Protein AF-A0A0G2DWV6-F1 (afdb_monomer_lite)

Organism: NCBI:txid420778

InterPro domains:
  IPR000890 Aliphatic acid kinase, short-chain [PF00871] (5-407)
  IPR000890 Aliphatic acid kinase, short-chain [PR00471] (5-16)
  IPR000890 Aliphatic acid kinase, short-chain [PR00471] (181-194)
  IPR000890 Aliphatic acid kinase, short-chain [PR00471] (211-232)
  IPR000890 Aliphatic acid kinase, short-chain [PR00471] (313-326)
  IPR000890 Aliphatic acid kinase, short-chain [PR00471] (336-352)
  IPR000890 Aliphatic acid kinase, short-chain [PR00471] (394-406)
  IPR000890 Aliphatic acid kinase, short-chain [PTHR21060] (2-415)
  IPR004372 Acetate/propionate kinase [MF_00020] (1-420)
  IPR004372 Acetate/propionate kinase [TIGR00016] (3-409)
  IPR017926 Glutamine amidotransferase [PF00117] (498-639)
  IPR023865 Aliphatic acid kinase, short-chain, conserved site [PS01075] (5-16)
  IPR023865 Aliphatic acid kinase, short-chain, conserved site [PS01076] (211-228)
  IPR029062 Class I glutamine amidotransferase-like [G3DSA:3.40.50.880] (458-681)
  IPR029062 Class I glutamine amidotransferase-like [SSF52317] (452-637)
  IPR043129 ATPase, nucleotide binding domain [SSF53067] (3-203)
  IPR043129 ATPase, nucleotide binding domain [SSF53067] (165-410)
  IPR044992 Glutamine amidotransferase domain containing protein ChyE-like [cd01741] (454-632)

Structure (mmCIF, N/CA/C/O backbone):
data_AF-A0A0G2DWV6-F1
#
_entry.id   AF-A0A0G2DWV6-F1
#
loop_
_atom_site.group_PDB
_atom_site.id
_atom_site.type_symbol
_atom_site.label_atom_id
_atom_site.label_alt_id
_atom_site.label_comp_id
_atom_site.label_asym_id
_atom_site.label_entity_id
_atom_site.label_seq_id
_atom_site.pdbx_PDB_ins_code
_atom_site.Cartn_x
_atom_site.Cartn_y
_atom_site.Cartn_z
_atom_site.occupancy
_atom_site.B_iso_or_equiv
_atom_site.auth_seq_id
_atom_site.auth_comp_id
_atom_site.auth_asym_id
_atom_site.auth_atom_id
_atom_site.pdbx_PDB_model_num
ATOM 1 N N . MET A 1 1 ? -29.660 12.315 -2.236 1.00 56.34 1 MET A N 1
ATOM 2 C CA . MET A 1 1 ? -28.790 13.510 -2.287 1.00 56.34 1 MET A CA 1
ATOM 3 C C . MET A 1 1 ? -27.472 13.088 -2.899 1.00 56.34 1 MET A C 1
ATOM 5 O O . MET A 1 1 ? -27.027 11.990 -2.584 1.00 56.34 1 MET A O 1
ATOM 9 N N . THR A 1 2 ? -26.903 13.908 -3.780 1.00 70.75 2 THR A N 1
ATOM 10 C CA . THR A 1 2 ? -25.546 13.715 -4.311 1.00 70.75 2 THR A CA 1
ATOM 11 C C . THR A 1 2 ? -24.551 13.801 -3.163 1.00 70.75 2 THR A C 1
ATOM 13 O O . THR A 1 2 ? -24.670 14.689 -2.323 1.00 70.75 2 THR A O 1
ATOM 16 N N . LYS A 1 3 ? -23.617 12.856 -3.093 1.00 83.62 3 LYS A N 1
ATOM 17 C CA . LYS A 1 3 ? -22.663 12.729 -1.985 1.00 83.62 3 LYS A CA 1
ATOM 18 C C . LYS A 1 3 ? -21.273 13.090 -2.481 1.00 83.62 3 LYS A C 1
ATOM 20 O O . LYS A 1 3 ? -20.882 12.616 -3.549 1.00 83.62 3 LYS A O 1
ATOM 25 N N . ILE A 1 4 ? -20.544 13.913 -1.728 1.00 96.12 4 ILE A N 1
ATOM 26 C CA . ILE A 1 4 ? -19.199 14.345 -2.115 1.00 96.12 4 ILE A CA 1
ATOM 27 C C . ILE A 1 4 ? -18.153 13.407 -1.528 1.00 96.12 4 ILE A C 1
ATOM 29 O O . ILE A 1 4 ? -18.140 13.125 -0.327 1.00 96.12 4 ILE A O 1
ATOM 33 N N . ILE A 1 5 ? -17.265 12.941 -2.402 1.00 97.75 5 ILE A N 1
ATOM 34 C CA . ILE A 1 5 ? -16.098 12.134 -2.061 1.00 97.75 5 ILE A CA 1
ATOM 35 C C . ILE A 1 5 ? -14.856 12.936 -2.436 1.00 97.75 5 ILE A C 1
ATOM 37 O O . ILE A 1 5 ? -14.680 13.316 -3.595 1.00 97.75 5 ILE A O 1
ATOM 41 N N . LEU A 1 6 ? -13.979 13.171 -1.464 1.00 98.00 6 LEU A N 1
ATOM 42 C CA . LEU A 1 6 ? -12.650 13.721 -1.710 1.00 98.00 6 LEU A CA 1
ATOM 43 C C . LEU A 1 6 ? -11.638 12.582 -1.784 1.00 98.00 6 LEU A C 1
ATOM 45 O O . LEU A 1 6 ? -11.612 11.728 -0.906 1.00 98.00 6 LEU A O 1
ATOM 49 N N . SER A 1 7 ? -10.778 12.583 -2.795 1.00 97.88 7 SER A N 1
ATOM 50 C CA . SER A 1 7 ? -9.622 11.683 -2.865 1.00 97.88 7 SER A CA 1
ATOM 51 C C . SER A 1 7 ? -8.339 12.479 -2.690 1.00 97.88 7 SER A C 1
ATOM 53 O O . SER A 1 7 ? -7.988 13.279 -3.556 1.00 97.88 7 SER A O 1
ATOM 55 N N . ALA A 1 8 ? -7.656 12.267 -1.567 1.00 95.44 8 ALA A N 1
ATOM 56 C CA . ALA A 1 8 ? -6.465 12.992 -1.157 1.00 95.44 8 ALA A CA 1
ATOM 57 C C . ALA A 1 8 ? -5.196 12.139 -1.320 1.00 95.44 8 ALA A C 1
ATOM 59 O O . ALA A 1 8 ? -5.118 10.990 -0.878 1.00 95.44 8 ALA A O 1
ATOM 60 N N . ASN A 1 9 ? -4.172 12.739 -1.924 1.00 92.88 9 ASN A N 1
ATOM 61 C CA . ASN A 1 9 ? -2.832 12.177 -2.050 1.00 92.88 9 ASN A CA 1
ATOM 62 C C . ASN A 1 9 ? -1.807 13.215 -1.578 1.00 92.88 9 ASN A C 1
ATOM 64 O O . ASN A 1 9 ? -1.707 14.302 -2.154 1.00 92.88 9 ASN A O 1
ATOM 68 N N . ALA A 1 10 ? -1.050 12.881 -0.533 1.00 85.31 10 ALA A N 1
ATOM 69 C CA . ALA A 1 10 ? 0.029 13.714 -0.016 1.00 85.31 10 ALA A CA 1
ATOM 70 C C . ALA A 1 10 ? 1.391 13.084 -0.290 1.00 85.31 10 ALA A C 1
ATOM 72 O O . ALA A 1 10 ? 1.781 12.092 0.325 1.00 85.31 10 ALA A O 1
ATOM 73 N N . GLY A 1 11 ? 2.139 13.716 -1.191 1.00 78.62 11 GLY A N 1
ATOM 74 C CA . GLY A 1 11 ? 3.563 13.464 -1.368 1.00 78.62 11 GLY A CA 1
ATOM 75 C C . GLY A 1 11 ? 4.394 14.333 -0.425 1.00 78.62 11 GLY A C 1
ATOM 76 O O . GLY A 1 11 ? 3.895 15.288 0.164 1.00 78.62 11 GLY A O 1
ATOM 77 N N . SER A 1 12 ? 5.698 14.068 -0.326 1.00 73.31 12 SER A N 1
ATOM 78 C CA . SER A 1 12 ? 6.602 14.824 0.560 1.00 73.31 12 SER A CA 1
ATOM 79 C C . SER A 1 12 ? 6.656 16.334 0.279 1.00 73.31 12 SER A C 1
ATOM 81 O O . SER A 1 12 ? 7.053 17.095 1.150 1.00 73.31 12 SER A O 1
ATOM 83 N N . SER A 1 13 ? 6.278 16.771 -0.926 1.00 78.00 13 SER A N 1
ATOM 84 C CA . SER A 1 13 ? 6.361 18.169 -1.376 1.00 78.00 13 SER A CA 1
ATOM 85 C C . SER A 1 13 ? 5.073 18.710 -2.009 1.00 78.00 13 SER A C 1
ATOM 87 O O . SER A 1 13 ? 5.077 19.818 -2.555 1.00 78.00 13 SER A O 1
ATOM 89 N N . SER A 1 14 ? 3.980 17.942 -1.973 1.00 88.50 14 SER A N 1
ATOM 90 C CA . SER A 1 14 ? 2.706 18.336 -2.582 1.00 88.50 14 SER A CA 1
ATOM 91 C C . SER A 1 14 ? 1.502 17.664 -1.928 1.00 88.50 14 SER A C 1
ATOM 93 O O . SER A 1 14 ? 1.606 16.573 -1.368 1.00 88.50 14 SER A O 1
ATOM 95 N N . VAL A 1 15 ? 0.348 18.316 -2.042 1.00 92.44 15 VAL A N 1
ATOM 96 C CA . VAL A 1 15 ? -0.964 17.768 -1.687 1.00 92.44 15 VAL A CA 1
ATOM 97 C C . VAL A 1 15 ? -1.864 17.909 -2.905 1.00 92.44 15 VAL A C 1
ATOM 99 O O . VAL A 1 15 ? -1.938 18.982 -3.506 1.00 92.44 15 VAL A O 1
ATOM 102 N N . LYS A 1 16 ? -2.529 16.823 -3.291 1.00 95.25 16 LYS A N 1
ATOM 103 C CA . LYS A 1 16 ? -3.482 16.783 -4.400 1.00 95.25 16 LYS A CA 1
ATOM 104 C C . LYS A 1 16 ? -4.817 16.238 -3.901 1.00 95.25 16 LYS A C 1
ATOM 106 O O . LYS A 1 16 ? -4.835 15.227 -3.202 1.00 95.25 16 LYS A O 1
ATOM 111 N N . VAL A 1 17 ? -5.911 16.901 -4.264 1.00 97.06 17 VAL A N 1
ATOM 112 C CA . VAL A 1 17 ? -7.282 16.513 -3.921 1.00 97.06 17 VAL A CA 1
ATOM 113 C C . VAL A 1 17 ? -8.142 16.537 -5.179 1.00 97.06 17 VAL A C 1
ATOM 115 O O . VAL A 1 17 ? -8.189 17.545 -5.883 1.00 97.06 17 VAL A O 1
ATOM 118 N N . SER A 1 18 ? -8.841 15.438 -5.438 1.00 97.56 18 SER A N 1
ATOM 119 C CA . SER A 1 18 ? -9.857 15.346 -6.490 1.00 97.56 18 SER A CA 1
ATOM 120 C C . SER A 1 18 ? -11.240 15.240 -5.847 1.00 97.56 18 SER A C 1
ATOM 122 O O . SER A 1 18 ? -11.415 14.510 -4.867 1.00 97.56 18 SER A O 1
ATOM 124 N N . VAL A 1 19 ? -12.205 15.993 -6.373 1.00 97.75 19 VAL A N 1
ATOM 125 C CA . VAL A 1 19 ? -13.578 16.090 -5.859 1.00 97.75 19 VAL A CA 1
ATOM 126 C C . VAL A 1 19 ? -14.503 15.303 -6.776 1.00 97.75 19 VAL A C 1
ATOM 128 O O . VAL A 1 19 ? -14.568 15.595 -7.970 1.00 97.75 19 VAL A O 1
ATOM 131 N N . TYR A 1 20 ? -15.246 14.347 -6.224 1.00 97.44 20 TYR A N 1
ATOM 132 C CA . TYR A 1 20 ? -16.209 13.542 -6.972 1.00 97.44 20 TYR A CA 1
ATOM 133 C C . TYR A 1 20 ? -17.615 13.683 -6.399 1.00 97.44 20 TYR A C 1
ATOM 135 O O . TYR A 1 20 ? -17.811 13.648 -5.183 1.00 97.44 20 TYR A O 1
ATOM 143 N N . ALA A 1 21 ? -18.594 13.782 -7.293 1.00 95.50 21 ALA A N 1
ATOM 144 C CA . ALA A 1 21 ? -20.003 13.597 -6.985 1.00 95.50 21 ALA A CA 1
ATOM 145 C C . ALA A 1 21 ? -20.396 12.139 -7.238 1.00 95.50 21 ALA A C 1
ATOM 147 O O . ALA A 1 21 ? -20.198 11.618 -8.338 1.00 95.50 21 ALA A O 1
ATOM 148 N N . SER A 1 22 ? -20.983 11.506 -6.223 1.00 92.88 22 SER A N 1
ATOM 149 C CA . SER A 1 22 ? -21.510 10.144 -6.292 1.00 92.88 22 SER A CA 1
ATOM 150 C C . SER A 1 22 ? -23.030 10.133 -6.153 1.00 92.88 22 SER A C 1
ATOM 152 O O . SER A 1 22 ? -23.596 10.769 -5.257 1.00 92.88 22 SER A O 1
ATOM 154 N N . ASN A 1 23 ? -23.688 9.373 -7.028 1.00 90.31 23 ASN A N 1
ATOM 155 C CA . ASN A 1 23 ? -25.102 9.009 -6.925 1.00 90.31 23 ASN A CA 1
ATOM 156 C C . ASN A 1 23 ? -25.305 7.614 -6.290 1.00 90.31 23 ASN A C 1
ATOM 158 O O . ASN A 1 23 ? -26.441 7.163 -6.170 1.00 90.31 23 ASN A O 1
ATOM 162 N N . GLY A 1 24 ? -24.221 6.951 -5.866 1.00 87.62 24 GLY A N 1
ATOM 163 C CA . GLY A 1 24 ? -24.221 5.578 -5.353 1.00 87.62 24 GLY A CA 1
ATOM 164 C C . GLY A 1 24 ? -23.820 4.516 -6.381 1.00 87.62 24 GLY A C 1
ATOM 165 O O . GLY A 1 24 ? -23.498 3.404 -5.975 1.00 87.62 24 GLY A O 1
ATOM 166 N N . ASN A 1 25 ? -23.776 4.841 -7.678 1.00 90.56 25 ASN A N 1
ATOM 167 C CA . ASN A 1 25 ? -23.238 3.951 -8.703 1.00 90.56 25 ASN A CA 1
ATOM 168 C C . ASN A 1 25 ? -21.726 4.215 -8.894 1.00 90.56 25 ASN A C 1
ATOM 170 O O . ASN A 1 25 ? -21.345 5.324 -9.279 1.00 90.56 25 ASN A O 1
ATOM 174 N N . PRO A 1 26 ? -20.846 3.227 -8.644 1.00 90.12 26 PRO A N 1
ATOM 175 C CA . PRO A 1 26 ? -19.398 3.392 -8.782 1.00 90.12 26 PRO A CA 1
ATOM 176 C C . PRO A 1 26 ? -18.932 3.698 -10.213 1.00 90.12 26 PRO A C 1
ATOM 178 O O . PRO A 1 26 ? -17.875 4.304 -10.389 1.00 90.12 26 PRO A O 1
ATOM 181 N N . ASP A 1 27 ? -19.696 3.314 -11.235 1.00 88.56 27 ASP A N 1
ATOM 182 C CA . ASP A 1 27 ? -19.325 3.534 -12.637 1.00 88.56 27 ASP A CA 1
ATOM 183 C C . ASP A 1 27 ? -19.829 4.880 -13.200 1.00 88.56 27 ASP A C 1
ATOM 185 O O . ASP A 1 27 ? -19.462 5.252 -14.311 1.00 88.56 27 ASP A O 1
ATOM 189 N N . GLU A 1 28 ? -20.602 5.648 -12.422 1.00 90.50 28 GLU A N 1
ATOM 190 C CA . GLU A 1 28 ? -21.170 6.953 -12.813 1.00 90.50 28 GLU A CA 1
ATOM 191 C C . GLU A 1 28 ? -20.607 8.129 -11.992 1.00 90.50 28 GLU A C 1
ATOM 193 O O . GLU A 1 28 ? -21.221 9.194 -11.885 1.00 90.50 28 GLU A O 1
ATOM 198 N N . LEU A 1 29 ? -19.425 7.961 -11.392 1.00 93.25 29 LEU A N 1
ATOM 199 C CA . LEU A 1 29 ? -18.759 9.035 -10.659 1.00 93.25 29 LEU A CA 1
ATOM 200 C C . LEU A 1 29 ? -18.411 10.207 -11.577 1.00 93.25 29 LEU A C 1
ATOM 202 O O . LEU A 1 29 ? -17.686 10.057 -12.561 1.00 93.25 29 LEU A O 1
ATOM 206 N N . LYS A 1 30 ? -18.856 11.406 -11.198 1.00 93.31 30 LYS A N 1
ATOM 207 C CA . LYS A 1 30 ? -18.505 12.644 -11.895 1.00 93.31 30 LYS A CA 1
ATOM 208 C C . LYS A 1 30 ? -17.400 13.364 -11.135 1.00 93.31 30 LYS A C 1
ATOM 210 O O . LYS A 1 30 ? -17.622 13.821 -10.014 1.00 93.31 30 LYS A O 1
ATOM 215 N N . GLN A 1 31 ? -16.229 13.508 -11.751 1.00 95.44 31 GLN A N 1
ATOM 216 C CA . GLN A 1 31 ? -15.195 14.400 -11.230 1.00 95.44 31 GLN A CA 1
ATOM 217 C C . GLN A 1 31 ? -15.655 15.848 -11.406 1.00 95.44 31 GLN A C 1
ATOM 219 O O . GLN A 1 31 ? -15.936 16.292 -12.519 1.00 95.44 31 GLN A O 1
ATOM 224 N N . LEU A 1 32 ? -15.773 16.571 -10.297 1.00 95.81 32 LEU A N 1
ATOM 225 C CA . LEU A 1 32 ? -16.195 17.966 -10.294 1.00 95.81 32 LEU A CA 1
ATOM 226 C C . LEU A 1 32 ? -15.000 18.904 -10.413 1.00 95.81 32 LEU A C 1
ATOM 228 O O . LEU A 1 32 ? -15.056 19.860 -11.176 1.00 95.81 32 LEU A O 1
ATOM 232 N N . ALA A 1 33 ? -13.930 18.630 -9.670 1.00 96.44 33 ALA A N 1
ATOM 233 C CA . ALA A 1 33 ? -12.744 19.469 -9.648 1.00 96.44 33 ALA A CA 1
ATOM 234 C C . ALA A 1 33 ? -11.493 18.671 -9.267 1.00 96.44 33 ALA A C 1
ATOM 236 O O . ALA A 1 33 ? -11.566 17.608 -8.643 1.00 96.44 33 ALA A O 1
ATOM 237 N N . GLU A 1 34 ? -10.335 19.217 -9.603 1.00 96.31 34 GLU A N 1
ATOM 238 C CA . GLU A 1 34 ? -9.031 18.759 -9.149 1.00 96.31 34 GLU A CA 1
ATOM 239 C C . GLU A 1 34 ? -8.200 19.951 -8.694 1.00 96.31 34 GLU A C 1
ATOM 241 O O . GLU A 1 34 ? -8.121 20.974 -9.372 1.00 96.31 34 GLU A O 1
ATOM 246 N N . VAL A 1 35 ? -7.553 19.814 -7.543 1.00 96.06 35 VAL A N 1
ATOM 247 C CA . VAL A 1 35 ? -6.700 20.855 -6.986 1.00 96.06 35 VAL A CA 1
ATOM 248 C C . VAL A 1 35 ? -5.412 20.255 -6.452 1.00 96.06 35 VAL A C 1
ATOM 250 O O . VAL A 1 35 ? -5.401 19.214 -5.796 1.00 96.06 35 VAL A O 1
ATOM 253 N N . SER A 1 36 ? -4.297 20.917 -6.732 1.00 95.31 36 SER A N 1
ATOM 254 C CA . SER A 1 36 ? -2.989 20.542 -6.222 1.00 95.31 36 SER A CA 1
ATOM 255 C C . SER A 1 36 ? -2.211 21.766 -5.775 1.00 95.31 36 SER A C 1
ATOM 257 O O . SER A 1 36 ? -2.137 22.769 -6.484 1.00 95.31 36 SER A O 1
ATOM 259 N N . VAL A 1 37 ? -1.591 21.650 -4.606 1.00 94.06 37 VAL A N 1
ATOM 260 C CA . VAL A 1 37 ? -0.572 22.577 -4.124 1.00 94.06 37 VAL A CA 1
ATOM 261 C C . VAL A 1 37 ? 0.758 21.834 -4.121 1.00 94.06 37 VAL A C 1
ATOM 263 O O . VAL A 1 37 ? 0.895 20.782 -3.495 1.00 94.06 37 VAL A O 1
ATOM 266 N N . SER A 1 38 ? 1.735 22.369 -4.843 1.00 91.00 38 SER A N 1
ATOM 267 C CA . SER A 1 38 ? 3.082 21.806 -5.002 1.00 91.00 38 SER A CA 1
ATOM 268 C C . SER A 1 38 ? 4.152 22.809 -4.566 1.00 91.00 38 SER A C 1
ATOM 270 O O . SER A 1 38 ? 3.830 23.954 -4.261 1.00 91.00 38 SER A O 1
ATOM 272 N N . GLY A 1 39 ? 5.421 22.395 -4.505 1.00 84.00 39 GLY A N 1
ATOM 273 C CA . GLY A 1 39 ? 6.527 23.284 -4.119 1.00 84.00 39 GLY A CA 1
ATOM 274 C C . GLY A 1 39 ? 6.663 23.516 -2.609 1.00 84.00 39 GLY A C 1
ATOM 275 O O . GLY A 1 39 ? 7.337 24.453 -2.199 1.00 84.00 39 GLY A O 1
ATOM 276 N N . LEU A 1 40 ? 6.078 22.658 -1.761 1.00 84.38 40 LEU A N 1
ATOM 277 C CA . LEU A 1 40 ? 6.108 22.839 -0.297 1.00 84.38 40 LEU A CA 1
ATOM 278 C C . LEU A 1 40 ? 7.525 22.770 0.294 1.00 84.38 40 LEU A C 1
ATOM 280 O O . LEU A 1 40 ? 7.825 23.434 1.278 1.00 84.38 40 LEU A O 1
ATOM 284 N N . THR A 1 41 ? 8.407 21.984 -0.324 1.00 78.25 41 THR A N 1
ATOM 285 C CA . THR A 1 41 ? 9.816 21.834 0.080 1.00 78.25 41 THR A CA 1
ATOM 286 C C . THR A 1 41 ? 10.780 22.637 -0.799 1.00 78.25 41 THR A C 1
ATOM 288 O O . THR A 1 41 ? 11.981 22.620 -0.554 1.00 78.25 41 THR A O 1
ATOM 291 N N . ALA A 1 42 ? 10.270 23.296 -1.843 1.00 79.62 42 ALA A N 1
ATOM 292 C CA . ALA A 1 42 ? 11.029 24.086 -2.811 1.00 79.62 42 ALA A CA 1
ATOM 293 C C . ALA A 1 42 ? 10.190 25.323 -3.196 1.00 79.62 42 ALA A C 1
ATOM 295 O O . ALA A 1 42 ? 9.552 25.316 -4.252 1.00 79.62 42 ALA A O 1
ATOM 296 N N . PRO A 1 43 ? 10.110 26.330 -2.303 1.00 77.56 43 PRO A N 1
ATOM 297 C CA . PRO A 1 43 ? 9.218 27.474 -2.466 1.00 77.56 43 PRO A CA 1
ATOM 298 C C . PRO A 1 43 ? 9.563 28.315 -3.713 1.00 77.56 43 PRO A C 1
ATOM 300 O O . PRO A 1 43 ? 10.716 28.310 -4.150 1.00 77.56 43 PRO A O 1
ATOM 303 N N . PRO A 1 44 ? 8.596 29.075 -4.264 1.00 86.88 44 PRO A N 1
ATOM 304 C CA . PRO A 1 44 ? 7.247 29.296 -3.732 1.00 86.88 44 PRO A CA 1
ATOM 305 C C . PRO A 1 44 ? 6.291 28.118 -3.974 1.00 86.88 44 PRO A C 1
ATOM 307 O O . PRO A 1 44 ? 6.449 27.350 -4.926 1.00 86.88 44 PRO A O 1
ATOM 310 N N . ALA A 1 45 ? 5.279 27.991 -3.109 1.00 90.56 45 ALA A N 1
ATOM 311 C CA . ALA A 1 45 ? 4.203 27.027 -3.302 1.00 90.56 45 ALA A CA 1
ATOM 312 C C . ALA A 1 45 ? 3.356 27.418 -4.524 1.00 90.56 45 ALA A C 1
ATOM 314 O O . ALA A 1 45 ? 3.134 28.601 -4.783 1.00 90.56 45 ALA A O 1
ATOM 315 N N . LYS A 1 46 ? 2.889 26.428 -5.287 1.00 93.69 46 LYS A N 1
ATOM 316 C CA . LYS A 1 46 ? 2.180 26.633 -6.558 1.00 93.69 46 LYS A CA 1
ATOM 317 C C . LYS A 1 46 ? 0.853 25.890 -6.581 1.00 93.69 46 LYS A C 1
ATOM 319 O O . LYS A 1 46 ? 0.827 24.671 -6.401 1.00 93.69 46 LYS A O 1
ATOM 324 N N . LEU A 1 47 ? -0.220 26.622 -6.864 1.00 94.25 47 LEU A N 1
ATOM 325 C CA . LEU A 1 47 ? -1.568 26.119 -7.092 1.00 94.25 47 LEU A CA 1
ATOM 326 C C . LEU A 1 47 ? -1.755 25.708 -8.553 1.00 94.25 47 LEU A C 1
ATOM 328 O O . LEU A 1 47 ? -1.542 26.501 -9.474 1.00 94.25 47 LEU A O 1
ATOM 332 N N . THR A 1 48 ? -2.246 24.492 -8.745 1.00 95.62 48 THR A N 1
ATOM 333 C CA . THR A 1 48 ? -2.892 24.055 -9.982 1.00 95.62 48 THR A CA 1
ATOM 334 C C . THR A 1 48 ? -4.323 23.650 -9.654 1.00 95.62 48 THR A C 1
ATOM 336 O O . THR A 1 48 ? -4.549 22.918 -8.694 1.00 95.62 48 THR A O 1
ATOM 339 N N . TYR A 1 49 ? -5.282 24.160 -10.419 1.00 95.81 49 TYR A N 1
ATOM 340 C CA . TYR A 1 49 ? -6.709 23.930 -10.227 1.00 95.81 49 TYR A CA 1
ATOM 341 C C . TYR A 1 49 ? -7.389 23.701 -11.573 1.00 95.81 49 TYR A C 1
ATOM 343 O O . TYR A 1 49 ? -7.128 24.440 -12.523 1.00 95.81 49 TYR A O 1
ATOM 351 N N . GLU A 1 50 ? -8.268 22.711 -11.644 1.00 95.00 50 GLU A N 1
ATOM 352 C CA . GLU A 1 50 ? -9.045 22.387 -12.834 1.00 95.00 50 GLU A CA 1
ATOM 353 C C . GLU A 1 50 ? -10.493 22.057 -12.453 1.00 95.00 50 GLU A C 1
ATOM 355 O O . GLU A 1 50 ? -10.743 21.194 -11.611 1.00 95.00 50 GLU A O 1
ATOM 360 N N . ARG A 1 51 ? -11.448 22.748 -13.085 1.00 93.50 51 ARG A N 1
ATOM 361 C CA . ARG A 1 51 ? -12.896 22.516 -12.973 1.00 93.50 51 ARG A CA 1
ATOM 362 C C . ARG A 1 51 ? -13.560 22.859 -14.305 1.00 93.50 51 ARG A C 1
ATOM 364 O O . ARG A 1 51 ? -13.767 24.033 -14.612 1.00 93.50 51 ARG A O 1
ATOM 371 N N . GLY A 1 52 ? -13.908 21.842 -15.095 1.00 86.44 52 GLY A N 1
ATOM 372 C CA . GLY A 1 52 ? -14.435 22.042 -16.450 1.00 86.44 52 GLY A CA 1
ATOM 373 C C . GLY A 1 52 ? -13.499 22.927 -17.282 1.00 86.44 52 GLY A C 1
ATOM 374 O O . GLY A 1 52 ? -12.314 22.624 -17.417 1.00 86.44 52 GLY A O 1
ATOM 375 N N . ASP A 1 53 ? -14.012 24.055 -17.775 1.00 84.75 53 ASP A N 1
ATOM 376 C CA . ASP A 1 53 ? -13.232 25.017 -18.565 1.00 84.75 53 ASP A CA 1
ATOM 377 C C . ASP A 1 53 ? -12.340 25.944 -17.719 1.00 84.75 53 ASP A C 1
ATOM 379 O O . ASP A 1 53 ? -11.452 26.616 -18.248 1.00 84.75 53 ASP A O 1
ATOM 383 N N . GLN A 1 54 ? -12.536 25.996 -16.397 1.00 90.88 54 GLN A N 1
ATOM 384 C CA . GLN A 1 54 ? -11.701 26.808 -15.520 1.00 90.88 54 GLN A CA 1
ATOM 385 C C . GLN A 1 54 ? -10.397 26.074 -15.209 1.00 90.88 54 GLN A C 1
ATOM 387 O O . GLN A 1 54 ? -10.398 25.022 -14.568 1.00 90.88 54 GLN A O 1
ATOM 392 N N . LYS A 1 55 ? -9.270 26.670 -15.613 1.00 93.12 55 LYS A N 1
ATOM 393 C CA . LYS A 1 55 ? -7.930 26.140 -15.343 1.00 93.12 55 LYS A CA 1
ATOM 394 C C . LYS A 1 55 ? -7.022 27.218 -14.767 1.00 93.12 55 LYS A C 1
ATOM 396 O O . LYS A 1 55 ? -6.844 28.281 -15.355 1.00 93.12 55 LYS A O 1
ATOM 401 N N . ILE A 1 56 ? -6.411 26.921 -13.628 1.00 93.25 56 ILE A N 1
ATOM 402 C CA . ILE A 1 56 ? -5.308 27.685 -13.042 1.00 93.25 56 ILE A CA 1
ATOM 403 C C . ILE A 1 56 ? -4.097 26.766 -13.064 1.00 93.25 56 ILE A C 1
ATOM 405 O O . ILE A 1 56 ? -4.161 25.648 -12.562 1.00 93.25 56 ILE A O 1
ATOM 409 N N . LYS A 1 57 ? -2.981 27.224 -13.626 1.00 92.25 57 LYS A N 1
ATOM 410 C CA . LYS A 1 57 ? -1.759 26.424 -13.709 1.00 92.25 57 LYS A CA 1
ATOM 411 C C . LYS A 1 57 ? -0.609 27.155 -13.041 1.00 92.25 57 LYS A C 1
ATOM 413 O O . LYS A 1 57 ? -0.294 28.274 -13.429 1.00 92.25 57 LYS A O 1
ATOM 418 N N . ASN A 1 58 ? 0.031 26.491 -12.081 1.00 88.38 58 ASN A N 1
ATOM 419 C CA . ASN A 1 58 ? 1.244 26.959 -11.406 1.00 88.38 58 ASN A CA 1
ATOM 420 C C . ASN A 1 58 ? 1.164 28.391 -10.841 1.00 88.38 58 ASN A C 1
ATOM 422 O O . ASN A 1 58 ? 2.164 29.107 -10.852 1.00 88.38 58 ASN A O 1
ATOM 426 N N . LYS A 1 59 ? -0.004 28.814 -10.343 1.00 92.94 59 LYS A N 1
ATOM 427 C CA . LYS A 1 59 ? -0.148 30.126 -9.702 1.00 92.94 59 LYS A CA 1
ATOM 428 C C . LYS A 1 59 ? 0.591 30.111 -8.368 1.00 92.94 59 LYS A C 1
ATOM 430 O O . LYS A 1 59 ? 0.298 29.268 -7.525 1.00 92.94 59 LYS A O 1
ATOM 435 N N . GLU A 1 60 ? 1.523 31.032 -8.177 1.00 92.00 60 GLU A N 1
ATOM 436 C CA . GLU A 1 60 ? 2.244 31.159 -6.911 1.00 92.00 60 GLU A CA 1
ATOM 437 C C . GLU A 1 60 ? 1.289 31.535 -5.770 1.00 92.00 60 GLU A C 1
ATOM 439 O O . GLU A 1 60 ? 0.341 32.306 -5.954 1.00 92.00 60 GLU A O 1
ATOM 444 N N . LEU A 1 61 ? 1.515 30.933 -4.604 1.00 87.56 61 LEU A N 1
ATOM 445 C CA . LEU A 1 61 ? 0.754 31.167 -3.386 1.00 87.56 61 LEU A CA 1
ATOM 446 C C . LEU A 1 61 ? 1.622 31.871 -2.343 1.00 87.56 61 LEU A C 1
ATOM 448 O O . LEU A 1 61 ? 2.686 31.376 -1.962 1.00 87.56 61 LEU A O 1
ATOM 452 N N . ASP A 1 62 ? 1.103 32.979 -1.817 1.00 71.75 62 ASP A N 1
ATOM 453 C CA . ASP A 1 62 ? 1.640 33.652 -0.636 1.00 71.75 62 ASP A CA 1
ATOM 454 C C . ASP A 1 62 ? 1.204 32.888 0.627 1.00 71.75 62 ASP A C 1
ATOM 456 O O . ASP A 1 62 ? 0.258 33.262 1.319 1.00 71.75 62 ASP A O 1
ATOM 460 N N . GLY A 1 63 ? 1.851 31.752 0.899 1.00 65.38 63 GLY A N 1
ATOM 461 C CA . GLY A 1 63 ? 1.526 30.868 2.026 1.00 65.38 63 GLY A CA 1
ATOM 462 C C . GLY A 1 63 ? 1.254 29.422 1.602 1.00 65.38 63 GLY A C 1
ATOM 463 O O . GLY A 1 63 ? 1.038 29.154 0.426 1.00 65.38 63 GLY A O 1
ATOM 464 N N . ALA A 1 64 ? 1.272 28.503 2.576 1.00 74.81 64 ALA A N 1
ATOM 465 C CA . ALA A 1 64 ? 1.413 27.042 2.456 1.00 74.81 64 ALA A CA 1
ATOM 466 C C . ALA A 1 64 ? 2.871 26.551 2.482 1.00 74.81 64 ALA A C 1
ATOM 468 O O . ALA A 1 64 ? 3.483 26.237 1.463 1.00 74.81 64 ALA A O 1
ATOM 469 N N . LYS A 1 65 ? 3.421 26.461 3.697 1.00 82.62 65 LYS A N 1
ATOM 470 C CA . LYS A 1 65 ? 4.765 25.926 3.992 1.00 82.62 65 LYS A CA 1
ATOM 471 C C . LYS A 1 65 ? 4.744 24.475 4.471 1.00 82.62 65 LYS A C 1
ATOM 473 O O . LYS A 1 65 ? 5.792 23.863 4.644 1.00 82.62 65 LYS A O 1
ATOM 478 N N . SER A 1 66 ? 3.556 23.930 4.716 1.00 87.19 66 SER A N 1
ATOM 479 C CA . SER A 1 66 ? 3.355 22.565 5.195 1.00 87.19 66 SER A CA 1
ATOM 480 C C . SER A 1 66 ? 2.205 21.891 4.453 1.00 87.19 66 SER A C 1
ATOM 482 O O . SER A 1 66 ? 1.360 22.554 3.851 1.00 87.19 66 SER A O 1
ATOM 484 N N . GLN A 1 67 ? 2.152 20.559 4.515 1.00 88.25 67 GLN A N 1
ATOM 485 C CA . GLN A 1 67 ? 1.034 19.784 3.968 1.00 88.25 67 GLN A CA 1
ATOM 486 C C . GLN A 1 67 ? -0.297 20.152 4.639 1.00 88.25 67 GLN A C 1
ATOM 488 O O . GLN A 1 67 ? -1.324 20.208 3.968 1.00 88.25 67 GLN A O 1
ATOM 493 N N . GLU A 1 68 ? -0.274 20.460 5.941 1.00 90.12 68 GLU A N 1
ATOM 494 C CA . GLU A 1 68 ? -1.454 20.913 6.681 1.00 90.12 68 GLU A CA 1
ATOM 495 C C . GLU A 1 68 ? -1.991 22.237 6.119 1.00 90.12 68 GLU A C 1
ATOM 497 O O . GLU A 1 68 ? -3.177 22.344 5.809 1.00 90.12 68 GLU A O 1
ATOM 502 N N . GLU A 1 69 ? -1.121 23.236 5.947 1.00 91.50 69 GLU A N 1
ATOM 503 C CA . GLU A 1 69 ? -1.514 24.531 5.381 1.00 91.50 69 GLU A CA 1
ATOM 504 C C . GLU A 1 69 ? -1.971 24.405 3.925 1.00 91.50 69 GLU A C 1
ATOM 506 O O . GLU A 1 69 ? -2.947 25.038 3.531 1.00 91.50 69 GLU A O 1
ATOM 511 N N . ALA A 1 70 ? -1.302 23.558 3.139 1.00 92.75 70 ALA A N 1
ATOM 512 C CA . ALA A 1 70 ? -1.674 23.277 1.758 1.00 92.75 70 ALA A CA 1
ATOM 513 C C . ALA A 1 70 ? -3.076 22.667 1.661 1.00 92.75 70 ALA A C 1
ATOM 515 O O . ALA A 1 70 ? -3.882 23.095 0.837 1.00 92.75 70 ALA A O 1
ATOM 516 N N . PHE A 1 71 ? -3.393 21.698 2.524 1.00 93.88 71 PHE A N 1
ATOM 517 C CA . PHE A 1 71 ? -4.718 21.089 2.564 1.00 93.88 71 PHE A CA 1
ATOM 518 C C . PHE A 1 71 ? -5.792 22.076 3.030 1.00 93.88 71 PHE A C 1
ATOM 520 O O . PHE A 1 71 ? -6.863 22.145 2.428 1.00 93.88 71 PHE A O 1
ATOM 527 N N . ARG A 1 72 ? -5.506 22.888 4.056 1.00 92.94 72 ARG A N 1
ATOM 528 C CA . ARG A 1 72 ? -6.423 23.947 4.499 1.00 92.94 72 ARG A CA 1
ATOM 529 C C . ARG A 1 72 ? -6.718 24.930 3.369 1.00 92.94 72 ARG A C 1
ATOM 531 O O . ARG A 1 72 ? -7.883 25.213 3.105 1.00 92.94 72 ARG A O 1
ATOM 538 N N . TYR A 1 73 ? -5.682 25.376 2.657 1.00 93.69 73 TYR A N 1
ATOM 539 C CA . TYR A 1 73 ? -5.834 26.237 1.485 1.00 93.69 73 TYR A CA 1
ATOM 540 C C . TYR A 1 73 ? -6.704 25.579 0.410 1.00 93.69 73 TYR A C 1
ATOM 542 O O . TYR A 1 73 ? -7.605 26.217 -0.125 1.00 93.69 73 TYR A O 1
ATOM 550 N N . ILE A 1 74 ? -6.465 24.298 0.115 1.00 94.81 74 ILE A N 1
ATOM 551 C CA . ILE A 1 74 ? -7.255 23.513 -0.839 1.00 94.81 74 ILE A CA 1
ATOM 552 C C . ILE A 1 74 ? -8.741 23.521 -0.462 1.00 94.81 74 ILE A C 1
ATOM 554 O O . ILE A 1 74 ? -9.574 23.854 -1.300 1.00 94.81 74 ILE A O 1
ATOM 558 N N . ILE A 1 75 ? -9.081 23.197 0.787 1.00 94.75 75 ILE A N 1
ATOM 559 C CA . ILE A 1 75 ? -10.478 23.164 1.236 1.00 94.75 75 ILE A CA 1
ATOM 560 C C . ILE A 1 75 ? -11.108 24.555 1.180 1.00 94.75 75 ILE A C 1
ATOM 562 O O . ILE A 1 75 ? -12.224 24.699 0.690 1.00 94.75 75 ILE A O 1
ATOM 566 N N . GLU A 1 76 ? -10.397 25.597 1.611 1.00 93.62 76 GLU A N 1
ATOM 567 C CA . GLU A 1 76 ? -10.897 26.969 1.502 1.00 93.62 76 GLU A CA 1
ATOM 568 C C . GLU A 1 76 ? -11.105 27.415 0.053 1.00 93.62 76 GLU A C 1
ATOM 570 O O . GLU A 1 76 ? -12.080 28.107 -0.232 1.00 93.62 76 GLU A O 1
ATOM 575 N N . HIS A 1 77 ? -10.205 27.035 -0.857 1.00 94.06 77 HIS A N 1
ATOM 576 C CA . HIS A 1 77 ? -10.324 27.333 -2.281 1.00 94.06 77 HIS A CA 1
ATOM 577 C C . HIS A 1 77 ? -11.562 26.660 -2.880 1.00 94.06 77 HIS A C 1
ATOM 579 O O . HIS A 1 77 ? -12.340 27.324 -3.558 1.00 94.06 77 HIS A O 1
ATOM 585 N N . LEU A 1 78 ? -11.775 25.376 -2.574 1.00 95.00 78 LEU A N 1
ATOM 586 C CA . LEU A 1 78 ? -12.925 24.608 -3.055 1.00 95.00 78 LEU A CA 1
ATOM 587 C C . LEU A 1 78 ? -14.256 25.164 -2.528 1.00 95.00 78 LEU A C 1
ATOM 589 O O . LEU A 1 78 ? -15.188 25.331 -3.305 1.00 95.00 78 LEU A O 1
ATOM 593 N N . LEU A 1 79 ? -14.340 25.507 -1.238 1.00 93.81 79 LEU A N 1
ATOM 594 C CA . LEU A 1 79 ? -15.563 26.058 -0.630 1.00 93.81 79 LEU A CA 1
ATOM 595 C C . LEU A 1 79 ? -15.912 27.465 -1.143 1.00 93.81 79 LEU A C 1
ATOM 597 O O . LEU A 1 79 ? -17.079 27.851 -1.142 1.00 93.81 79 LEU A O 1
ATOM 601 N N . LYS A 1 80 ? -14.907 28.247 -1.561 1.00 93.94 80 LYS A N 1
ATOM 602 C CA . LYS A 1 80 ? -15.088 29.588 -2.145 1.00 93.94 80 LYS A CA 1
ATOM 603 C C . LYS A 1 80 ? -15.389 29.551 -3.645 1.00 93.94 80 LYS A C 1
ATOM 605 O O . LYS A 1 80 ? -15.699 30.598 -4.208 1.00 93.94 80 LYS A O 1
ATOM 610 N N . ASP A 1 81 ? -15.296 28.394 -4.303 1.00 92.69 81 ASP A N 1
ATOM 611 C CA . ASP A 1 81 ? -15.625 28.283 -5.721 1.00 92.69 81 ASP A CA 1
ATOM 612 C C . ASP A 1 81 ? -17.149 28.299 -5.920 1.00 92.69 81 ASP A C 1
ATOM 614 O O . ASP A 1 81 ? -17.873 27.331 -5.663 1.00 92.69 81 ASP A O 1
ATOM 618 N N . GLU A 1 82 ? -17.664 29.430 -6.402 1.00 89.75 82 GLU A N 1
ATOM 619 C CA . GLU A 1 82 ? -19.087 29.600 -6.696 1.00 89.75 82 GLU A CA 1
ATOM 620 C C . GLU A 1 82 ? -19.594 28.579 -7.724 1.00 89.75 82 GLU A C 1
ATOM 622 O O . GLU A 1 82 ? -20.726 28.104 -7.595 1.00 89.75 82 GLU A O 1
ATOM 627 N N . GLY A 1 83 ? -18.744 28.162 -8.667 1.00 89.50 83 GLY A N 1
ATOM 628 C CA . GLY A 1 83 ? -19.063 27.190 -9.707 1.00 89.50 83 GLY A CA 1
ATOM 629 C C . GLY A 1 83 ? -19.003 25.725 -9.264 1.00 89.50 83 GLY A C 1
ATOM 630 O O . GLY A 1 83 ? -19.283 24.845 -10.080 1.00 89.50 83 GLY A O 1
ATOM 631 N N . LEU A 1 84 ? -18.666 25.451 -8.001 1.00 90.50 84 LEU A N 1
ATOM 632 C CA . LEU A 1 84 ? -18.782 24.135 -7.374 1.00 90.50 84 LEU A CA 1
ATOM 633 C C . LEU A 1 84 ? -20.040 24.114 -6.491 1.00 90.50 84 LEU A C 1
ATOM 635 O O . LEU A 1 84 ? -19.998 24.405 -5.297 1.00 90.50 84 LEU A O 1
ATOM 639 N N . SER A 1 85 ? -21.204 23.889 -7.102 1.00 89.50 85 SER A N 1
ATOM 640 C CA . SER A 1 85 ? -22.506 24.034 -6.426 1.00 89.50 85 SER A CA 1
ATOM 641 C C . SER A 1 85 ? -22.771 22.970 -5.360 1.00 89.50 85 SER A C 1
ATOM 643 O O . SER A 1 85 ? -23.499 23.216 -4.404 1.00 89.50 85 SER A O 1
ATOM 645 N N . GLU A 1 86 ? -22.149 21.808 -5.522 1.00 89.81 86 GLU A N 1
ATOM 646 C CA . GLU A 1 86 ? -22.342 20.612 -4.716 1.00 89.81 86 GLU A CA 1
ATOM 647 C C . GLU A 1 86 ? -21.469 20.589 -3.448 1.00 89.81 86 GLU A C 1
ATOM 649 O O . GLU A 1 86 ? -21.648 19.708 -2.614 1.00 89.81 86 GLU A O 1
ATOM 654 N N . LEU A 1 87 ? -20.528 21.534 -3.305 1.00 92.06 87 LEU A N 1
ATOM 655 C CA . LEU A 1 87 ? -19.633 21.667 -2.152 1.00 92.06 87 LEU A CA 1
ATOM 656 C C . LEU A 1 87 ? -19.598 23.132 -1.691 1.00 92.06 87 LEU A C 1
ATOM 658 O O . LEU A 1 87 ? -18.778 23.922 -2.156 1.00 92.06 87 LEU A O 1
ATOM 662 N N . LYS A 1 88 ? -20.504 23.502 -0.781 1.00 90.88 88 LYS A N 1
ATOM 663 C CA . LYS A 1 88 ? -20.602 24.851 -0.184 1.00 90.88 88 LYS A CA 1
ATOM 664 C C . LYS A 1 88 ? -20.216 24.874 1.288 1.00 90.88 88 LYS A C 1
ATOM 666 O O . LYS A 1 88 ? -19.784 25.908 1.803 1.00 90.88 88 LYS A O 1
ATOM 671 N N . HIS A 1 89 ? -20.342 23.739 1.957 1.00 92.00 89 HIS A N 1
ATOM 672 C CA . HIS A 1 89 ? -20.066 23.567 3.370 1.00 92.00 89 HIS A CA 1
ATOM 673 C C . HIS A 1 89 ? -19.160 22.356 3.600 1.00 92.00 89 HIS A C 1
ATOM 675 O O . HIS A 1 89 ? -19.088 21.430 2.793 1.00 92.00 89 HIS A O 1
ATOM 681 N N . ARG A 1 90 ? -18.438 22.354 4.723 1.00 92.62 90 ARG A N 1
ATOM 682 C CA . ARG A 1 90 ? -17.523 21.255 5.082 1.00 92.62 90 ARG A CA 1
ATOM 683 C C . ARG A 1 90 ? -18.293 19.949 5.305 1.00 92.62 90 ARG A C 1
ATOM 685 O O . ARG A 1 90 ? -17.764 18.870 5.061 1.00 92.62 90 ARG A O 1
ATOM 692 N N . GLU A 1 91 ? -19.544 20.070 5.732 1.00 91.75 91 GLU A N 1
ATOM 693 C CA . GLU A 1 91 ? -20.499 18.997 5.997 1.00 91.75 91 GLU A CA 1
ATOM 694 C C . GLU A 1 91 ? -21.008 18.306 4.724 1.00 91.75 91 GLU A C 1
ATOM 696 O O . GLU A 1 91 ? -21.515 17.189 4.817 1.00 91.75 91 GLU A O 1
ATOM 701 N N . ASP A 1 92 ? -20.841 18.923 3.547 1.00 92.69 92 ASP A N 1
ATOM 702 C CA . ASP A 1 92 ? -21.225 18.312 2.266 1.00 92.69 92 ASP A CA 1
ATOM 703 C C . ASP A 1 92 ? -20.303 17.133 1.903 1.00 92.69 92 ASP A C 1
ATOM 705 O O . ASP A 1 92 ? -20.676 16.249 1.126 1.00 92.69 92 ASP A O 1
ATOM 709 N N . VAL A 1 93 ? -19.095 17.095 2.481 1.00 95.56 93 VAL A N 1
ATOM 710 C CA . VAL A 1 93 ? -18.124 16.014 2.286 1.00 95.56 93 VAL A CA 1
ATOM 711 C C . VAL A 1 93 ? -18.515 14.795 3.117 1.00 95.56 93 VAL A C 1
ATOM 713 O O . VAL A 1 93 ? -18.345 14.766 4.337 1.00 95.56 93 VAL A O 1
ATOM 716 N N . GLU A 1 94 ? -18.966 13.737 2.445 1.00 95.38 94 GLU A N 1
ATOM 717 C CA . GLU A 1 94 ? -19.315 12.483 3.112 1.00 95.38 94 GLU A CA 1
ATOM 718 C C . GLU A 1 94 ? -18.085 11.621 3.387 1.00 95.38 94 GLU A C 1
ATOM 720 O O . GLU A 1 94 ? -17.926 11.123 4.503 1.00 95.38 94 GLU A O 1
ATOM 725 N N . PHE A 1 95 ? -17.218 11.449 2.386 1.00 97.00 95 PHE A N 1
ATOM 726 C CA . PHE A 1 95 ? -16.036 10.596 2.478 1.00 97.00 95 PHE A CA 1
ATOM 727 C C . PHE A 1 95 ? -14.766 11.340 2.084 1.00 97.00 95 PHE A C 1
ATOM 729 O O . PHE A 1 95 ? -14.752 12.110 1.122 1.00 97.00 95 PHE A O 1
ATOM 736 N N . VAL A 1 96 ? -13.676 11.028 2.781 1.00 97.50 96 VAL A N 1
ATOM 737 C CA . VAL A 1 96 ? -12.322 11.411 2.378 1.00 97.50 96 VAL A CA 1
ATOM 738 C C . VAL A 1 96 ? -11.476 10.150 2.255 1.00 97.50 96 VAL A C 1
ATOM 740 O O . VAL A 1 96 ? -11.200 9.470 3.242 1.00 97.50 96 VAL A O 1
ATOM 743 N N . CYS A 1 97 ? -11.086 9.829 1.026 1.00 98.00 97 CYS A N 1
ATOM 744 C CA . CYS A 1 97 ? -10.217 8.713 0.687 1.00 98.00 97 CYS A CA 1
ATOM 745 C C . CYS A 1 97 ? -8.759 9.168 0.749 1.00 98.00 97 CYS A C 1
ATOM 747 O O . CYS A 1 97 ? -8.369 10.103 0.051 1.00 98.00 97 CYS A O 1
ATOM 749 N N . HIS A 1 98 ? -7.951 8.494 1.557 1.00 96.25 98 HIS A N 1
ATOM 750 C CA . HIS A 1 98 ? -6.539 8.793 1.759 1.00 96.25 98 HIS A CA 1
ATOM 751 C C . HIS A 1 98 ? -5.684 7.721 1.116 1.00 96.25 98 HIS A C 1
ATOM 753 O O . HIS A 1 98 ? -5.781 6.549 1.481 1.00 96.25 98 HIS A O 1
ATOM 759 N N . ARG A 1 99 ? -4.795 8.121 0.209 1.00 95.44 99 ARG A N 1
ATOM 760 C CA . ARG A 1 99 ? -3.751 7.221 -0.274 1.00 95.44 99 ARG A CA 1
ATOM 761 C C . ARG A 1 99 ? -2.682 7.034 0.803 1.00 95.44 99 ARG A C 1
ATOM 763 O O . ARG A 1 99 ? -2.018 7.990 1.197 1.00 95.44 99 ARG A O 1
ATOM 770 N N . VAL A 1 100 ? -2.478 5.791 1.221 1.00 93.62 100 VAL A N 1
ATOM 771 C CA . VAL A 1 100 ? -1.427 5.360 2.150 1.00 93.62 100 VAL A CA 1
ATOM 772 C C . VAL A 1 100 ? -0.521 4.376 1.417 1.00 93.62 100 VAL A C 1
ATOM 774 O O . VAL A 1 100 ? -0.993 3.449 0.764 1.00 93.62 100 VAL A O 1
ATOM 777 N N . VAL A 1 101 ? 0.797 4.553 1.494 1.00 92.00 101 VAL A N 1
ATOM 778 C CA . VAL A 1 101 ? 1.718 3.707 0.721 1.00 92.00 101 VAL A CA 1
ATOM 779 C C . VAL A 1 101 ? 1.785 2.301 1.329 1.00 92.00 101 VAL A C 1
ATOM 781 O O . VAL A 1 101 ? 1.530 1.300 0.656 1.00 92.00 101 VAL A O 1
ATOM 784 N N . HIS A 1 102 ? 2.075 2.206 2.624 1.00 91.62 102 HIS A N 1
ATOM 785 C CA . HIS A 1 102 ? 2.267 0.929 3.305 1.00 91.62 102 HIS A CA 1
ATOM 786 C C . HIS A 1 102 ? 1.110 0.626 4.263 1.00 91.62 102 HIS A C 1
ATOM 788 O O . HIS A 1 102 ? 0.959 1.295 5.282 1.00 91.62 102 HIS A O 1
ATOM 794 N N . GLY A 1 103 ? 0.311 -0.397 3.947 1.00 90.06 103 GLY A N 1
ATOM 795 C CA . GLY A 1 103 ? -0.798 -0.890 4.775 1.00 90.06 103 GLY A CA 1
ATOM 796 C C . GLY A 1 103 ? -0.459 -2.115 5.615 1.00 90.06 103 GLY A C 1
ATOM 797 O O . GLY A 1 103 ? -1.309 -2.608 6.349 1.00 90.06 103 GLY A O 1
ATOM 798 N N . GLY A 1 104 ? 0.770 -2.628 5.508 1.00 88.38 104 GLY A N 1
ATOM 799 C CA . GLY A 1 104 ? 1.175 -3.821 6.239 1.00 88.38 104 GLY A CA 1
ATOM 800 C C . GLY A 1 104 ? 0.306 -5.002 5.828 1.00 88.38 104 GLY A C 1
ATOM 801 O O . GLY A 1 104 ? 0.232 -5.353 4.650 1.00 88.38 104 GLY A O 1
ATOM 802 N N . ASP A 1 105 ? -0.357 -5.615 6.800 1.00 85.38 105 ASP A N 1
ATOM 803 C CA . ASP A 1 105 ? -1.166 -6.808 6.567 1.00 85.38 105 ASP A CA 1
ATOM 804 C C . ASP A 1 105 ? -2.618 -6.492 6.178 1.00 85.38 105 ASP A C 1
ATOM 806 O O . ASP A 1 105 ? -3.388 -7.423 5.959 1.00 85.38 105 ASP A O 1
ATOM 810 N N . TYR A 1 106 ? -3.000 -5.213 6.040 1.00 89.19 106 TYR A N 1
ATOM 811 C CA . TYR A 1 106 ? -4.344 -4.846 5.594 1.00 89.19 106 TYR A CA 1
ATOM 812 C C . TYR A 1 106 ? -4.566 -5.209 4.116 1.00 89.19 106 TYR A C 1
ATOM 814 O O . TYR A 1 106 ? -3.975 -4.592 3.227 1.00 89.19 106 TYR A O 1
ATOM 822 N N . PRO A 1 107 ? -5.473 -6.158 3.808 1.00 88.00 107 PRO A N 1
ATOM 823 C CA . PRO A 1 107 ? -5.726 -6.577 2.431 1.00 88.00 107 PRO A CA 1
ATOM 824 C C . PRO A 1 107 ? -6.730 -5.665 1.711 1.00 88.00 107 PRO A C 1
ATOM 826 O O . PRO A 1 107 ? -7.002 -5.856 0.528 1.00 88.00 107 PRO A O 1
ATOM 829 N N . LYS A 1 108 ? -7.351 -4.721 2.431 1.00 90.88 108 LYS A N 1
ATOM 830 C CA . LYS A 1 108 ? -8.450 -3.863 1.969 1.00 90.88 108 LYS A CA 1
ATOM 831 C C . LYS A 1 108 ? -8.405 -2.508 2.671 1.00 90.88 108 LYS A C 1
ATOM 833 O O . LYS A 1 108 ? -7.773 -2.378 3.720 1.00 90.88 108 LYS A O 1
ATOM 838 N N . ALA A 1 109 ? -9.129 -1.538 2.114 1.00 94.00 109 ALA A N 1
ATOM 839 C CA . ALA A 1 109 ? -9.297 -0.219 2.709 1.00 94.00 109 ALA A CA 1
ATOM 840 C C . ALA A 1 109 ? -9.891 -0.291 4.127 1.00 94.00 109 ALA A C 1
ATOM 842 O O . ALA A 1 109 ? -10.721 -1.162 4.409 1.00 94.00 109 ALA A O 1
ATOM 843 N N . GLN A 1 110 ? -9.459 0.619 5.002 1.00 93.75 110 GLN A N 1
ATOM 844 C CA . GLN A 1 110 ? -9.917 0.715 6.392 1.00 93.75 110 GLN A CA 1
ATOM 845 C C . GLN A 1 110 ? -10.539 2.087 6.655 1.00 93.75 110 GLN A C 1
ATOM 847 O O . GLN A 1 110 ? -9.971 3.103 6.253 1.00 93.75 110 GLN A O 1
ATOM 852 N N . VAL A 1 111 ? -11.677 2.127 7.355 1.00 93.50 111 VAL A N 1
ATOM 853 C CA . VAL A 1 111 ? -12.171 3.376 7.952 1.00 93.50 111 VAL A CA 1
ATOM 854 C C . VAL A 1 111 ? -11.193 3.778 9.047 1.00 93.50 111 VAL A C 1
ATOM 856 O O . VAL A 1 111 ? -10.796 2.950 9.861 1.00 93.50 111 VAL A O 1
ATOM 859 N N . ILE A 1 112 ? -10.760 5.030 9.022 1.00 89.31 112 ILE A N 1
ATOM 860 C CA . ILE A 1 112 ? -9.742 5.538 9.929 1.00 89.31 112 ILE A CA 1
ATOM 861 C C . ILE A 1 112 ? -10.408 5.943 11.242 1.00 89.31 112 ILE A C 1
ATOM 863 O O . ILE A 1 112 ? -11.195 6.890 11.277 1.00 89.31 112 ILE A O 1
ATOM 867 N N . ASP A 1 113 ? -10.037 5.243 12.306 1.00 81.56 113 ASP A N 1
ATOM 868 C CA . ASP A 1 113 ? -10.196 5.645 13.701 1.00 81.56 113 ASP A CA 1
ATOM 869 C C . ASP A 1 113 ? -8.808 5.832 14.353 1.00 81.56 113 ASP A C 1
ATOM 871 O O . ASP A 1 113 ? -7.775 5.727 13.680 1.00 81.56 113 ASP A O 1
ATOM 875 N N . ASP A 1 114 ? -8.772 6.106 15.659 1.00 73.75 114 ASP A N 1
ATOM 876 C CA . ASP A 1 114 ? -7.517 6.295 16.396 1.00 73.75 114 ASP A CA 1
ATOM 877 C C . ASP A 1 114 ? -6.635 5.029 16.375 1.00 73.75 114 ASP A C 1
ATOM 879 O O . ASP A 1 114 ? -5.412 5.121 16.245 1.00 73.75 114 ASP A O 1
ATOM 883 N N . ASN A 1 115 ? -7.234 3.832 16.414 1.00 76.00 115 ASN A N 1
ATOM 884 C CA . ASN A 1 115 ? -6.500 2.565 16.379 1.00 76.00 115 ASN A CA 1
ATOM 885 C C . ASN A 1 115 ? -5.826 2.344 15.021 1.00 76.00 115 ASN A C 1
ATOM 887 O O . ASN A 1 115 ? -4.644 1.999 14.955 1.00 76.00 115 ASN A O 1
ATOM 891 N N . ILE A 1 116 ? -6.560 2.564 13.928 1.00 81.81 116 ILE A N 1
ATOM 892 C CA . ILE A 1 116 ? -6.046 2.465 12.560 1.00 81.81 116 ILE A CA 1
ATOM 893 C C . ILE A 1 116 ? -4.993 3.542 12.309 1.00 81.81 116 ILE A C 1
ATOM 895 O O . ILE A 1 116 ? -3.958 3.243 11.713 1.00 81.81 116 ILE A O 1
ATOM 899 N N . TYR A 1 117 ? -5.203 4.768 12.797 1.00 84.12 117 TYR A N 1
ATOM 900 C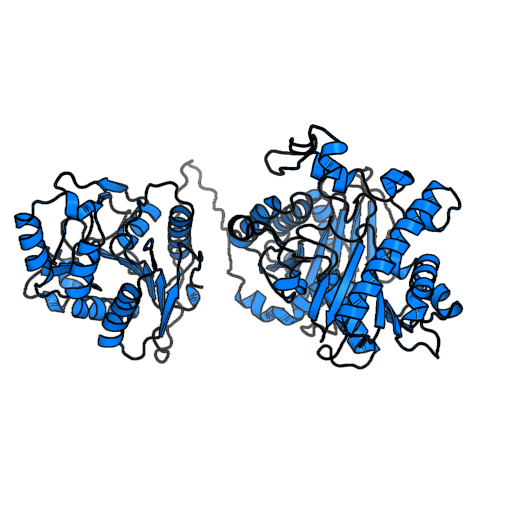 CA . TYR A 1 117 ? -4.208 5.835 12.711 1.00 84.12 117 TYR A CA 1
ATOM 901 C C . TYR A 1 117 ? -2.885 5.411 13.362 1.00 84.12 117 TYR A C 1
ATOM 903 O O . TYR A 1 117 ? -1.845 5.423 12.700 1.00 84.12 117 TYR A O 1
ATOM 911 N N . HIS A 1 118 ? -2.922 4.952 14.617 1.00 78.94 118 HIS A N 1
ATOM 912 C CA . HIS A 1 118 ? -1.723 4.501 15.329 1.00 78.94 118 HIS A CA 1
ATOM 913 C C . HIS A 1 118 ? -1.116 3.227 14.732 1.00 78.94 118 HIS A C 1
ATOM 915 O O . HIS A 1 118 ? 0.097 3.022 14.797 1.00 78.94 118 HIS A O 1
ATOM 921 N N . HIS A 1 119 ? -1.919 2.366 14.107 1.00 81.44 119 HIS A N 1
ATOM 922 C CA . HIS A 1 119 ? -1.389 1.226 13.366 1.00 81.44 119 HIS A CA 1
ATOM 923 C C . HIS A 1 119 ? -0.599 1.675 12.129 1.00 81.44 119 HIS A C 1
ATOM 925 O O . HIS A 1 119 ? 0.513 1.200 11.909 1.00 81.44 119 HIS A O 1
ATOM 931 N N . ILE A 1 120 ? -1.132 2.612 11.337 1.00 82.88 120 ILE A N 1
ATOM 932 C CA . ILE A 1 120 ? -0.434 3.180 10.169 1.00 82.88 120 ILE A CA 1
ATOM 933 C C . ILE A 1 120 ? 0.830 3.936 10.609 1.00 82.88 120 ILE A C 1
ATOM 935 O O . ILE A 1 120 ? 1.851 3.882 9.920 1.00 82.88 120 ILE A O 1
ATOM 939 N N . GLU A 1 121 ? 0.783 4.592 11.769 1.00 81.38 121 GLU A N 1
ATOM 940 C CA . GLU A 1 121 ? 1.938 5.222 12.412 1.00 81.38 121 GLU A CA 1
ATOM 941 C C . GLU A 1 121 ? 3.039 4.198 12.707 1.00 81.38 121 GLU A C 1
ATOM 943 O O . GLU A 1 121 ? 4.140 4.359 12.193 1.00 81.38 121 GLU A O 1
ATOM 948 N N . LYS A 1 122 ? 2.731 3.083 13.383 1.00 79.00 122 LYS A N 1
ATOM 949 C CA . LYS A 1 122 ? 3.695 1.986 13.622 1.00 79.00 122 LYS A CA 1
ATOM 950 C C . LYS A 1 122 ? 4.227 1.356 12.334 1.00 79.00 122 LYS A C 1
ATOM 952 O O . LYS A 1 122 ? 5.391 0.985 12.257 1.00 79.00 122 LYS A O 1
ATOM 957 N N . LEU A 1 123 ? 3.409 1.256 11.283 1.00 77.94 123 LEU A N 1
ATOM 958 C CA . LEU A 1 123 ? 3.876 0.784 9.971 1.00 77.94 123 LEU A CA 1
ATOM 959 C C . LEU A 1 123 ? 4.897 1.731 9.326 1.00 77.94 123 LEU A C 1
ATOM 961 O O . LEU A 1 123 ? 5.612 1.316 8.412 1.00 77.94 123 LEU A O 1
ATOM 965 N N . SER A 1 124 ? 4.996 2.979 9.789 1.00 71.12 124 SER A N 1
ATOM 966 C CA . SER A 1 124 ? 6.056 3.889 9.357 1.00 71.12 124 SER A CA 1
ATOM 967 C C . SER A 1 124 ? 7.435 3.411 9.808 1.00 71.12 124 SER A C 1
ATOM 969 O O . SER A 1 124 ? 8.396 3.756 9.142 1.00 71.12 124 SER A O 1
ATOM 971 N N . ASP A 1 125 ? 7.561 2.537 10.811 1.00 70.88 125 ASP A N 1
ATOM 972 C CA . ASP A 1 125 ? 8.852 1.916 11.148 1.00 70.88 125 ASP A CA 1
ATOM 973 C C . ASP A 1 125 ? 9.365 0.991 10.027 1.00 70.88 125 ASP A C 1
ATOM 975 O O . ASP A 1 125 ? 10.568 0.821 9.857 1.00 70.88 125 ASP A O 1
ATOM 979 N N . LEU A 1 126 ? 8.463 0.420 9.215 1.00 71.50 126 LEU A N 1
ATOM 980 C CA . LEU A 1 126 ? 8.820 -0.406 8.051 1.00 71.50 126 LEU A CA 1
ATOM 981 C C . LEU A 1 126 ? 9.095 0.427 6.790 1.00 71.50 126 LEU A C 1
ATOM 983 O O . LEU A 1 126 ? 9.788 -0.027 5.880 1.00 71.50 126 LEU A O 1
ATOM 987 N N . ALA A 1 127 ? 8.500 1.618 6.696 1.00 69.25 127 ALA A N 1
ATOM 988 C CA . ALA A 1 127 ? 8.534 2.462 5.501 1.00 69.25 127 ALA A CA 1
ATOM 989 C C . ALA A 1 127 ? 8.452 3.970 5.846 1.00 69.25 127 ALA A C 1
ATOM 991 O O . ALA A 1 127 ? 7.521 4.661 5.405 1.00 69.25 127 ALA A O 1
ATOM 992 N N . PRO A 1 128 ? 9.430 4.515 6.594 1.00 67.44 128 PRO A N 1
ATOM 993 C CA . PRO A 1 128 ? 9.325 5.832 7.241 1.00 67.44 128 PRO A CA 1
ATOM 994 C C . PRO A 1 128 ? 9.182 6.978 6.239 1.00 67.44 128 PRO A C 1
ATOM 996 O O . PRO A 1 128 ? 8.391 7.904 6.421 1.00 67.44 128 PRO A O 1
ATOM 999 N N . LEU A 1 129 ? 9.869 6.863 5.103 1.00 71.94 129 LEU A N 1
ATOM 1000 C CA . LEU A 1 129 ? 9.848 7.845 4.019 1.00 71.94 129 LEU A CA 1
ATOM 1001 C C . LEU A 1 129 ? 8.518 7.920 3.248 1.00 71.94 129 LEU A C 1
ATOM 1003 O O . LEU A 1 129 ? 8.374 8.790 2.383 1.00 71.94 129 LEU A O 1
ATOM 1007 N N . HIS A 1 130 ? 7.574 7.006 3.493 1.00 75.19 130 HIS A N 1
ATOM 1008 C CA . HIS A 1 130 ? 6.426 6.797 2.610 1.00 75.19 130 HIS A CA 1
ATOM 1009 C C . HIS A 1 130 ? 5.061 7.100 3.243 1.00 75.19 130 HIS A C 1
ATOM 1011 O O . HIS A 1 130 ? 4.186 7.589 2.532 1.00 75.19 130 HIS A O 1
ATOM 1017 N N . ASN A 1 131 ? 4.872 6.880 4.550 1.00 84.06 131 ASN A N 1
ATOM 1018 C CA . ASN A 1 131 ? 3.564 7.061 5.204 1.00 84.06 131 ASN A CA 1
ATOM 1019 C C . ASN A 1 131 ? 3.380 8.409 5.928 1.00 84.06 131 ASN A C 1
ATOM 1021 O O . ASN A 1 131 ? 2.241 8.831 6.131 1.00 84.06 131 ASN A O 1
ATOM 1025 N N . ALA A 1 132 ? 4.454 9.130 6.268 1.00 81.50 132 ALA A N 1
ATOM 1026 C CA . ALA A 1 132 ? 4.366 10.348 7.089 1.00 81.50 132 ALA A CA 1
ATOM 1027 C C . ALA A 1 132 ? 3.493 11.465 6.482 1.00 81.50 132 ALA A C 1
ATOM 1029 O O . ALA A 1 132 ? 2.748 12.145 7.194 1.00 81.50 132 ALA A O 1
ATOM 1030 N N . GLY A 1 133 ? 3.537 11.630 5.155 1.00 83.38 133 GLY A N 1
ATOM 1031 C CA . GLY A 1 133 ? 2.688 12.601 4.462 1.00 83.38 133 GLY A CA 1
ATOM 1032 C C . GLY A 1 133 ? 1.201 12.253 4.542 1.00 83.38 133 GLY A C 1
ATOM 1033 O O . GLY A 1 133 ? 0.366 13.130 4.766 1.00 83.38 133 GLY A O 1
ATOM 1034 N N . ALA A 1 134 ? 0.876 10.963 4.430 1.00 87.25 134 ALA A N 1
ATOM 1035 C CA . ALA A 1 134 ? -0.492 10.479 4.551 1.00 87.25 134 ALA A CA 1
ATOM 1036 C C . ALA A 1 134 ? -1.028 10.686 5.975 1.00 87.25 134 ALA A C 1
ATOM 1038 O O . ALA A 1 134 ? -2.104 11.255 6.134 1.00 87.25 134 ALA A O 1
ATOM 1039 N N . LEU A 1 135 ? -0.255 10.326 7.008 1.00 88.00 135 LEU A N 1
ATOM 1040 C CA . LEU A 1 135 ? -0.632 10.531 8.417 1.00 88.00 135 LEU A CA 1
ATOM 1041 C C . LEU A 1 135 ? -0.899 12.006 8.740 1.00 88.00 135 LEU A C 1
ATOM 1043 O O . LEU A 1 135 ? -1.886 12.333 9.402 1.00 88.00 135 LEU A O 1
ATOM 1047 N N . THR A 1 136 ? -0.064 12.906 8.213 1.00 87.44 136 THR A N 1
ATOM 1048 C CA . THR A 1 136 ? -0.244 14.353 8.388 1.00 87.44 136 THR A CA 1
ATOM 1049 C C . THR A 1 136 ? -1.587 14.814 7.826 1.00 87.44 136 THR A C 1
ATOM 1051 O O . THR A 1 136 ? -2.346 15.475 8.535 1.00 87.44 136 THR A O 1
ATOM 1054 N N . ILE A 1 137 ? -1.922 14.425 6.591 1.00 89.81 137 ILE A N 1
ATOM 1055 C CA . ILE A 1 137 ? -3.198 14.802 5.970 1.00 89.81 137 ILE A CA 1
ATOM 1056 C C . ILE A 1 137 ? -4.393 14.141 6.643 1.00 89.81 137 ILE A C 1
ATOM 1058 O O . ILE A 1 137 ? -5.387 14.826 6.861 1.00 89.81 137 ILE A O 1
ATOM 1062 N N . ILE A 1 138 ? -4.305 12.870 7.033 1.00 91.31 138 ILE A N 1
ATOM 1063 C CA . ILE A 1 138 ? -5.363 12.182 7.787 1.00 91.31 138 ILE A CA 1
ATOM 1064 C C . ILE A 1 138 ? -5.729 12.987 9.039 1.00 91.31 138 ILE A C 1
ATOM 1066 O O . ILE A 1 138 ? -6.897 13.308 9.268 1.00 91.31 138 ILE A O 1
ATOM 1070 N N . ARG A 1 139 ? -4.718 13.407 9.808 1.00 89.75 139 ARG A N 1
ATOM 1071 C CA . ARG A 1 139 ? -4.916 14.227 11.007 1.00 89.75 139 ARG A CA 1
ATOM 1072 C C . ARG A 1 139 ? -5.496 15.604 10.683 1.00 89.75 139 ARG A C 1
ATOM 1074 O O . ARG A 1 139 ? -6.351 16.095 11.419 1.00 89.75 139 ARG A O 1
ATOM 1081 N N . THR A 1 140 ? -5.033 16.253 9.614 1.00 90.81 140 THR A N 1
ATOM 1082 C CA . THR A 1 140 ? -5.568 17.554 9.185 1.00 90.81 140 THR A CA 1
ATOM 1083 C C . THR A 1 140 ? -7.029 17.441 8.757 1.00 90.81 140 THR A C 1
ATOM 1085 O O . THR A 1 140 ? -7.841 18.266 9.168 1.00 90.81 140 THR A O 1
ATOM 1088 N N . VAL A 1 141 ? -7.394 16.404 8.004 1.00 92.56 141 VAL A N 1
ATOM 1089 C CA . VAL A 1 141 ? -8.778 16.155 7.586 1.00 92.56 141 VAL A CA 1
ATOM 1090 C C . VAL A 1 141 ? -9.685 15.932 8.788 1.00 92.56 141 VAL A C 1
ATOM 1092 O O . VAL A 1 141 ? -10.761 16.517 8.824 1.00 92.56 141 VAL A O 1
ATOM 1095 N N . GLY A 1 142 ? -9.249 15.182 9.803 1.00 88.50 142 GLY A N 1
ATOM 1096 C CA . GLY A 1 142 ? -10.033 15.003 11.031 1.00 88.50 142 GLY A CA 1
ATOM 1097 C C . GLY A 1 142 ? -10.380 16.324 11.736 1.00 88.50 142 GLY A C 1
ATOM 1098 O O . GLY A 1 142 ? -11.447 16.445 12.333 1.00 88.50 142 GLY A O 1
ATOM 1099 N N . LYS A 1 143 ? -9.514 17.343 11.626 1.00 88.88 143 LYS A N 1
ATOM 1100 C CA . LYS A 1 143 ? -9.755 18.690 12.176 1.00 88.88 143 LYS A CA 1
ATOM 1101 C C . LYS A 1 143 ? -10.612 19.562 11.258 1.00 88.88 143 LYS A C 1
ATOM 1103 O O . LYS A 1 143 ? -11.485 20.280 11.733 1.00 88.88 143 LYS A O 1
ATOM 1108 N N . GLU A 1 144 ? -10.327 19.542 9.958 1.00 91.88 144 GLU A N 1
ATOM 1109 C CA . GLU A 1 144 ? -10.937 20.440 8.974 1.00 91.88 144 GLU A CA 1
ATOM 1110 C C . GLU A 1 144 ? -12.307 19.927 8.487 1.00 91.88 144 GLU A C 1
ATOM 1112 O O . GLU A 1 144 ? -13.192 20.724 8.190 1.00 91.88 144 GLU A O 1
ATOM 1117 N N . LEU A 1 145 ? -12.520 18.614 8.419 1.00 92.94 145 LEU A N 1
ATOM 1118 C CA . LEU A 1 145 ? -13.743 17.972 7.924 1.00 92.94 145 LEU A CA 1
ATOM 1119 C C . LEU A 1 145 ? -14.269 16.941 8.946 1.00 92.94 145 LEU A C 1
ATOM 1121 O O . LEU A 1 145 ? -14.395 15.759 8.612 1.00 92.94 145 LEU A O 1
ATOM 1125 N N . PRO A 1 146 ? -14.607 17.351 10.188 1.00 88.06 146 PRO A N 1
ATOM 1126 C CA . PRO A 1 146 ? -14.970 16.429 11.273 1.00 88.06 146 PRO A CA 1
ATOM 1127 C C . PRO A 1 146 ? -16.250 15.623 10.996 1.00 88.06 146 PRO A C 1
ATOM 1129 O O . PRO A 1 146 ? -16.480 14.583 11.605 1.00 88.06 146 PRO A O 1
ATOM 1132 N N . GLY A 1 147 ? -17.096 16.095 10.074 1.00 87.25 147 GLY A N 1
ATOM 1133 C CA . GLY A 1 147 ? -18.296 15.388 9.632 1.00 87.25 147 GLY A CA 1
ATOM 1134 C C . GLY A 1 147 ? -18.035 14.266 8.624 1.00 87.25 147 GLY A C 1
ATOM 1135 O O . GLY A 1 147 ? -18.936 13.461 8.397 1.00 87.25 147 GLY A O 1
ATOM 1136 N N . SER A 1 148 ? -16.838 14.175 8.038 1.00 93.56 148 SER A N 1
ATOM 1137 C CA . SER A 1 148 ? -16.521 13.210 6.976 1.00 93.56 148 SER A CA 1
ATOM 1138 C C . SER A 1 148 ? -16.044 11.858 7.520 1.00 93.56 148 SER A C 1
ATOM 1140 O O . SER A 1 148 ? -15.362 11.777 8.542 1.00 93.56 148 SER A O 1
ATOM 1142 N N . THR A 1 149 ? -16.380 10.769 6.829 1.00 94.56 149 THR A N 1
ATOM 1143 C CA . THR A 1 149 ? -15.797 9.447 7.090 1.00 94.56 149 THR A CA 1
ATOM 1144 C C . THR A 1 149 ? -14.466 9.335 6.354 1.00 94.56 149 THR A C 1
ATOM 1146 O O . THR A 1 149 ? -14.399 9.440 5.130 1.00 94.56 149 THR A O 1
ATOM 1149 N N . ASN A 1 150 ? -13.397 9.115 7.108 1.00 94.75 150 ASN A N 1
ATOM 1150 C CA . ASN A 1 150 ? -12.043 9.023 6.581 1.00 94.75 150 ASN A CA 1
ATOM 1151 C C . ASN A 1 150 ? -11.722 7.561 6.261 1.00 94.75 150 ASN A C 1
ATOM 1153 O O . ASN A 1 150 ? -11.946 6.694 7.100 1.00 94.75 150 ASN A O 1
ATOM 1157 N N . VAL A 1 151 ? -11.214 7.276 5.064 1.00 96.94 151 VAL A N 1
ATOM 1158 C CA . VAL A 1 151 ? -10.929 5.906 4.609 1.00 96.94 151 VAL A CA 1
ATOM 1159 C C . VAL A 1 151 ? -9.512 5.830 4.052 1.00 96.94 151 VAL A C 1
ATOM 1161 O O . VAL A 1 151 ? -9.178 6.553 3.117 1.00 96.94 151 VAL A O 1
ATOM 1164 N N . ALA A 1 152 ? -8.676 4.953 4.602 1.00 95.81 152 ALA A N 1
ATOM 1165 C CA . ALA A 1 152 ? -7.327 4.686 4.116 1.00 95.81 152 ALA A CA 1
ATOM 1166 C C . ALA A 1 152 ? -7.345 3.613 3.018 1.00 95.81 152 ALA A C 1
ATOM 1168 O O . ALA A 1 152 ? -7.831 2.502 3.237 1.00 95.81 152 ALA A O 1
ATOM 1169 N N . TYR A 1 153 ? -6.766 3.931 1.862 1.00 97.25 153 TYR A N 1
ATOM 1170 C CA . TYR A 1 153 ? -6.515 3.014 0.752 1.00 97.25 153 TYR A CA 1
ATOM 1171 C C . TYR A 1 153 ? -5.019 2.757 0.630 1.00 97.25 153 TYR A C 1
ATOM 1173 O O . TYR A 1 153 ? -4.234 3.697 0.511 1.00 97.25 153 TYR A O 1
ATOM 1181 N N . PHE A 1 154 ? -4.627 1.484 0.640 1.00 95.69 154 PHE A N 1
ATOM 1182 C CA . PHE A 1 154 ? -3.220 1.097 0.696 1.00 95.69 154 PHE A CA 1
ATOM 1183 C C . PHE A 1 154 ? -2.689 0.666 -0.669 1.00 95.69 154 PHE A C 1
ATOM 1185 O O . PHE A 1 154 ? -3.257 -0.230 -1.296 1.00 95.69 154 PHE A O 1
ATOM 1192 N N . ASP A 1 155 ? -1.541 1.203 -1.084 1.00 96.69 155 ASP A N 1
ATOM 1193 C CA . ASP A 1 155 ? -0.850 0.756 -2.305 1.00 96.69 155 ASP A CA 1
ATOM 1194 C C . ASP A 1 155 ? -0.416 -0.718 -2.240 1.00 96.69 155 ASP A C 1
ATOM 1196 O O . ASP A 1 155 ? -0.207 -1.343 -3.274 1.00 96.69 155 ASP A O 1
ATOM 1200 N N . SER A 1 156 ? -0.304 -1.290 -1.043 1.00 96.62 156 SER A N 1
ATOM 1201 C CA . SER A 1 156 ? 0.042 -2.702 -0.819 1.00 96.62 156 SER A CA 1
ATOM 1202 C C . SER A 1 156 ? -1.160 -3.651 -0.861 1.00 96.62 156 SER A C 1
ATOM 1204 O O . SER A 1 156 ? -0.979 -4.856 -1.024 1.00 96.62 156 SER A O 1
ATOM 1206 N N . ALA A 1 157 ? -2.396 -3.150 -0.764 1.00 96.62 157 ALA A N 1
ATOM 1207 C CA . ALA A 1 157 ? -3.577 -4.003 -0.595 1.00 96.62 157 ALA A CA 1
ATOM 1208 C C . ALA A 1 157 ? -3.843 -4.917 -1.806 1.00 96.62 157 ALA A C 1
ATOM 1210 O O . ALA A 1 157 ? -4.140 -6.102 -1.635 1.00 96.62 157 ALA A O 1
ATOM 1211 N N . PHE A 1 158 ? -3.677 -4.405 -3.033 1.00 98.00 158 PHE A N 1
ATOM 1212 C CA . PHE A 1 158 ? -3.871 -5.179 -4.272 1.00 98.00 158 PHE A CA 1
ATOM 1213 C C . PHE A 1 158 ? -2.935 -6.399 -4.361 1.00 98.00 158 PHE A C 1
ATOM 1215 O O . PHE A 1 158 ? -3.284 -7.440 -4.917 1.00 98.00 158 PHE A O 1
ATOM 1222 N N . HIS A 1 159 ? -1.762 -6.287 -3.741 1.00 98.38 159 HIS A N 1
ATOM 1223 C CA . HIS A 1 159 ? -0.707 -7.295 -3.722 1.00 98.38 159 HIS A CA 1
ATOM 1224 C C . HIS A 1 159 ? -0.864 -8.329 -2.595 1.00 98.38 159 HIS A C 1
ATOM 1226 O O . HIS A 1 159 ? -0.063 -9.255 -2.484 1.00 98.38 159 HIS A O 1
ATOM 1232 N N . SER A 1 160 ? -1.926 -8.245 -1.785 1.00 95.94 160 SER A N 1
ATOM 1233 C CA . SER A 1 160 ? -2.234 -9.247 -0.748 1.00 95.94 160 SER A CA 1
ATOM 1234 C C . SER A 1 160 ? -2.475 -10.660 -1.302 1.00 95.94 160 SER A C 1
ATOM 1236 O O . SER A 1 160 ? -2.411 -11.634 -0.556 1.00 95.94 160 SER A O 1
ATOM 1238 N N . THR A 1 161 ? -2.715 -10.767 -2.611 1.00 97.12 161 THR A N 1
ATOM 1239 C CA . THR A 1 161 ? -2.935 -12.019 -3.346 1.00 97.12 161 THR A CA 1
ATOM 1240 C C . THR A 1 161 ? -1.647 -12.714 -3.801 1.00 97.12 161 THR A C 1
ATOM 1242 O O . THR A 1 161 ? -1.721 -13.847 -4.274 1.00 97.12 161 THR A O 1
ATOM 1245 N N . ILE A 1 162 ? -0.475 -12.092 -3.604 1.00 98.31 162 ILE A N 1
ATOM 1246 C CA . ILE A 1 162 ? 0.819 -12.683 -3.965 1.00 98.31 162 ILE A CA 1
ATOM 1247 C C . ILE A 1 162 ? 1.041 -13.998 -3.183 1.00 98.31 162 ILE A C 1
ATOM 1249 O O . ILE A 1 162 ? 0.975 -13.993 -1.946 1.00 98.31 162 ILE A O 1
ATOM 1253 N N . PRO A 1 163 ? 1.356 -15.115 -3.869 1.00 97.75 163 PRO A N 1
ATOM 1254 C CA . PRO A 1 163 ? 1.646 -16.402 -3.242 1.00 97.75 163 PRO A CA 1
ATOM 1255 C C . PRO A 1 163 ? 2.812 -16.362 -2.252 1.00 97.75 163 PRO A C 1
ATOM 1257 O O . PRO A 1 163 ? 3.766 -15.597 -2.404 1.00 97.75 163 PRO A O 1
ATOM 1260 N N . GLU A 1 164 ? 2.790 -17.269 -1.273 1.00 96.81 164 GLU A N 1
ATOM 1261 C CA . GLU A 1 164 ? 3.802 -17.330 -0.213 1.00 96.81 164 GLU A CA 1
ATOM 1262 C C . GLU A 1 164 ? 5.235 -17.455 -0.752 1.00 96.81 164 GLU A C 1
ATOM 1264 O O . GLU A 1 164 ? 6.100 -16.668 -0.379 1.00 96.81 164 GLU A O 1
ATOM 1269 N N . HIS A 1 165 ? 5.475 -18.355 -1.710 1.00 97.69 165 HIS A N 1
ATOM 1270 C CA . HIS A 1 165 ? 6.807 -18.560 -2.293 1.00 97.69 165 HIS A CA 1
ATOM 1271 C C . HIS A 1 165 ? 7.349 -17.343 -3.069 1.00 97.69 165 HIS A C 1
ATOM 1273 O O . HIS A 1 165 ? 8.550 -17.259 -3.303 1.00 97.69 165 HIS A O 1
ATOM 1279 N N . ILE A 1 166 ? 6.483 -16.407 -3.476 1.00 98.00 166 ILE A N 1
ATOM 1280 C CA . ILE A 1 166 ? 6.878 -15.171 -4.168 1.00 98.00 166 ILE A CA 1
ATOM 1281 C C . ILE A 1 166 ? 7.146 -14.049 -3.164 1.00 98.00 166 ILE A C 1
ATOM 1283 O O . ILE A 1 166 ? 8.038 -13.224 -3.377 1.00 98.00 166 ILE A O 1
ATOM 1287 N N . ARG A 1 167 ? 6.373 -13.995 -2.070 1.00 97.25 167 ARG A N 1
ATOM 1288 C CA . ARG A 1 167 ? 6.514 -12.928 -1.073 1.00 97.25 167 ARG A CA 1
ATOM 1289 C C . ARG A 1 167 ? 7.584 -13.183 -0.016 1.00 97.25 167 ARG A C 1
ATOM 1291 O O . ARG A 1 167 ? 8.034 -12.225 0.612 1.00 97.25 167 ARG A O 1
ATOM 1298 N N . THR A 1 168 ? 7.958 -14.436 0.213 1.00 98.12 168 THR A N 1
ATOM 1299 C CA . THR A 1 168 ? 8.909 -14.819 1.260 1.00 98.12 168 THR A CA 1
ATOM 1300 C C . THR A 1 168 ? 10.349 -14.571 0.818 1.00 98.12 168 THR A C 1
ATOM 1302 O O . THR A 1 168 ? 10.775 -15.044 -0.233 1.00 98.12 168 THR A O 1
ATOM 1305 N N . TYR A 1 169 ? 11.123 -13.860 1.643 1.00 97.94 169 TYR A N 1
ATOM 1306 C CA . TYR A 1 169 ? 12.572 -13.758 1.461 1.00 97.94 169 TYR A CA 1
ATOM 1307 C C . TYR A 1 169 ? 13.281 -14.967 2.087 1.00 97.94 169 TYR A C 1
ATOM 1309 O O . TYR A 1 169 ? 12.884 -15.387 3.177 1.00 97.94 169 TYR A O 1
ATOM 1317 N N . PRO A 1 170 ? 14.344 -15.506 1.457 1.00 97.19 170 PRO A N 1
ATOM 1318 C CA . PRO A 1 170 ? 15.114 -16.634 1.981 1.00 97.19 170 PRO A CA 1
ATOM 1319 C C . PRO A 1 170 ? 16.076 -16.188 3.100 1.00 97.19 170 PRO A C 1
ATOM 1321 O O . PRO A 1 170 ? 17.294 -16.238 2.958 1.00 97.19 170 PRO A O 1
ATOM 1324 N N . ILE A 1 171 ? 15.509 -15.714 4.208 1.00 96.75 171 ILE A N 1
ATOM 1325 C CA . ILE A 1 171 ? 16.198 -15.307 5.443 1.00 96.75 171 ILE A CA 1
ATOM 1326 C C . ILE A 1 171 ? 15.626 -16.090 6.634 1.00 96.75 171 ILE A C 1
ATOM 1328 O O . ILE A 1 171 ? 14.723 -16.911 6.456 1.00 96.75 171 ILE A O 1
ATOM 1332 N N . ASP A 1 172 ? 16.127 -15.849 7.847 1.00 97.12 172 ASP A N 1
ATOM 1333 C CA . ASP A 1 172 ? 15.554 -16.444 9.059 1.00 97.12 172 ASP A CA 1
ATOM 1334 C C . ASP A 1 172 ? 14.052 -16.127 9.159 1.00 97.12 172 ASP A C 1
ATOM 1336 O O . ASP A 1 172 ? 13.643 -14.966 9.244 1.00 97.12 172 ASP A O 1
ATOM 1340 N N . GLN A 1 173 ? 13.222 -17.171 9.114 1.00 96.75 173 GLN A N 1
ATOM 1341 C CA . GLN A 1 173 ? 11.770 -17.010 9.063 1.00 96.75 173 GLN A CA 1
ATOM 1342 C C . GLN A 1 173 ? 11.169 -16.594 10.410 1.00 96.75 173 GLN A C 1
ATOM 1344 O O . GLN A 1 173 ? 10.085 -16.014 10.419 1.00 96.75 173 GLN A O 1
ATOM 1349 N N . GLY A 1 174 ? 11.845 -16.853 11.532 1.00 95.50 174 GLY A N 1
ATOM 1350 C CA . GLY A 1 174 ? 11.426 -16.358 12.843 1.00 95.50 174 GLY A CA 1
ATOM 1351 C C . GLY A 1 174 ? 11.565 -14.840 12.910 1.00 95.50 174 GLY A C 1
ATOM 1352 O O . GLY A 1 174 ? 10.593 -14.139 13.196 1.00 95.50 174 GLY A O 1
ATOM 1353 N N . ILE A 1 175 ? 12.738 -14.328 12.524 1.00 92.75 175 ILE A N 1
ATOM 1354 C CA . ILE A 1 175 ? 13.012 -12.886 12.431 1.00 92.75 175 ILE A CA 1
ATOM 1355 C C . ILE A 1 175 ? 12.095 -12.232 11.396 1.00 92.75 175 ILE A C 1
ATOM 1357 O O . ILE A 1 175 ? 11.496 -11.193 11.673 1.00 92.75 175 ILE A O 1
ATOM 1361 N N . ALA A 1 176 ? 11.948 -12.838 10.214 1.00 91.44 176 ALA A N 1
ATOM 1362 C CA . ALA A 1 176 ? 11.113 -12.284 9.154 1.00 91.44 176 ALA A CA 1
ATOM 1363 C C . ALA A 1 176 ? 9.645 -12.163 9.572 1.00 91.44 176 ALA A C 1
ATOM 1365 O O . ALA A 1 176 ? 9.030 -11.133 9.315 1.00 91.44 176 ALA A O 1
ATOM 1366 N N . LYS A 1 177 ? 9.076 -13.169 10.247 1.00 88.12 177 LYS A N 1
ATOM 1367 C CA . LYS A 1 177 ? 7.689 -13.110 10.737 1.00 88.12 177 LYS A CA 1
ATOM 1368 C C . LYS A 1 177 ? 7.524 -12.074 11.844 1.00 88.12 177 LYS A C 1
ATOM 1370 O O . LYS A 1 177 ? 6.621 -11.248 11.747 1.00 88.12 177 LYS A O 1
ATOM 1375 N N . HIS A 1 178 ? 8.416 -12.077 12.836 1.00 87.00 178 HIS A N 1
ATOM 1376 C CA . HIS A 1 178 ? 8.385 -11.125 13.950 1.00 87.00 178 HIS A CA 1
ATOM 1377 C C . HIS A 1 178 ? 8.457 -9.670 13.461 1.00 87.00 178 HIS A C 1
ATOM 1379 O O . HIS A 1 178 ? 7.644 -8.836 13.846 1.00 87.00 178 HIS A O 1
ATOM 1385 N N . ASN A 1 179 ? 9.387 -9.383 12.548 1.00 85.81 179 ASN A N 1
ATOM 1386 C CA . ASN A 1 179 ? 9.614 -8.039 12.008 1.00 85.81 179 ASN A CA 1
ATOM 1387 C C . ASN A 1 179 ? 8.797 -7.745 10.739 1.00 85.81 179 ASN A C 1
ATOM 1389 O O . ASN A 1 179 ? 9.006 -6.717 10.103 1.00 85.81 179 ASN A O 1
ATOM 1393 N N . LYS A 1 180 ? 7.895 -8.648 10.335 1.00 90.31 180 LYS A N 1
ATOM 1394 C CA . LYS A 1 180 ? 7.069 -8.529 9.123 1.00 90.31 180 LYS A CA 1
ATOM 1395 C C . LYS A 1 180 ? 7.869 -8.287 7.825 1.00 90.31 180 LYS A C 1
ATOM 1397 O O . LYS A 1 180 ? 7.431 -7.586 6.916 1.00 90.31 180 LYS A O 1
ATOM 1402 N N . LEU A 1 181 ? 9.048 -8.895 7.706 1.00 93.62 181 LEU A N 1
ATOM 1403 C CA . LEU A 1 181 ? 9.951 -8.756 6.562 1.00 93.62 181 LEU A CA 1
ATOM 1404 C C . LEU A 1 181 ? 9.525 -9.681 5.420 1.00 93.62 181 LEU A C 1
ATOM 1406 O O . LEU A 1 181 ? 9.904 -10.851 5.353 1.00 93.62 181 LEU A O 1
ATOM 1410 N N . ARG A 1 182 ? 8.741 -9.145 4.488 1.00 95.81 182 ARG A N 1
ATOM 1411 C CA . ARG A 1 182 ? 8.296 -9.851 3.280 1.00 95.81 182 ARG A CA 1
ATOM 1412 C C . ARG A 1 182 ? 8.102 -8.885 2.121 1.00 95.81 182 ARG A C 1
ATOM 1414 O O . ARG A 1 182 ? 8.135 -7.670 2.300 1.00 95.81 182 ARG A O 1
ATOM 1421 N N . LYS A 1 183 ? 7.874 -9.411 0.920 1.00 97.75 183 LYS A N 1
ATOM 1422 C CA . LYS A 1 183 ? 7.346 -8.607 -0.185 1.00 97.75 183 LYS A CA 1
ATOM 1423 C C . LYS A 1 183 ? 5.929 -8.140 0.162 1.00 97.75 183 LYS A C 1
ATOM 1425 O O . LYS A 1 183 ? 5.059 -8.957 0.486 1.00 97.75 183 LYS A O 1
ATOM 1430 N N . TYR A 1 184 ? 5.714 -6.834 0.054 1.00 97.56 184 TYR A N 1
ATOM 1431 C CA . TYR A 1 184 ? 4.397 -6.207 0.105 1.00 97.56 184 TYR A CA 1
ATOM 1432 C C . TYR A 1 184 ? 3.954 -5.761 -1.279 1.00 97.56 184 TYR A C 1
ATOM 1434 O O . TYR A 1 184 ? 2.848 -6.092 -1.682 1.00 97.56 184 TYR A O 1
ATOM 1442 N N . GLY A 1 185 ? 4.825 -5.064 -2.015 1.00 97.56 185 GLY A N 1
ATOM 1443 C CA . GLY A 1 185 ? 4.459 -4.452 -3.290 1.00 97.56 185 GLY A CA 1
ATOM 1444 C C . GLY A 1 185 ? 3.689 -3.137 -3.138 1.00 97.56 185 GLY A C 1
ATOM 1445 O O . GLY A 1 185 ? 3.051 -2.895 -2.116 1.00 97.56 185 GLY A O 1
ATOM 1446 N N . PHE A 1 186 ? 3.754 -2.278 -4.162 1.00 97.50 186 PHE A N 1
ATOM 1447 C CA . PHE A 1 186 ? 3.122 -0.950 -4.169 1.00 97.50 186 PHE A CA 1
ATOM 1448 C C . PHE A 1 186 ? 2.666 -0.549 -5.579 1.00 97.50 186 PHE A C 1
ATOM 1450 O O . PHE A 1 186 ? 2.918 -1.260 -6.553 1.00 97.50 186 PHE A O 1
ATOM 1457 N N . HIS A 1 187 ? 2.031 0.625 -5.679 1.00 97.94 187 HIS A N 1
ATOM 1458 C CA . HIS A 1 187 ? 1.207 1.060 -6.815 1.00 97.94 187 HIS A CA 1
ATOM 1459 C C . HIS A 1 187 ? -0.038 0.182 -7.022 1.00 97.94 187 HIS A C 1
ATOM 1461 O O . HIS A 1 187 ? -0.612 0.145 -8.109 1.00 97.94 187 HIS A O 1
ATOM 1467 N N . GLY A 1 188 ? -0.488 -0.525 -5.983 1.00 98.06 188 GLY A N 1
ATOM 1468 C CA . GLY A 1 188 ? -1.637 -1.418 -6.053 1.00 98.06 188 GLY A CA 1
ATOM 1469 C C . GLY A 1 188 ? -2.942 -0.714 -6.410 1.00 98.06 188 GLY A C 1
ATOM 1470 O O . GLY A 1 188 ? -3.770 -1.309 -7.093 1.00 98.06 188 GLY A O 1
ATOM 1471 N N . ILE A 1 189 ? -3.119 0.556 -6.026 1.00 98.19 189 ILE A N 1
ATOM 1472 C CA . ILE A 1 189 ? -4.294 1.345 -6.433 1.00 98.19 189 ILE A CA 1
ATOM 1473 C C . ILE A 1 189 ? -4.280 1.550 -7.955 1.00 98.19 189 ILE A C 1
ATOM 1475 O O . ILE A 1 189 ? -5.293 1.322 -8.617 1.00 98.19 189 ILE A O 1
ATOM 1479 N N . SER A 1 190 ? -3.121 1.893 -8.528 1.00 98.19 190 SER A N 1
ATOM 1480 C CA . SER A 1 190 ? -2.962 2.005 -9.979 1.00 98.19 190 SER A CA 1
ATOM 1481 C C . SER A 1 190 ? -3.150 0.660 -10.682 1.00 98.19 190 SER A C 1
ATOM 1483 O O . SER A 1 190 ? -3.894 0.590 -11.655 1.00 98.19 190 SER A O 1
ATOM 1485 N N . TYR A 1 191 ? -2.568 -0.435 -10.182 1.00 98.75 191 TYR A N 1
ATOM 1486 C CA . TYR A 1 191 ? -2.761 -1.755 -10.796 1.00 98.75 191 TYR A CA 1
ATOM 1487 C C . TYR A 1 191 ? -4.210 -2.236 -10.736 1.00 98.75 191 TYR A C 1
ATOM 1489 O O . TYR A 1 191 ? -4.684 -2.844 -11.696 1.00 98.75 191 TYR A O 1
ATOM 1497 N N . HIS A 1 192 ? -4.939 -1.919 -9.665 1.00 98.00 192 HIS A N 1
ATOM 1498 C CA . HIS A 1 192 ? -6.372 -2.182 -9.588 1.00 98.00 192 HIS A CA 1
ATOM 1499 C C . HIS A 1 192 ? -7.119 -1.402 -10.681 1.00 98.00 192 HIS A C 1
ATOM 1501 O O . HIS A 1 192 ? -7.890 -1.994 -11.440 1.00 98.00 192 HIS A O 1
ATOM 1507 N N . PHE A 1 193 ? -6.830 -0.105 -10.832 1.00 98.31 193 PHE A N 1
ATOM 1508 C CA . PHE A 1 193 ? -7.403 0.708 -11.904 1.00 98.31 193 PHE A CA 1
ATOM 1509 C C . PHE A 1 193 ? -7.110 0.118 -13.289 1.00 98.31 193 PHE A C 1
ATOM 1511 O O . PHE A 1 193 ? -8.044 -0.146 -14.047 1.00 98.31 193 PHE A O 1
ATOM 1518 N N . ILE A 1 194 ? -5.830 -0.141 -13.585 1.00 98.62 194 ILE A N 1
ATOM 1519 C CA . ILE A 1 194 ? -5.347 -0.692 -14.858 1.00 98.62 194 ILE A CA 1
ATOM 1520 C C . ILE A 1 194 ? -6.067 -2.004 -15.173 1.00 98.62 194 ILE A C 1
ATOM 1522 O O . ILE A 1 194 ? -6.608 -2.151 -16.264 1.00 98.62 194 ILE A O 1
ATOM 1526 N N . SER A 1 195 ? -6.130 -2.934 -14.215 1.00 98.31 195 SER A N 1
ATOM 1527 C CA . SER A 1 195 ? -6.771 -4.240 -14.416 1.00 98.31 195 SER A CA 1
ATOM 1528 C C . SER A 1 195 ? -8.232 -4.090 -14.840 1.00 98.31 195 SER A C 1
ATOM 1530 O O . SER A 1 195 ? -8.675 -4.732 -15.790 1.00 98.31 195 SER A O 1
ATOM 1532 N N . ARG A 1 196 ? -8.981 -3.197 -14.179 1.00 97.00 196 ARG A N 1
ATOM 1533 C CA . ARG A 1 196 ? -10.397 -2.953 -14.482 1.00 97.00 196 ARG A CA 1
ATOM 1534 C C . ARG A 1 196 ? -10.586 -2.372 -15.881 1.00 97.00 196 ARG A C 1
ATOM 1536 O O . ARG A 1 196 ? -11.368 -2.910 -16.661 1.00 97.00 196 ARG A O 1
ATOM 1543 N N . VAL A 1 197 ? -9.890 -1.281 -16.200 1.00 97.81 197 VAL A N 1
ATOM 1544 C CA . VAL A 1 197 ? -10.102 -0.572 -17.475 1.00 97.81 197 VAL A CA 1
ATOM 1545 C C . VAL A 1 197 ? -9.559 -1.357 -18.667 1.00 97.81 197 VAL A C 1
ATOM 1547 O O . VAL A 1 197 ? -10.141 -1.305 -19.746 1.00 97.81 197 VAL A O 1
ATOM 1550 N N . VAL A 1 198 ? -8.496 -2.144 -18.476 1.00 98.50 198 VAL A N 1
ATOM 1551 C CA . VAL A 1 198 ? -7.967 -3.035 -19.517 1.00 98.50 198 VAL A CA 1
ATOM 1552 C C . VAL A 1 198 ? -8.897 -4.225 -19.748 1.00 98.50 198 VAL A C 1
ATOM 1554 O O . VAL A 1 198 ? -9.169 -4.542 -20.902 1.00 98.50 198 VAL A O 1
ATOM 1557 N N . ALA A 1 199 ? -9.447 -4.844 -18.696 1.00 98.25 199 ALA A N 1
ATOM 1558 C CA . ALA A 1 199 ? -10.461 -5.894 -18.849 1.00 98.25 199 ALA A CA 1
ATOM 1559 C C . ALA A 1 199 ? -11.671 -5.395 -19.658 1.00 98.25 199 ALA A C 1
ATOM 1561 O O . ALA A 1 199 ? -12.101 -6.057 -20.603 1.00 98.25 199 ALA A O 1
ATOM 1562 N N . GLN A 1 200 ? -12.162 -4.191 -19.341 1.00 97.00 200 GLN A N 1
ATOM 1563 C CA . GLN A 1 200 ? -13.241 -3.534 -20.085 1.00 97.00 200 GLN A CA 1
ATOM 1564 C C . GLN A 1 200 ? -12.853 -3.277 -21.547 1.00 97.00 200 GLN A C 1
ATOM 1566 O O . GLN A 1 200 ? -13.612 -3.630 -22.447 1.00 97.00 200 GLN A O 1
ATOM 1571 N N . HIS A 1 201 ? -11.663 -2.723 -21.797 1.00 98.00 201 HIS A N 1
ATOM 1572 C CA . HIS A 1 201 ? -11.167 -2.452 -23.150 1.00 98.00 201 HIS A CA 1
ATOM 1573 C C . HIS A 1 201 ? -11.063 -3.725 -24.002 1.00 98.00 201 HIS A C 1
ATOM 1575 O O . HIS A 1 201 ? -11.450 -3.731 -25.167 1.00 98.00 201 HIS A O 1
ATOM 1581 N N . LEU A 1 202 ? -10.587 -4.823 -23.411 1.00 97.56 202 LEU A N 1
ATOM 1582 C CA . LEU A 1 202 ? -10.471 -6.120 -24.080 1.00 97.56 202 LEU A CA 1
ATOM 1583 C C . LEU A 1 202 ? -11.795 -6.895 -24.133 1.00 97.56 202 LEU A C 1
ATOM 1585 O O . LEU A 1 202 ? -11.831 -7.983 -24.702 1.00 97.56 202 LEU A O 1
ATOM 1589 N N . SER A 1 203 ? -12.876 -6.359 -23.553 1.00 97.88 203 SER A N 1
ATOM 1590 C CA . SER A 1 203 ? -14.167 -7.047 -23.413 1.00 97.88 203 SER A CA 1
ATOM 1591 C C . SER A 1 203 ? -14.037 -8.430 -22.754 1.00 97.88 203 SER A C 1
ATOM 1593 O O . SER A 1 203 ? -14.732 -9.377 -23.125 1.00 97.88 203 SER A O 1
ATOM 1595 N N . LYS A 1 204 ? -13.138 -8.554 -21.769 1.00 96.69 204 LYS A N 1
ATOM 1596 C CA . LYS A 1 204 ? -12.905 -9.786 -21.003 1.00 96.69 204 LYS A CA 1
ATOM 1597 C C . LYS A 1 204 ? -13.376 -9.623 -19.555 1.00 96.69 204 LYS A C 1
ATOM 1599 O O . LYS A 1 204 ? -13.206 -8.552 -18.970 1.00 96.69 204 LYS A O 1
ATOM 1604 N N . PRO A 1 205 ? -13.905 -10.684 -18.920 1.00 97.69 205 PRO A N 1
ATOM 1605 C CA . PRO A 1 205 ? -14.086 -10.701 -17.474 1.00 97.69 205 PRO A CA 1
ATOM 1606 C C . PRO A 1 205 ? -12.750 -10.492 -16.754 1.00 97.69 205 PRO A C 1
ATOM 1608 O O . PRO A 1 205 ? -11.753 -11.129 -17.105 1.00 97.69 205 PRO A O 1
ATOM 1611 N N . LEU A 1 206 ? -12.742 -9.666 -15.701 1.00 96.12 206 LEU A N 1
ATOM 1612 C CA . LEU A 1 206 ? -11.544 -9.404 -14.890 1.00 96.12 206 LEU A CA 1
ATOM 1613 C C . LEU A 1 206 ? -10.896 -10.702 -14.380 1.00 96.12 206 LEU A C 1
ATOM 1615 O O . LEU A 1 206 ? -9.681 -10.828 -14.416 1.00 96.12 206 LEU A O 1
ATOM 1619 N N . SER A 1 207 ? -11.700 -11.697 -13.997 1.00 97.25 207 SER A N 1
ATOM 1620 C CA . SER A 1 207 ? -11.245 -13.010 -13.514 1.00 97.25 207 SER A CA 1
ATOM 1621 C C . SER A 1 207 ? -10.547 -13.888 -14.562 1.00 97.25 207 SER A C 1
ATOM 1623 O O . SER A 1 207 ? -10.197 -15.016 -14.249 1.00 97.25 207 SER A O 1
ATOM 1625 N N . SER A 1 208 ? -10.405 -13.416 -15.801 1.00 97.00 208 SER A N 1
ATOM 1626 C CA . SER A 1 208 ? -9.720 -14.108 -16.906 1.00 97.00 208 SER A CA 1
ATOM 1627 C C . SER A 1 208 ? -8.634 -13.243 -17.554 1.00 97.00 208 SER A C 1
ATOM 1629 O O . SER A 1 208 ? -8.173 -13.539 -18.657 1.00 97.00 208 SER A O 1
ATOM 1631 N N . LEU A 1 209 ? -8.297 -12.117 -16.914 1.00 98.56 209 LEU A N 1
ATOM 1632 C CA . LEU A 1 209 ? -7.319 -11.162 -17.413 1.00 98.56 209 LEU A CA 1
ATOM 1633 C C . LEU A 1 209 ? -5.909 -11.561 -16.969 1.00 98.56 209 LEU A C 1
ATOM 1635 O O . LEU A 1 209 ? -5.625 -11.569 -15.767 1.00 98.56 209 LEU A O 1
ATOM 1639 N N . ASN A 1 210 ? -5.028 -11.780 -17.944 1.00 98.75 210 ASN A N 1
ATOM 1640 C CA . ASN A 1 210 ? -3.616 -12.090 -17.739 1.00 98.75 210 ASN A CA 1
ATOM 1641 C C . ASN A 1 210 ? -2.748 -11.008 -18.392 1.00 98.75 210 ASN A C 1
ATOM 1643 O O . ASN A 1 210 ? -2.580 -10.992 -19.606 1.00 98.75 210 ASN A O 1
ATOM 1647 N N . ILE A 1 211 ? -2.205 -10.067 -17.616 1.00 98.88 211 ILE A N 1
ATOM 1648 C CA . ILE A 1 211 ? -1.418 -8.946 -18.162 1.00 98.88 211 ILE A CA 1
ATOM 1649 C C . ILE A 1 211 ? -0.105 -8.729 -17.421 1.00 98.88 211 ILE A C 1
ATOM 1651 O O . ILE A 1 211 ? 0.029 -9.000 -16.225 1.00 98.88 211 ILE A O 1
ATOM 1655 N N . ILE A 1 212 ? 0.854 -8.157 -18.146 1.00 98.88 212 ILE A N 1
ATOM 1656 C CA . ILE A 1 212 ? 2.059 -7.554 -17.578 1.00 98.88 212 ILE A CA 1
ATOM 1657 C C . ILE A 1 212 ? 1.832 -6.046 -17.578 1.00 98.88 212 ILE A C 1
ATOM 1659 O O . ILE A 1 212 ? 1.782 -5.426 -18.639 1.00 98.88 212 ILE A O 1
ATOM 1663 N N . ALA A 1 213 ? 1.675 -5.447 -16.402 1.00 98.88 213 ALA A N 1
ATOM 1664 C CA . ALA A 1 213 ? 1.443 -4.013 -16.266 1.00 98.88 213 ALA A CA 1
ATOM 1665 C C . ALA A 1 213 ? 2.706 -3.301 -15.771 1.00 98.88 213 ALA A C 1
ATOM 1667 O O . ALA A 1 213 ? 3.306 -3.710 -14.780 1.00 98.88 213 ALA A O 1
ATOM 1668 N N . LEU A 1 214 ? 3.090 -2.222 -16.446 1.00 98.88 214 LEU A N 1
ATOM 1669 C CA . LEU A 1 214 ? 4.235 -1.373 -16.139 1.00 98.88 214 LEU A CA 1
ATOM 1670 C C . LEU A 1 214 ? 3.723 -0.005 -15.676 1.00 98.88 214 LEU A C 1
ATOM 1672 O O . LEU A 1 214 ? 3.264 0.788 -16.496 1.00 98.88 214 LEU A O 1
ATOM 1676 N N . HIS A 1 215 ? 3.808 0.289 -14.379 1.00 98.69 215 HIS A N 1
ATOM 1677 C CA . HIS A 1 215 ? 3.550 1.631 -13.856 1.00 98.69 215 HIS A CA 1
ATOM 1678 C C . HIS A 1 215 ? 4.874 2.398 -13.781 1.00 98.69 215 HIS A C 1
ATOM 1680 O O . HIS A 1 215 ? 5.676 2.182 -12.871 1.00 98.69 215 HIS A O 1
ATOM 1686 N N . LEU A 1 216 ? 5.119 3.290 -14.741 1.00 98.31 216 LEU A N 1
ATOM 1687 C CA . LEU A 1 216 ? 6.392 3.987 -14.919 1.00 98.31 216 LEU A CA 1
ATOM 1688 C C . LEU A 1 216 ? 6.221 5.485 -14.631 1.00 98.31 216 LEU A C 1
ATOM 1690 O O . LEU A 1 216 ? 5.638 6.230 -15.420 1.00 98.31 216 LEU A O 1
ATOM 1694 N N . GLY A 1 217 ? 6.754 5.937 -13.498 1.00 94.62 217 GLY A N 1
ATOM 1695 C CA . GLY A 1 217 ? 6.815 7.340 -13.085 1.00 94.62 217 GLY A CA 1
ATOM 1696 C C . GLY A 1 217 ? 8.121 7.639 -12.345 1.00 94.62 217 GLY A C 1
ATOM 1697 O O . GLY A 1 217 ? 9.100 6.909 -12.483 1.00 94.62 217 GLY A O 1
ATOM 1698 N N . SER A 1 218 ? 8.145 8.690 -11.518 1.00 90.00 218 SER A N 1
ATOM 1699 C CA . SER A 1 218 ? 9.309 8.982 -10.659 1.00 90.00 218 SER A CA 1
ATOM 1700 C C . SER A 1 218 ? 9.620 7.835 -9.686 1.00 90.00 218 SER A C 1
ATOM 1702 O O . SER A 1 218 ? 10.784 7.580 -9.376 1.00 90.00 218 SER A O 1
ATOM 1704 N N . GLY A 1 219 ? 8.585 7.116 -9.241 1.00 93.81 219 GLY A N 1
ATOM 1705 C CA . GLY A 1 219 ? 8.678 5.728 -8.799 1.00 93.81 219 GLY A CA 1
ATOM 1706 C C . GLY A 1 219 ? 8.160 4.809 -9.903 1.00 93.81 219 GLY A C 1
ATOM 1707 O O . GLY A 1 219 ? 7.125 5.094 -10.503 1.00 93.81 219 GLY A O 1
ATOM 1708 N N . ALA A 1 220 ? 8.859 3.706 -10.161 1.00 97.94 220 ALA A N 1
ATOM 1709 C CA . ALA A 1 220 ? 8.502 2.761 -11.212 1.00 97.94 220 ALA A CA 1
ATOM 1710 C C . ALA A 1 220 ? 8.346 1.344 -10.650 1.00 97.94 220 ALA A C 1
ATOM 1712 O O . ALA A 1 220 ? 9.134 0.909 -9.809 1.00 97.94 220 ALA A O 1
ATOM 1713 N N . SER A 1 221 ? 7.337 0.612 -11.114 1.00 98.75 221 SER A N 1
ATOM 1714 C CA . SER A 1 221 ? 7.183 -0.815 -10.834 1.00 98.75 221 SER A CA 1
ATOM 1715 C C . SER A 1 221 ? 6.581 -1.558 -12.024 1.00 98.75 221 SER A C 1
ATOM 1717 O O . SER A 1 221 ? 6.035 -0.950 -12.945 1.00 98.75 221 SER A O 1
ATOM 1719 N N . ALA A 1 222 ? 6.687 -2.884 -11.994 1.00 98.88 222 ALA A N 1
ATOM 1720 C CA . ALA A 1 222 ? 5.927 -3.769 -12.866 1.00 98.88 222 ALA A CA 1
ATOM 1721 C C . ALA A 1 222 ? 5.161 -4.804 -12.033 1.00 98.88 222 ALA A C 1
ATOM 1723 O O . ALA A 1 222 ? 5.651 -5.242 -10.988 1.00 98.88 222 ALA A O 1
ATOM 1724 N N . CYS A 1 223 ? 3.999 -5.240 -12.513 1.00 98.88 223 CYS A N 1
ATOM 1725 C CA . CYS A 1 223 ? 3.152 -6.243 -11.874 1.00 98.88 223 CYS A CA 1
ATOM 1726 C C . CYS A 1 223 ? 2.723 -7.315 -12.878 1.00 98.88 223 CYS A C 1
ATOM 1728 O O . CYS A 1 223 ? 2.312 -7.009 -13.998 1.00 98.88 223 CYS A O 1
ATOM 1730 N N . VAL A 1 224 ? 2.765 -8.570 -12.435 1.00 98.81 224 VAL A N 1
ATOM 1731 C CA . VAL A 1 224 ? 2.046 -9.680 -13.059 1.00 98.81 224 VAL A CA 1
ATOM 1732 C C . VAL A 1 224 ? 0.634 -9.682 -12.505 1.00 98.81 224 VAL A C 1
ATOM 1734 O O . VAL A 1 224 ? 0.447 -9.763 -11.286 1.00 98.81 224 VAL A O 1
ATOM 1737 N N . ILE A 1 225 ? -0.352 -9.611 -13.387 1.00 98.88 225 ILE A N 1
ATOM 1738 C CA . ILE A 1 225 ? -1.756 -9.804 -13.041 1.00 98.88 225 ILE A CA 1
ATOM 1739 C C . ILE A 1 225 ? -2.197 -11.103 -13.705 1.00 98.88 225 ILE A C 1
ATOM 1741 O O . ILE A 1 225 ? -2.144 -11.198 -14.928 1.00 98.88 225 ILE A O 1
ATOM 1745 N N . ARG A 1 226 ? -2.577 -12.093 -12.893 1.00 98.56 226 ARG A N 1
ATOM 1746 C CA . ARG A 1 226 ? -3.072 -13.409 -13.320 1.00 98.56 226 ARG A CA 1
ATOM 1747 C C . ARG A 1 226 ? -4.499 -13.567 -12.811 1.00 98.56 226 ARG A C 1
ATOM 1749 O O . ARG A 1 226 ? -4.744 -13.338 -11.625 1.00 98.56 226 ARG A O 1
ATOM 1756 N N . ASP A 1 227 ? -5.432 -13.890 -13.697 1.00 97.94 227 ASP A N 1
ATOM 1757 C CA . ASP A 1 227 ? -6.866 -13.995 -13.395 1.00 97.94 227 ASP A CA 1
ATOM 1758 C C . ASP A 1 227 ? -7.415 -12.744 -12.671 1.00 97.94 227 ASP A C 1
ATOM 1760 O O . ASP A 1 227 ? -8.201 -12.819 -11.720 1.00 97.94 227 ASP A O 1
ATOM 1764 N N . GLY A 1 228 ? -6.934 -11.564 -13.082 1.00 97.31 228 GLY A N 1
ATOM 1765 C CA . GLY A 1 228 ? -7.318 -10.271 -12.505 1.00 97.31 228 GLY A CA 1
ATOM 1766 C C . GLY A 1 228 ? -6.755 -9.968 -11.114 1.00 97.31 228 GLY A C 1
ATOM 1767 O O . GLY A 1 228 ? -7.151 -8.973 -10.505 1.00 97.31 228 GLY A O 1
ATOM 1768 N N . ARG A 1 229 ? -5.846 -10.797 -10.587 1.00 98.06 229 ARG A N 1
ATOM 1769 C CA . ARG A 1 229 ? -5.225 -10.635 -9.260 1.00 98.06 229 ARG A CA 1
ATOM 1770 C C . ARG A 1 229 ? -3.719 -10.456 -9.370 1.00 98.06 229 ARG A C 1
ATOM 1772 O O . ARG A 1 229 ? -3.091 -10.963 -10.295 1.00 98.06 229 ARG A O 1
ATOM 1779 N N . SER A 1 230 ? -3.120 -9.754 -8.411 1.00 98.56 230 SER A N 1
ATOM 1780 C CA . SER A 1 230 ? -1.666 -9.612 -8.373 1.00 98.56 230 SER A CA 1
ATOM 1781 C C . SER A 1 230 ? -1.001 -10.953 -8.064 1.00 98.56 230 SER A C 1
ATOM 1783 O O . SER A 1 230 ? -1.215 -11.541 -7.008 1.00 98.56 230 SER A O 1
ATOM 1785 N N . TRP A 1 231 ? -0.166 -11.420 -8.986 1.00 98.56 231 TRP A N 1
ATOM 1786 C CA . TRP A 1 231 ? 0.611 -12.644 -8.811 1.00 98.56 231 TRP A CA 1
ATOM 1787 C C . TRP A 1 231 ? 2.038 -12.349 -8.346 1.00 98.56 231 TRP A C 1
ATOM 1789 O O . TRP A 1 231 ? 2.559 -13.009 -7.452 1.00 98.56 231 TRP A O 1
ATOM 1799 N N . ASP A 1 232 ? 2.664 -11.323 -8.924 1.00 98.75 232 ASP A N 1
ATOM 1800 C CA . ASP A 1 232 ? 3.977 -10.822 -8.519 1.00 98.75 232 ASP A CA 1
ATOM 1801 C C . ASP A 1 232 ? 4.104 -9.330 -8.847 1.00 98.75 232 ASP A C 1
ATOM 1803 O O . ASP A 1 232 ? 3.403 -8.810 -9.714 1.00 98.75 232 ASP A O 1
ATOM 1807 N N . THR A 1 233 ? 5.014 -8.637 -8.175 1.00 98.81 233 THR A N 1
ATOM 1808 C CA . THR A 1 233 ? 5.350 -7.234 -8.418 1.00 98.81 233 THR A CA 1
ATOM 1809 C C . THR A 1 233 ? 6.819 -6.967 -8.112 1.00 98.81 233 THR A C 1
ATOM 1811 O O . THR A 1 233 ? 7.451 -7.667 -7.312 1.00 98.81 233 THR A O 1
ATOM 1814 N N . THR A 1 234 ? 7.395 -5.970 -8.784 1.00 98.62 234 THR A N 1
ATOM 1815 C CA . THR A 1 234 ? 8.840 -5.700 -8.701 1.00 98.62 234 THR A CA 1
ATOM 1816 C C . THR A 1 234 ? 9.236 -5.109 -7.359 1.00 98.62 234 THR A C 1
ATOM 1818 O O . THR A 1 234 ? 10.348 -5.343 -6.896 1.00 98.62 234 THR A O 1
ATOM 1821 N N . MET A 1 235 ? 8.344 -4.327 -6.744 1.00 98.44 235 MET A N 1
ATOM 1822 C CA . MET A 1 235 ? 8.619 -3.730 -5.443 1.00 98.44 235 MET A CA 1
ATOM 1823 C C . MET A 1 235 ? 8.523 -4.761 -4.319 1.00 98.44 235 MET A C 1
ATOM 1825 O O . MET A 1 235 ? 7.773 -5.732 -4.394 1.00 98.44 235 MET A O 1
ATOM 1829 N N . GLY A 1 236 ? 9.333 -4.539 -3.288 1.00 97.25 236 GLY A N 1
ATOM 1830 C CA . GLY A 1 236 ? 9.658 -5.519 -2.261 1.00 97.25 236 GLY A CA 1
ATOM 1831 C C . GLY A 1 236 ? 8.983 -5.225 -0.928 1.00 97.25 236 GLY A C 1
ATOM 1832 O O . GLY A 1 236 ? 7.775 -4.998 -0.859 1.00 97.25 236 GLY A O 1
ATOM 1833 N N . LEU A 1 237 ? 9.803 -5.237 0.129 1.00 95.50 237 LEU A N 1
ATOM 1834 C CA . LEU A 1 237 ? 9.427 -4.754 1.462 1.00 95.50 237 LEU A CA 1
ATOM 1835 C C . LEU A 1 237 ? 9.068 -3.267 1.412 1.00 95.50 237 LEU A C 1
ATOM 1837 O O . LEU A 1 237 ? 8.089 -2.840 2.003 1.00 95.50 237 LEU A O 1
ATOM 1841 N N . THR A 1 238 ? 9.841 -2.498 0.647 1.00 94.31 238 THR A N 1
ATOM 1842 C CA . THR A 1 238 ? 9.636 -1.068 0.428 1.00 94.31 238 THR A CA 1
ATOM 1843 C C . THR A 1 238 ? 9.580 -0.760 -1.075 1.00 94.31 238 THR A C 1
ATOM 1845 O O . THR A 1 238 ? 9.972 -1.598 -1.902 1.00 94.31 238 THR A O 1
ATOM 1848 N N . PRO A 1 239 ? 9.138 0.450 -1.460 1.00 94.88 239 PRO A N 1
ATOM 1849 C CA . PRO A 1 239 ? 9.164 0.923 -2.843 1.00 94.88 239 PRO A CA 1
ATOM 1850 C C . PRO A 1 239 ? 10.563 1.086 -3.473 1.00 94.88 239 PRO A C 1
ATOM 1852 O O . PRO A 1 239 ? 10.659 1.650 -4.566 1.00 94.88 239 PRO A O 1
ATOM 1855 N N . LEU A 1 240 ? 11.639 0.694 -2.778 1.00 96.06 240 LEU A N 1
ATOM 1856 C CA . LEU A 1 240 ? 13.019 0.761 -3.263 1.00 96.06 240 LEU A CA 1
ATOM 1857 C C . LEU A 1 240 ? 13.369 -0.396 -4.204 1.00 96.06 240 LEU A C 1
ATOM 1859 O O . LEU A 1 240 ? 14.058 -0.185 -5.198 1.00 96.06 240 LEU A O 1
ATOM 1863 N N . ALA A 1 241 ? 12.933 -1.614 -3.876 1.00 97.56 241 ALA A N 1
ATOM 1864 C CA . ALA A 1 241 ? 13.248 -2.790 -4.681 1.00 97.56 241 ALA A CA 1
ATOM 1865 C C . ALA A 1 241 ? 12.538 -2.728 -6.042 1.00 97.56 241 ALA A C 1
ATOM 1867 O O . ALA A 1 241 ? 11.469 -2.131 -6.179 1.00 97.56 241 ALA A O 1
ATOM 1868 N N . GLY A 1 242 ? 13.113 -3.383 -7.046 1.00 98.12 242 GLY A N 1
ATOM 1869 C CA . GLY A 1 242 ? 12.527 -3.476 -8.375 1.00 98.12 242 GLY A CA 1
ATOM 1870 C C . GLY A 1 242 ? 13.247 -2.614 -9.403 1.00 98.12 242 GLY A C 1
ATOM 1871 O O . GLY A 1 242 ? 14.464 -2.709 -9.574 1.00 98.12 242 GLY A O 1
ATOM 1872 N N . LEU A 1 243 ? 12.467 -1.811 -10.124 1.00 98.56 243 LEU A N 1
ATOM 1873 C CA . LEU A 1 243 ? 12.962 -0.878 -11.130 1.00 98.56 243 LEU A CA 1
ATOM 1874 C C . LEU A 1 243 ? 13.636 0.336 -10.467 1.00 98.56 243 LEU A C 1
ATOM 1876 O O . LEU A 1 243 ? 13.181 0.771 -9.405 1.00 98.56 243 LEU A O 1
ATOM 1880 N N . PRO A 1 244 ? 14.684 0.917 -11.081 1.00 97.81 244 PRO A N 1
ATOM 1881 C CA . PRO A 1 244 ? 15.202 2.201 -10.633 1.00 97.81 244 PRO A CA 1
ATOM 1882 C C . PRO A 1 244 ? 14.141 3.292 -10.824 1.00 97.81 244 PRO A C 1
ATOM 1884 O O . PRO A 1 244 ? 13.280 3.202 -11.701 1.00 97.81 244 PRO A O 1
ATOM 1887 N N . GLY A 1 245 ? 14.207 4.316 -9.977 1.00 96.50 245 GLY A N 1
ATOM 1888 C CA . GLY A 1 245 ? 13.358 5.504 -10.042 1.00 96.50 245 GLY A CA 1
ATOM 1889 C C . GLY A 1 245 ? 14.190 6.772 -10.218 1.00 96.50 245 GLY A C 1
ATOM 1890 O O . GLY A 1 245 ? 15.408 6.715 -10.393 1.00 96.50 245 GLY A O 1
ATOM 1891 N N . ALA A 1 246 ? 13.544 7.929 -10.076 1.00 96.38 246 ALA A N 1
ATOM 1892 C CA . ALA A 1 246 ? 14.205 9.226 -10.210 1.00 96.38 246 ALA A CA 1
ATOM 1893 C C . ALA A 1 246 ? 15.370 9.391 -9.249 1.00 96.38 246 ALA A C 1
ATOM 1895 O O . ALA A 1 246 ? 16.478 9.719 -9.662 1.00 96.38 246 ALA A O 1
ATOM 1896 N N . THR A 1 247 ? 15.119 9.097 -7.978 1.00 96.38 247 THR A N 1
ATOM 1897 C CA . THR A 1 247 ? 16.114 9.193 -6.908 1.00 96.38 247 THR A CA 1
ATOM 1898 C C . THR A 1 247 ? 16.389 7.850 -6.232 1.00 96.38 247 THR A C 1
ATOM 1900 O O . THR A 1 247 ? 17.161 7.787 -5.274 1.00 96.38 247 THR A O 1
ATOM 1903 N N . ARG A 1 248 ? 15.730 6.776 -6.693 1.00 96.88 248 ARG A N 1
ATOM 1904 C CA . ARG A 1 248 ? 15.795 5.436 -6.096 1.00 96.88 248 ARG A CA 1
ATOM 1905 C C . ARG A 1 248 ? 16.679 4.513 -6.918 1.00 96.88 248 ARG A C 1
ATOM 1907 O O . ARG A 1 248 ? 16.529 4.466 -8.136 1.00 96.88 248 ARG A O 1
ATOM 1914 N N . SER A 1 249 ? 17.535 3.735 -6.260 1.00 98.25 249 SER A N 1
ATOM 1915 C CA . SER A 1 249 ? 18.460 2.815 -6.940 1.00 98.25 249 SER A CA 1
ATOM 1916 C C . SER A 1 249 ? 17.767 1.690 -7.710 1.00 98.25 249 SER A C 1
ATOM 1918 O O . SER A 1 249 ? 18.332 1.184 -8.675 1.00 98.25 249 SER A O 1
ATOM 1920 N N . GLY A 1 250 ? 16.571 1.275 -7.281 1.00 98.00 250 GLY A N 1
ATOM 1921 C CA . GLY A 1 250 ? 16.027 -0.020 -7.682 1.00 98.00 250 GLY A CA 1
ATOM 1922 C C . GLY A 1 250 ? 16.776 -1.167 -6.997 1.00 98.00 250 GLY A C 1
ATOM 1923 O O . GLY A 1 250 ? 17.559 -0.953 -6.064 1.00 98.00 250 GLY A O 1
ATOM 1924 N N . SER A 1 251 ? 16.559 -2.391 -7.480 1.00 98.06 251 SER A N 1
ATOM 1925 C CA . SER A 1 251 ? 17.292 -3.568 -7.004 1.00 98.06 251 SER A CA 1
ATOM 1926 C C . SER A 1 251 ? 18.780 -3.488 -7.361 1.00 98.06 251 SER A C 1
ATOM 1928 O O . SER A 1 251 ? 19.144 -3.401 -8.535 1.00 98.06 251 SER A O 1
ATOM 1930 N N . ILE A 1 252 ? 19.628 -3.588 -6.340 1.00 97.38 252 ILE A N 1
ATOM 1931 C CA . ILE A 1 252 ? 21.090 -3.689 -6.424 1.00 97.38 252 ILE A CA 1
ATOM 1932 C C . ILE A 1 252 ? 21.579 -4.761 -5.441 1.00 97.38 252 ILE A C 1
ATOM 1934 O O . ILE A 1 252 ? 20.788 -5.279 -4.652 1.00 97.38 252 ILE A O 1
ATOM 1938 N N . ASP A 1 253 ? 22.871 -5.090 -5.477 1.00 97.94 253 ASP A N 1
ATOM 1939 C CA . ASP A 1 253 ? 23.480 -5.984 -4.489 1.00 97.94 253 ASP A CA 1
ATOM 1940 C C . ASP A 1 253 ? 23.283 -5.423 -3.059 1.00 97.94 253 ASP A C 1
ATOM 1942 O O . ASP A 1 253 ? 23.702 -4.289 -2.800 1.00 97.94 253 ASP A O 1
ATOM 1946 N N . PRO A 1 254 ? 22.670 -6.175 -2.121 1.00 95.50 254 PRO A N 1
ATOM 1947 C CA . PRO A 1 254 ? 22.454 -5.708 -0.751 1.00 95.50 254 PRO A CA 1
ATOM 1948 C C . PRO A 1 254 ? 23.740 -5.332 -0.001 1.00 95.50 254 PRO A C 1
ATOM 1950 O O . PRO A 1 254 ? 23.707 -4.470 0.875 1.00 95.50 254 PRO A O 1
ATOM 1953 N N . SER A 1 255 ? 24.876 -5.950 -0.337 1.00 96.25 255 SER A N 1
ATOM 1954 C CA . SER A 1 255 ? 26.175 -5.666 0.283 1.00 96.25 255 SER A CA 1
ATOM 1955 C C . SER A 1 255 ? 26.811 -4.365 -0.218 1.00 96.25 255 SER A C 1
ATOM 1957 O O . SER A 1 255 ? 27.610 -3.758 0.499 1.00 96.25 255 SER A O 1
ATOM 1959 N N . LEU A 1 256 ? 26.415 -3.877 -1.403 1.00 96.81 256 LEU A N 1
ATOM 1960 C CA . LEU A 1 256 ? 27.004 -2.697 -2.048 1.00 96.81 256 LEU A CA 1
ATOM 1961 C C . LEU A 1 256 ? 26.971 -1.469 -1.141 1.00 96.81 256 LEU A C 1
ATOM 1963 O O . LEU A 1 256 ? 27.941 -0.715 -1.094 1.00 96.81 256 LEU A O 1
ATOM 1967 N N . VAL A 1 257 ? 25.884 -1.264 -0.396 1.00 96.00 257 VAL A N 1
ATOM 1968 C CA . VAL A 1 257 ? 25.723 -0.066 0.441 1.00 96.00 257 VAL A CA 1
ATOM 1969 C C . VAL A 1 257 ? 26.774 0.027 1.553 1.00 96.00 257 VAL A C 1
ATOM 1971 O O . VAL A 1 257 ? 27.211 1.127 1.882 1.00 96.00 257 VAL A O 1
ATOM 1974 N N . PHE A 1 258 ? 27.251 -1.111 2.066 1.00 94.62 258 PHE A N 1
ATOM 1975 C CA . PHE A 1 258 ? 28.306 -1.171 3.085 1.00 94.62 258 PHE A CA 1
ATOM 1976 C C . PHE A 1 258 ? 29.705 -0.919 2.506 1.00 94.62 258 PHE A C 1
ATOM 1978 O O . PHE A 1 258 ? 30.614 -0.520 3.231 1.00 94.62 258 PHE A O 1
ATOM 1985 N N . HIS A 1 259 ? 29.876 -1.113 1.196 1.00 95.94 259 HIS A N 1
ATOM 1986 C CA . HIS A 1 259 ? 31.069 -0.683 0.465 1.00 95.94 259 HIS A CA 1
ATOM 1987 C C . HIS A 1 259 ? 30.991 0.789 0.048 1.00 95.94 259 HIS A C 1
ATOM 1989 O O . HIS A 1 259 ? 32.018 1.456 -0.040 1.00 95.94 259 HIS A O 1
ATOM 1995 N N . TYR A 1 260 ? 29.783 1.301 -0.198 1.00 95.06 260 TYR A N 1
ATOM 1996 C CA . TYR A 1 260 ? 29.555 2.702 -0.545 1.00 95.06 260 TYR A CA 1
ATOM 1997 C C . TYR A 1 260 ? 29.784 3.633 0.653 1.00 95.06 260 TYR A C 1
ATOM 1999 O O . TYR A 1 260 ? 30.302 4.736 0.494 1.00 95.06 260 TYR A O 1
ATOM 2007 N N . THR A 1 261 ? 29.397 3.208 1.859 1.00 93.88 261 THR A N 1
ATOM 2008 C CA . THR A 1 261 ? 29.614 3.968 3.094 1.00 93.88 261 THR A CA 1
ATOM 2009 C C . THR A 1 261 ? 29.848 3.053 4.296 1.00 93.88 261 THR A C 1
ATOM 2011 O O . THR A 1 261 ? 29.144 2.064 4.492 1.00 93.88 261 THR A O 1
ATOM 2014 N N . HIS A 1 262 ? 30.796 3.430 5.159 1.00 91.62 262 HIS A N 1
ATOM 2015 C CA . HIS A 1 262 ? 31.046 2.752 6.437 1.00 91.62 262 HIS A CA 1
ATOM 2016 C C . HIS A 1 262 ? 29.961 3.025 7.492 1.00 91.62 262 HIS A C 1
ATOM 2018 O O . HIS A 1 262 ? 29.902 2.341 8.509 1.00 91.62 262 HIS A O 1
ATOM 2024 N N . GLU A 1 263 ? 29.083 4.002 7.251 1.00 92.62 263 GLU A N 1
ATOM 2025 C CA . GLU A 1 263 ? 28.025 4.422 8.176 1.00 92.62 263 GLU A CA 1
ATOM 2026 C C . GLU A 1 263 ? 26.637 3.916 7.762 1.00 92.62 263 GLU A C 1
ATOM 2028 O O . GLU A 1 263 ? 25.633 4.463 8.205 1.00 92.62 263 GLU A O 1
ATOM 2033 N N . ALA A 1 264 ? 26.542 2.902 6.897 1.00 91.81 264 ALA A N 1
ATOM 2034 C CA . ALA A 1 264 ? 25.279 2.479 6.282 1.00 91.81 264 ALA A CA 1
ATOM 2035 C C . ALA A 1 264 ? 24.128 2.274 7.292 1.00 91.81 264 ALA A C 1
ATOM 2037 O O . ALA A 1 264 ? 23.006 2.700 7.025 1.00 91.81 264 ALA A O 1
ATOM 2038 N N . GLY A 1 265 ? 24.413 1.675 8.455 1.00 90.62 265 GLY A N 1
ATOM 2039 C CA . GLY A 1 265 ? 23.432 1.434 9.522 1.00 90.62 265 GLY A CA 1
ATOM 2040 C C . GLY A 1 265 ? 23.216 2.594 10.504 1.00 90.62 265 GLY A C 1
ATOM 2041 O O . GLY A 1 265 ? 22.383 2.474 11.398 1.00 90.62 265 GLY A O 1
ATOM 2042 N N . MET A 1 266 ? 23.952 3.700 10.378 1.00 91.69 266 MET A N 1
ATOM 2043 C CA . MET A 1 266 ? 23.819 4.860 11.266 1.00 91.69 266 MET A CA 1
ATOM 2044 C C . MET A 1 266 ? 22.607 5.717 10.874 1.00 91.69 266 MET A C 1
ATOM 2046 O O . MET A 1 266 ? 22.252 5.752 9.692 1.00 91.69 266 MET A O 1
ATOM 2050 N N . PRO A 1 267 ? 21.987 6.454 11.815 1.00 89.25 267 PRO A N 1
ATOM 2051 C CA . PRO A 1 267 ? 20.930 7.407 11.489 1.00 89.25 267 PRO A CA 1
ATOM 2052 C C . PRO A 1 267 ? 21.387 8.466 10.471 1.00 89.25 267 PRO A C 1
ATOM 2054 O O . PRO A 1 267 ? 22.461 9.053 10.598 1.00 89.25 267 PRO A O 1
ATOM 2057 N N . SER A 1 268 ? 20.551 8.728 9.468 1.00 87.75 268 SER A N 1
ATOM 2058 C CA . SER A 1 268 ? 20.707 9.812 8.494 1.00 87.75 268 SER A CA 1
ATOM 2059 C C . SER A 1 268 ? 20.498 11.177 9.157 1.00 87.75 268 SER A C 1
ATOM 2061 O O . SER A 1 268 ? 19.782 11.305 10.149 1.00 87.75 268 SER A O 1
ATOM 2063 N N . ARG A 1 269 ? 21.047 12.240 8.553 1.00 82.38 269 ARG A N 1
ATOM 2064 C CA . ARG A 1 269 ? 20.791 13.635 8.973 1.00 82.38 269 ARG A CA 1
ATOM 2065 C C . ARG A 1 269 ? 19.314 14.026 8.862 1.00 82.38 269 ARG A C 1
ATOM 2067 O O . ARG A 1 269 ? 18.878 14.922 9.575 1.00 82.38 269 ARG A O 1
ATOM 2074 N N . SER A 1 270 ? 18.574 13.372 7.969 1.00 75.81 270 SER A N 1
ATOM 2075 C CA . SER A 1 270 ? 17.131 13.569 7.786 1.00 75.81 270 SER A CA 1
ATOM 2076 C C . SER A 1 270 ? 16.290 12.795 8.807 1.00 75.81 270 SER A C 1
ATOM 2078 O O . SER A 1 270 ? 15.069 12.936 8.818 1.00 75.81 270 SER A O 1
ATOM 2080 N N . SER A 1 271 ? 16.916 11.958 9.643 1.00 77.50 271 SER A N 1
ATOM 2081 C CA . SER A 1 271 ? 16.215 11.187 10.664 1.00 77.50 271 SER A CA 1
ATOM 2082 C C . SER A 1 271 ? 15.749 12.095 11.800 1.00 77.50 271 SER A C 1
ATOM 2084 O O . SER A 1 271 ? 16.474 12.977 12.261 1.00 77.50 271 SER A O 1
ATOM 2086 N N . THR A 1 272 ? 14.530 11.864 12.274 1.00 71.25 272 THR A N 1
ATOM 2087 C CA . THR A 1 272 ? 13.947 12.548 13.431 1.00 71.25 272 THR A CA 1
ATOM 2088 C C . THR A 1 272 ? 13.574 11.527 14.504 1.00 71.25 272 THR A C 1
ATOM 2090 O O . THR A 1 272 ? 13.616 10.320 14.271 1.00 71.25 272 THR A O 1
ATOM 2093 N N . LYS A 1 273 ? 13.167 11.998 15.691 1.00 61.72 273 LYS A N 1
ATOM 2094 C CA . LYS A 1 273 ? 12.646 11.124 16.758 1.00 61.72 273 LYS A CA 1
ATOM 2095 C C . LYS A 1 273 ? 11.419 10.309 16.313 1.00 61.72 273 LYS A C 1
ATOM 2097 O O . LYS A 1 273 ? 11.159 9.256 16.871 1.00 61.72 273 LYS A O 1
ATOM 2102 N N . GLU A 1 274 ? 10.677 10.819 15.336 1.00 59.81 274 GLU A N 1
ATOM 2103 C CA . GLU A 1 274 ? 9.435 10.238 14.810 1.00 59.81 274 GLU A CA 1
ATOM 2104 C C . GLU A 1 274 ? 9.665 9.497 13.479 1.00 59.81 274 GLU A C 1
ATOM 2106 O O . GLU A 1 274 ? 8.747 8.894 12.935 1.00 59.81 274 GLU A O 1
ATOM 2111 N N . MET A 1 275 ? 10.879 9.572 12.922 1.00 68.56 275 MET A N 1
ATOM 2112 C CA . MET A 1 275 ? 11.227 9.019 11.617 1.00 68.56 275 MET A CA 1
ATOM 2113 C C . MET A 1 275 ? 12.671 8.513 11.637 1.00 68.56 275 MET A C 1
ATOM 2115 O O . MET A 1 275 ? 13.630 9.254 11.386 1.00 68.56 275 MET A O 1
ATOM 2119 N N . HIS A 1 276 ? 12.828 7.231 11.945 1.00 78.62 276 HIS A N 1
ATOM 2120 C CA . HIS A 1 276 ? 14.120 6.559 11.943 1.00 78.62 276 HIS A CA 1
ATOM 2121 C C . HIS A 1 276 ? 14.514 6.199 10.512 1.00 78.62 276 HIS A C 1
ATOM 2123 O O . HIS A 1 276 ? 13.888 5.350 9.895 1.00 78.62 276 HIS A O 1
ATOM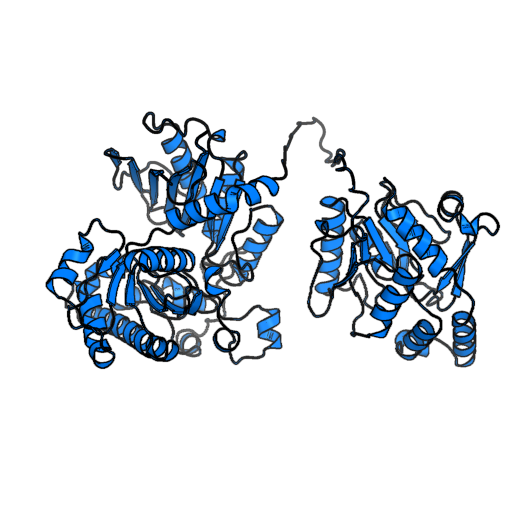 2129 N N . ILE A 1 277 ? 15.530 6.872 9.972 1.00 84.75 277 ILE A N 1
ATOM 2130 C CA . ILE A 1 277 ? 16.046 6.621 8.621 1.00 84.75 277 ILE A CA 1
ATOM 2131 C C . ILE A 1 277 ? 17.538 6.382 8.744 1.00 84.75 277 ILE A C 1
ATOM 2133 O O . ILE A 1 277 ? 18.247 7.208 9.318 1.00 84.75 277 ILE A O 1
ATOM 2137 N N . THR A 1 278 ? 18.027 5.288 8.182 1.00 91.69 278 THR A N 1
ATOM 2138 C CA . THR A 1 278 ? 19.461 4.999 8.093 1.00 91.69 278 THR A CA 1
ATOM 2139 C C . THR A 1 278 ? 20.129 5.763 6.944 1.00 91.69 278 THR A C 1
ATOM 2141 O O . THR A 1 278 ? 19.485 6.168 5.972 1.00 91.69 278 THR A O 1
ATOM 2144 N N . GLN A 1 279 ? 21.449 5.944 7.005 1.00 93.12 279 GLN A N 1
ATOM 2145 C CA . GLN A 1 279 ? 22.230 6.500 5.891 1.00 93.12 279 GLN A CA 1
ATOM 2146 C C . GLN A 1 279 ? 22.040 5.671 4.612 1.00 93.12 279 GLN A C 1
ATOM 2148 O O . GLN A 1 279 ? 21.945 6.239 3.523 1.00 93.12 279 GLN A O 1
ATOM 2153 N N . ALA A 1 280 ? 21.933 4.343 4.734 1.00 94.62 280 ALA A N 1
ATOM 2154 C CA . ALA A 1 280 ? 21.621 3.456 3.617 1.00 94.62 280 ALA A CA 1
ATOM 2155 C C . ALA A 1 280 ? 20.287 3.815 2.947 1.00 94.62 280 ALA A C 1
ATOM 2157 O O . ALA A 1 280 ? 20.236 3.989 1.730 1.00 94.62 280 ALA A O 1
ATOM 2158 N N . GLU A 1 281 ? 19.214 3.976 3.720 1.00 92.44 281 GLU A N 1
ATOM 2159 C CA . GLU A 1 281 ? 17.900 4.326 3.178 1.00 92.44 281 GLU A CA 1
ATOM 2160 C C . GLU A 1 281 ? 17.895 5.695 2.496 1.00 92.44 281 GLU A C 1
ATOM 2162 O O . GLU A 1 281 ? 17.309 5.827 1.419 1.00 92.44 281 GLU A O 1
ATOM 2167 N N . GLU A 1 282 ? 18.571 6.690 3.074 1.00 92.44 282 GLU A N 1
ATOM 2168 C CA . GLU A 1 282 ? 18.724 8.022 2.477 1.00 92.44 282 GLU A CA 1
ATOM 2169 C C . GLU A 1 282 ? 19.460 7.943 1.132 1.00 92.44 282 GLU A C 1
ATOM 2171 O O . GLU A 1 282 ? 18.974 8.453 0.118 1.00 92.44 282 GLU A O 1
ATOM 2176 N N . ILE A 1 283 ? 20.612 7.264 1.097 1.00 95.44 283 ILE A N 1
ATOM 2177 C CA . ILE A 1 283 ? 21.417 7.107 -0.120 1.00 95.44 283 ILE A CA 1
ATOM 2178 C C . ILE A 1 283 ? 20.591 6.426 -1.209 1.00 95.44 283 ILE A C 1
ATOM 2180 O O . ILE A 1 283 ? 20.483 6.946 -2.323 1.00 95.44 283 ILE A O 1
ATOM 2184 N N . LEU A 1 284 ? 19.971 5.294 -0.881 1.00 96.31 284 LEU A N 1
ATOM 2185 C CA . LEU A 1 284 ? 19.294 4.450 -1.858 1.00 96.31 284 LEU A CA 1
ATOM 2186 C C . LEU A 1 284 ? 17.945 5.015 -2.315 1.00 96.31 284 LEU A C 1
ATOM 2188 O O . LEU A 1 284 ? 17.552 4.737 -3.446 1.00 96.31 284 LEU A O 1
ATOM 2192 N N . ASN A 1 285 ? 17.247 5.823 -1.503 1.00 93.06 285 ASN A N 1
ATOM 2193 C CA . ASN A 1 285 ? 15.944 6.395 -1.877 1.00 93.06 285 ASN A CA 1
ATOM 2194 C C . ASN A 1 285 ? 15.986 7.836 -2.398 1.00 93.06 285 ASN A C 1
ATOM 2196 O O . ASN A 1 285 ? 15.078 8.230 -3.142 1.00 93.06 285 ASN A O 1
ATOM 2200 N N . LYS A 1 286 ? 16.953 8.648 -1.959 1.00 91.25 286 LYS A N 1
ATOM 2201 C CA . LYS A 1 286 ? 16.988 10.096 -2.234 1.00 91.25 286 LYS A CA 1
ATOM 2202 C C . LYS A 1 286 ? 18.192 10.534 -3.058 1.00 91.25 286 LYS A C 1
ATOM 2204 O O . LYS A 1 286 ? 18.110 11.569 -3.712 1.00 91.25 286 LYS A O 1
ATOM 2209 N N . ARG A 1 287 ? 19.288 9.770 -3.047 1.00 94.50 287 ARG A N 1
ATOM 2210 C CA . ARG A 1 287 ? 20.569 10.151 -3.672 1.00 94.50 287 ARG A CA 1
ATOM 2211 C C . ARG A 1 287 ? 21.064 9.141 -4.713 1.00 94.50 287 ARG A C 1
ATOM 2213 O O . ARG A 1 287 ? 22.245 9.140 -5.043 1.00 94.50 287 ARG A O 1
ATOM 2220 N N . SER A 1 288 ? 20.174 8.284 -5.201 1.00 97.31 288 SER A N 1
ATOM 2221 C CA . SER A 1 288 ? 20.453 7.261 -6.213 1.00 97.31 288 SER A CA 1
ATOM 2222 C C . SER A 1 288 ? 19.584 7.498 -7.454 1.00 97.31 288 SER A C 1
ATOM 2224 O O . SER A 1 288 ? 19.141 8.618 -7.698 1.00 97.31 288 SER A O 1
ATOM 2226 N N . GLY A 1 289 ? 19.323 6.453 -8.243 1.00 97.44 289 GLY A N 1
ATOM 2227 C CA . GLY A 1 289 ? 18.469 6.543 -9.425 1.00 97.44 289 GLY A CA 1
ATOM 2228 C C . GLY A 1 289 ? 19.124 7.307 -10.569 1.00 97.44 289 GLY A C 1
ATOM 2229 O O . GLY A 1 289 ? 20.323 7.594 -10.542 1.00 97.44 289 GLY A O 1
ATOM 2230 N N . TRP A 1 290 ? 18.338 7.636 -11.592 1.00 97.94 290 TRP A N 1
ATOM 2231 C CA . TRP A 1 290 ? 18.882 8.343 -12.751 1.00 97.94 290 TRP A CA 1
ATOM 2232 C C . TRP A 1 290 ? 19.331 9.767 -12.424 1.00 97.94 290 TRP A C 1
ATOM 2234 O O . TRP A 1 290 ? 20.275 10.237 -13.048 1.00 97.94 290 TRP A O 1
ATOM 2244 N N . ALA A 1 291 ? 18.770 10.416 -11.400 1.00 97.75 291 ALA A N 1
ATOM 2245 C CA . ALA A 1 291 ? 19.229 11.739 -10.976 1.00 97.75 291 ALA A CA 1
ATOM 2246 C C . ALA A 1 291 ? 20.691 11.743 -10.511 1.00 97.75 291 ALA A C 1
ATOM 2248 O O . ALA A 1 291 ? 21.394 12.726 -10.731 1.00 97.75 291 ALA A O 1
ATOM 2249 N N . ALA A 1 292 ? 21.177 10.645 -9.925 1.00 97.69 292 ALA A N 1
ATOM 2250 C CA . ALA A 1 292 ? 22.586 10.513 -9.556 1.00 97.69 292 ALA A CA 1
ATOM 2251 C C . ALA A 1 292 ? 23.517 10.360 -10.774 1.00 97.69 292 ALA A C 1
ATOM 2253 O O . ALA A 1 292 ? 24.710 10.626 -10.660 1.00 97.69 292 ALA A O 1
ATOM 2254 N N . LEU A 1 293 ? 22.981 9.937 -11.925 1.00 97.69 293 LEU A N 1
ATOM 2255 C CA . LEU A 1 293 ? 23.729 9.783 -13.174 1.00 97.69 293 LEU A CA 1
ATOM 2256 C C . LEU A 1 293 ? 23.684 11.055 -14.025 1.00 97.69 293 LEU A C 1
ATOM 2258 O O . LEU A 1 293 ? 24.689 11.429 -14.615 1.00 97.69 293 LEU A O 1
ATOM 2262 N N . THR A 1 294 ? 22.521 11.704 -14.097 1.00 97.81 294 THR A N 1
ATOM 2263 C CA . THR A 1 294 ? 22.237 12.763 -15.080 1.00 97.81 294 THR A CA 1
ATOM 2264 C C . THR A 1 294 ? 22.078 14.151 -14.467 1.00 97.81 294 THR A C 1
ATOM 2266 O O . THR A 1 294 ? 22.023 15.139 -15.191 1.00 97.81 294 THR A O 1
ATOM 2269 N N . GLY A 1 295 ? 21.945 14.251 -13.142 1.00 96.19 295 GLY A N 1
ATOM 2270 C CA . GLY A 1 295 ? 21.654 15.506 -12.447 1.00 96.19 295 GLY A CA 1
ATOM 2271 C C . GLY A 1 295 ? 20.197 15.982 -12.546 1.00 96.19 295 GLY A C 1
ATOM 2272 O O . GLY A 1 295 ? 19.861 16.991 -11.930 1.00 96.19 295 GLY A O 1
ATOM 2273 N N . THR A 1 296 ? 19.312 15.272 -13.260 1.00 95.12 296 THR A N 1
ATOM 2274 C CA . THR A 1 296 ? 17.877 15.601 -13.361 1.00 95.12 296 THR A CA 1
ATOM 2275 C C . THR A 1 296 ? 16.988 14.441 -12.921 1.00 95.12 296 THR A C 1
ATOM 2277 O O . THR A 1 296 ? 17.321 13.270 -13.082 1.00 95.12 296 THR A O 1
ATOM 2280 N N . THR A 1 297 ? 15.819 14.766 -12.368 1.00 94.75 297 THR A N 1
ATOM 2281 C CA . THR A 1 297 ? 14.780 13.773 -12.044 1.00 94.75 297 THR A CA 1
ATOM 2282 C C . THR A 1 297 ? 13.790 13.563 -13.190 1.00 94.75 297 THR A C 1
ATOM 2284 O O . THR A 1 297 ? 13.040 12.585 -13.157 1.00 94.75 297 THR A O 1
ATOM 2287 N N . ASP A 1 298 ? 13.800 14.432 -14.204 1.00 95.25 298 ASP A N 1
ATOM 2288 C CA . ASP A 1 298 ? 12.877 14.375 -15.335 1.00 95.25 298 ASP A CA 1
ATOM 2289 C C . ASP A 1 298 ? 13.363 13.370 -16.388 1.00 95.25 298 ASP A C 1
ATOM 2291 O O . ASP A 1 298 ? 14.395 13.548 -17.034 1.00 95.25 298 ASP A O 1
ATOM 2295 N N . PHE A 1 299 ? 12.610 12.284 -16.559 1.00 96.38 299 PHE A N 1
ATOM 2296 C CA . PHE A 1 299 ? 12.943 11.256 -17.542 1.00 96.38 299 PHE A CA 1
ATOM 2297 C C . PHE A 1 299 ? 12.659 11.700 -18.987 1.00 96.38 299 PHE A C 1
ATOM 2299 O O . PHE A 1 299 ? 13.239 11.144 -19.917 1.00 96.38 299 PHE A O 1
ATOM 2306 N N . GLY A 1 300 ? 11.794 12.696 -19.195 1.00 96.06 300 GLY A N 1
ATOM 2307 C CA . GLY A 1 300 ? 11.564 13.299 -20.506 1.00 96.06 300 GLY A CA 1
ATOM 2308 C C . GLY A 1 300 ? 12.830 13.964 -21.039 1.00 96.06 300 GLY A C 1
ATOM 2309 O O . GLY A 1 300 ? 13.235 13.673 -22.164 1.00 96.06 300 GLY A O 1
ATOM 2310 N N . ASP A 1 301 ? 13.507 14.751 -20.198 1.00 96.50 301 ASP A N 1
ATOM 2311 C CA . ASP A 1 301 ? 14.792 15.383 -20.532 1.00 96.50 301 ASP A CA 1
ATOM 2312 C C . ASP A 1 301 ? 15.868 14.334 -20.850 1.00 96.50 301 ASP A C 1
ATOM 2314 O O . ASP A 1 301 ? 16.609 14.459 -21.825 1.00 96.50 301 ASP A O 1
ATOM 2318 N N . ILE A 1 302 ? 15.919 13.254 -20.063 1.00 97.81 302 ILE A N 1
ATOM 2319 C CA . ILE A 1 302 ? 16.845 12.130 -20.280 1.00 97.81 302 ILE A CA 1
ATOM 2320 C C . ILE A 1 302 ? 16.554 11.443 -21.615 1.00 97.81 302 ILE A C 1
ATOM 2322 O O . ILE A 1 302 ? 17.466 11.197 -22.401 1.00 97.81 302 ILE A O 1
ATOM 2326 N N . SER A 1 303 ? 15.282 11.160 -21.896 1.00 96.69 303 SER A N 1
ATOM 2327 C CA . SER A 1 303 ? 14.847 10.497 -23.125 1.00 96.69 303 SER A CA 1
ATOM 2328 C C . SER A 1 303 ? 15.017 11.365 -24.375 1.00 96.69 303 SER A C 1
ATOM 2330 O O . SER A 1 303 ? 15.003 10.815 -25.476 1.00 96.69 303 SER A O 1
ATOM 2332 N N . ALA A 1 304 ? 15.138 12.686 -24.243 1.00 96.44 304 ALA A N 1
ATOM 2333 C CA . ALA A 1 304 ? 15.369 13.611 -25.353 1.00 96.44 304 ALA A CA 1
ATOM 2334 C C . ALA A 1 304 ? 16.857 13.937 -25.575 1.00 96.44 304 ALA A C 1
ATOM 2336 O O . ALA A 1 304 ? 17.208 14.527 -26.593 1.00 96.44 304 ALA A O 1
ATOM 2337 N N . SER A 1 305 ? 17.730 13.567 -24.634 1.00 96.94 305 SER A N 1
ATOM 2338 C CA . SER A 1 305 ? 19.147 13.922 -24.651 1.00 96.94 305 SER A CA 1
ATOM 2339 C C . SER A 1 305 ? 20.032 12.803 -25.201 1.00 96.94 305 SER A C 1
ATOM 2341 O O . SER A 1 305 ? 19.859 11.625 -24.885 1.00 96.94 305 SER A O 1
ATOM 2343 N N . ASP A 1 306 ? 21.048 13.198 -25.967 1.00 94.69 306 ASP A N 1
ATOM 2344 C CA . ASP A 1 306 ? 22.137 12.335 -26.431 1.00 94.69 306 ASP A CA 1
ATOM 2345 C C . ASP A 1 306 ? 23.411 12.488 -25.580 1.00 94.69 306 ASP A C 1
ATOM 2347 O O . ASP A 1 306 ? 24.501 12.082 -25.991 1.00 94.69 306 ASP A O 1
ATOM 2351 N N . ALA A 1 307 ? 23.329 13.074 -24.385 1.00 97.94 307 ALA A N 1
ATOM 2352 C CA . ALA A 1 307 ? 24.463 13.062 -23.464 1.00 97.94 307 ALA A CA 1
ATOM 2353 C C . ALA A 1 307 ? 24.803 11.607 -23.056 1.00 97.94 307 ALA A C 1
ATOM 2355 O O . ALA A 1 307 ? 23.880 10.805 -22.857 1.00 97.94 307 ALA A O 1
ATOM 2356 N N . PRO A 1 308 ? 26.091 11.219 -22.946 1.00 98.38 308 PRO A N 1
ATOM 2357 C CA . PRO A 1 308 ? 26.484 9.858 -22.564 1.00 98.38 308 PRO A CA 1
ATOM 2358 C C . PRO A 1 308 ? 25.807 9.344 -21.286 1.00 98.38 308 PRO A C 1
ATOM 2360 O O . PRO A 1 308 ? 25.349 8.203 -21.250 1.00 98.38 308 PRO A O 1
ATOM 2363 N N . GLU A 1 309 ? 25.691 10.191 -20.270 1.00 98.25 309 GLU A N 1
ATOM 2364 C CA . GLU A 1 309 ? 25.035 9.915 -18.994 1.00 98.25 309 GLU A CA 1
ATOM 2365 C C . GLU A 1 309 ? 23.520 9.708 -19.136 1.00 98.25 309 GLU A C 1
ATOM 2367 O O . GLU A 1 309 ? 22.961 8.809 -18.506 1.00 98.25 309 GLU A O 1
ATOM 2372 N N . CYS A 1 310 ? 22.858 10.471 -20.013 1.00 98.38 310 CYS A N 1
ATOM 2373 C CA . CYS A 1 310 ? 21.433 10.315 -20.301 1.00 98.38 310 CYS A CA 1
ATOM 2374 C C . CYS A 1 310 ? 21.157 9.017 -21.061 1.00 98.38 310 CYS A C 1
ATOM 2376 O O . CYS A 1 310 ? 20.233 8.285 -20.702 1.00 98.38 310 CYS A O 1
ATOM 2378 N N . ARG A 1 311 ? 21.994 8.678 -22.053 1.00 98.31 311 ARG A N 1
ATOM 2379 C CA . ARG A 1 311 ? 21.912 7.382 -22.743 1.00 98.31 311 ARG A CA 1
ATOM 2380 C C . ARG A 1 311 ? 22.103 6.223 -21.774 1.00 98.31 311 ARG A C 1
ATOM 2382 O O . ARG A 1 311 ? 21.290 5.307 -21.771 1.00 98.31 311 ARG A O 1
ATOM 2389 N N . LEU A 1 312 ? 23.115 6.298 -20.908 1.00 98.62 312 LEU A N 1
ATOM 2390 C CA . LEU A 1 312 ? 23.358 5.274 -19.894 1.00 98.62 312 LEU A CA 1
ATOM 2391 C C . LEU A 1 312 ? 22.150 5.104 -18.961 1.00 98.62 312 LEU A C 1
ATOM 2393 O O . LEU A 1 312 ? 21.720 3.979 -18.715 1.00 98.62 312 LEU A O 1
ATOM 2397 N N . ALA A 1 313 ? 21.576 6.202 -18.461 1.00 98.56 313 ALA A N 1
ATOM 2398 C CA . ALA A 1 313 ? 20.399 6.153 -17.596 1.00 98.56 313 ALA A CA 1
ATOM 2399 C C . ALA A 1 313 ? 19.170 5.553 -18.305 1.00 98.56 313 ALA A C 1
ATOM 2401 O O . ALA A 1 313 ? 18.470 4.719 -17.724 1.00 98.56 313 ALA A O 1
ATOM 2402 N N . PHE A 1 314 ? 18.928 5.940 -19.561 1.00 98.69 314 PHE A N 1
ATOM 2403 C CA . PHE A 1 314 ? 17.854 5.389 -20.387 1.00 98.69 314 PHE A CA 1
ATOM 2404 C C . PHE A 1 314 ? 18.038 3.885 -20.623 1.00 98.69 314 PHE A C 1
ATOM 2406 O O . PHE A 1 314 ? 17.106 3.109 -20.403 1.00 98.69 314 PHE A O 1
ATOM 2413 N N . ASP A 1 315 ? 19.244 3.466 -21.014 1.00 98.56 315 ASP A N 1
ATOM 2414 C CA . ASP A 1 315 ? 19.563 2.070 -21.310 1.00 98.56 315 ASP A CA 1
ATOM 2415 C C . ASP A 1 315 ? 19.456 1.187 -20.065 1.00 98.56 315 ASP A C 1
ATOM 2417 O O . ASP A 1 315 ? 18.871 0.108 -20.142 1.00 98.56 315 ASP A O 1
ATOM 2421 N N . ILE A 1 316 ? 19.928 1.655 -18.900 1.00 98.62 316 ILE A N 1
ATOM 2422 C CA . ILE A 1 316 ? 19.743 0.952 -17.620 1.00 98.62 316 ILE A CA 1
ATOM 2423 C C . ILE A 1 316 ? 18.253 0.759 -17.332 1.00 98.62 316 ILE A C 1
ATOM 2425 O O . ILE A 1 316 ? 17.836 -0.340 -16.967 1.00 98.62 316 ILE A O 1
ATOM 2429 N N . PHE A 1 317 ? 17.432 1.801 -17.481 1.00 98.69 317 PHE A N 1
ATOM 2430 C CA . PHE A 1 317 ? 16.007 1.690 -17.179 1.00 98.69 317 PHE A CA 1
ATOM 2431 C C . PHE A 1 317 ? 15.293 0.727 -18.133 1.00 98.69 317 PHE A C 1
ATOM 2433 O O . PHE A 1 317 ? 14.563 -0.157 -17.677 1.00 98.69 317 PHE A O 1
ATOM 2440 N N . ALA A 1 318 ? 15.552 0.840 -19.439 1.00 98.69 318 ALA A N 1
ATOM 2441 C CA . ALA A 1 318 ? 14.990 -0.048 -20.453 1.00 98.69 318 ALA A CA 1
ATOM 2442 C C . ALA A 1 318 ? 15.422 -1.511 -20.252 1.00 98.69 318 ALA A C 1
ATOM 2444 O O . ALA A 1 318 ? 14.589 -2.413 -20.355 1.00 98.69 318 ALA A O 1
ATOM 2445 N N . ASP A 1 319 ? 16.693 -1.749 -19.920 1.00 98.69 319 ASP A N 1
ATOM 2446 C CA . ASP A 1 319 ? 17.230 -3.079 -19.620 1.00 98.69 319 ASP A CA 1
ATOM 2447 C C . ASP A 1 319 ? 16.541 -3.713 -18.405 1.00 98.69 319 ASP A C 1
ATOM 2449 O O . ASP A 1 319 ? 16.049 -4.842 -18.481 1.00 98.69 319 ASP A O 1
ATOM 2453 N N . ARG A 1 320 ? 16.411 -2.967 -17.299 1.00 98.56 320 ARG A N 1
ATOM 2454 C CA . ARG A 1 320 ? 15.728 -3.470 -16.096 1.00 98.56 320 ARG A CA 1
ATOM 2455 C C . ARG A 1 320 ? 14.261 -3.785 -16.366 1.00 98.56 320 ARG A C 1
ATOM 2457 O O . ARG A 1 320 ? 13.786 -4.823 -15.911 1.00 98.56 320 ARG A O 1
ATOM 2464 N N . ILE A 1 321 ? 13.557 -2.942 -17.125 1.00 98.81 321 ILE A N 1
ATOM 2465 C CA . ILE A 1 321 ? 12.179 -3.228 -17.555 1.00 98.81 321 ILE A CA 1
ATOM 2466 C C . ILE A 1 321 ? 12.134 -4.529 -18.358 1.00 98.81 321 ILE A C 1
ATOM 2468 O O . ILE A 1 321 ? 11.322 -5.399 -18.046 1.00 98.81 321 ILE A O 1
ATOM 2472 N N . LEU A 1 322 ? 13.015 -4.693 -19.348 1.00 98.56 322 LEU A N 1
ATOM 2473 C CA . LEU A 1 322 ? 13.041 -5.880 -20.203 1.00 98.56 322 LEU A CA 1
ATOM 2474 C C . LEU A 1 322 ? 13.290 -7.167 -19.401 1.00 98.56 322 LEU A C 1
ATOM 2476 O O . LEU A 1 322 ? 12.612 -8.169 -19.633 1.00 98.56 322 LEU A O 1
ATOM 2480 N N . GLY A 1 323 ? 14.193 -7.125 -18.417 1.00 98.50 323 GLY A N 1
ATOM 2481 C CA . GLY A 1 323 ? 14.442 -8.246 -17.507 1.00 98.50 323 GLY A CA 1
ATOM 2482 C C . GLY A 1 323 ? 13.186 -8.687 -16.747 1.00 98.50 323 GLY A C 1
ATOM 2483 O O . GLY A 1 323 ? 12.881 -9.882 -16.689 1.00 98.50 323 GLY A O 1
ATOM 2484 N N . TYR A 1 324 ? 12.405 -7.735 -16.222 1.00 98.62 324 TYR A N 1
ATOM 2485 C CA . TYR A 1 324 ? 11.136 -8.054 -15.562 1.00 98.62 324 TYR A CA 1
ATOM 2486 C C . TYR A 1 324 ? 10.062 -8.514 -16.545 1.00 98.62 324 TYR A C 1
ATOM 2488 O O . TYR A 1 324 ? 9.383 -9.489 -16.245 1.00 98.62 324 TYR A O 1
ATOM 2496 N N . VAL A 1 325 ? 9.933 -7.893 -17.723 1.00 98.75 325 VAL A N 1
ATOM 2497 C CA . VAL A 1 325 ? 8.976 -8.328 -18.760 1.00 98.75 325 VAL A CA 1
ATOM 2498 C C . VAL A 1 325 ? 9.220 -9.788 -19.145 1.00 98.75 325 VAL A C 1
ATOM 2500 O O . VAL A 1 325 ? 8.274 -10.573 -19.159 1.00 98.75 325 VAL A O 1
ATOM 2503 N N . GLY A 1 326 ? 10.474 -10.186 -19.377 1.00 98.62 326 GLY A N 1
ATOM 2504 C CA . GLY A 1 326 ? 10.821 -11.578 -19.675 1.00 98.62 326 GLY A CA 1
ATOM 2505 C C . GLY A 1 326 ? 10.479 -12.534 -18.527 1.00 98.62 326 GLY A C 1
ATOM 2506 O O . GLY A 1 326 ? 9.818 -13.550 -18.741 1.00 98.62 326 GLY A O 1
ATOM 2507 N N . SER A 1 327 ? 10.862 -12.192 -17.292 1.00 98.38 327 SER A N 1
ATOM 2508 C CA . SER A 1 327 ? 10.523 -12.994 -16.104 1.00 98.38 327 SER A CA 1
ATOM 2509 C C . SER A 1 327 ? 9.009 -13.139 -15.912 1.00 98.38 327 SER A C 1
ATOM 2511 O O . SER A 1 327 ? 8.511 -14.207 -15.559 1.00 98.38 327 SER A O 1
ATOM 2513 N N . TYR A 1 328 ? 8.261 -12.069 -16.164 1.00 98.69 328 TYR A N 1
ATOM 2514 C CA . TYR A 1 328 ? 6.822 -11.994 -15.931 1.00 98.69 328 TYR A CA 1
ATOM 2515 C C . TYR A 1 328 ? 6.018 -12.698 -17.017 1.00 98.69 328 TYR A C 1
ATOM 2517 O O . TYR A 1 328 ? 5.028 -13.354 -16.705 1.00 98.69 328 TYR A O 1
ATOM 2525 N N . TYR A 1 329 ? 6.501 -12.666 -18.256 1.00 98.75 329 TYR A N 1
ATOM 2526 C CA . TYR A 1 329 ? 5.981 -13.494 -19.338 1.00 98.75 329 TYR A CA 1
ATOM 2527 C C . TYR A 1 329 ? 6.085 -14.988 -18.996 1.00 98.75 329 TYR A C 1
ATOM 2529 O O . TYR A 1 329 ? 5.125 -15.733 -19.179 1.00 98.75 329 TYR A O 1
ATOM 2537 N N . LEU A 1 330 ? 7.214 -15.421 -18.418 1.00 98.50 330 LEU A N 1
ATOM 2538 C CA . LEU A 1 330 ? 7.391 -16.804 -17.958 1.00 98.50 330 LEU A CA 1
ATOM 2539 C C . LEU A 1 330 ? 6.484 -17.153 -16.768 1.00 98.50 330 LEU A C 1
ATOM 2541 O O . LEU A 1 330 ? 5.968 -18.264 -16.711 1.00 98.50 330 LEU A O 1
ATOM 2545 N N . LYS A 1 331 ? 6.238 -16.215 -15.841 1.00 98.00 331 LYS A N 1
ATOM 2546 C CA . LYS A 1 331 ? 5.291 -16.411 -14.720 1.00 98.00 331 LYS A CA 1
ATOM 2547 C C . LYS A 1 331 ? 3.833 -16.556 -15.169 1.00 98.00 331 LYS A C 1
ATOM 2549 O O . LYS A 1 331 ? 3.040 -17.138 -14.432 1.00 98.00 331 LYS A O 1
ATOM 2554 N N . LEU A 1 332 ? 3.496 -16.018 -16.339 1.00 98.31 332 LEU A N 1
ATOM 2555 C CA . LEU A 1 332 ? 2.210 -16.211 -17.014 1.00 98.31 332 LEU A CA 1
ATOM 2556 C C . LEU A 1 332 ? 2.231 -17.388 -17.997 1.00 98.31 332 LEU A C 1
ATOM 2558 O O . LEU A 1 332 ? 1.259 -17.599 -18.708 1.00 98.31 332 LEU A O 1
ATOM 2562 N N . GLU A 1 333 ? 3.330 -18.146 -18.065 1.00 97.81 333 GLU A N 1
ATOM 2563 C CA . GLU A 1 333 ? 3.459 -19.327 -18.930 1.00 97.81 333 GLU A CA 1
ATOM 2564 C C . GLU A 1 333 ? 3.212 -19.002 -20.423 1.00 97.81 333 GLU A C 1
ATOM 2566 O O . GLU A 1 333 ? 2.832 -19.854 -21.223 1.00 97.81 333 GLU A O 1
ATOM 2571 N N . GLY A 1 334 ? 3.452 -17.744 -20.815 1.00 97.44 334 GLY A N 1
ATOM 2572 C CA . GLY A 1 334 ? 3.192 -17.219 -22.155 1.00 97.44 334 GLY A CA 1
ATOM 2573 C C . GLY A 1 334 ? 1.724 -16.919 -22.483 1.00 97.44 334 GLY A C 1
ATOM 2574 O O . GLY A 1 334 ? 1.450 -16.482 -23.605 1.00 97.44 334 GLY A O 1
ATOM 2575 N N . ASP A 1 335 ? 0.799 -17.110 -21.540 1.00 97.50 335 ASP A N 1
ATOM 2576 C CA . ASP A 1 335 ? -0.596 -16.676 -21.650 1.00 97.50 335 ASP A CA 1
ATOM 2577 C C . ASP A 1 335 ? -0.724 -15.212 -21.210 1.00 97.50 335 ASP A C 1
ATOM 2579 O O . ASP A 1 335 ? -0.980 -14.892 -20.050 1.00 97.50 335 ASP A O 1
ATOM 2583 N N . VAL A 1 336 ? -0.446 -14.306 -22.147 1.00 98.56 336 VAL A N 1
ATOM 2584 C CA . VAL A 1 336 ? -0.457 -12.859 -21.910 1.00 98.56 336 VAL A CA 1
ATOM 2585 C C . VAL A 1 336 ? -1.467 -12.203 -22.843 1.00 98.56 336 VAL A C 1
ATOM 2587 O O . VAL A 1 336 ? -1.327 -12.253 -24.061 1.00 98.56 336 VAL A O 1
ATOM 2590 N N . ASP A 1 337 ? -2.461 -11.527 -22.285 1.00 98.56 337 ASP A N 1
ATOM 2591 C CA . ASP A 1 337 ? -3.412 -10.720 -23.046 1.00 98.56 337 ASP A CA 1
ATOM 2592 C C . ASP A 1 337 ? -2.747 -9.443 -23.568 1.00 98.56 337 ASP A C 1
ATOM 2594 O O . ASP A 1 337 ? -2.882 -9.085 -24.741 1.00 98.56 337 ASP A O 1
ATOM 2598 N N . ALA A 1 338 ? -2.019 -8.747 -22.687 1.00 98.62 338 ALA A N 1
ATOM 2599 C CA . ALA A 1 338 ? -1.411 -7.461 -22.994 1.00 98.62 338 ALA A CA 1
ATOM 2600 C C . ALA A 1 338 ? -0.153 -7.148 -22.169 1.00 98.62 338 ALA A C 1
ATOM 2602 O O . ALA A 1 338 ? -0.061 -7.475 -20.980 1.00 98.62 338 ALA A O 1
ATOM 2603 N N . LEU A 1 339 ? 0.770 -6.413 -22.794 1.00 98.81 339 LEU A N 1
ATOM 2604 C CA . LEU A 1 339 ? 1.767 -5.589 -22.112 1.00 98.81 339 LEU A CA 1
ATOM 2605 C C . LEU A 1 339 ? 1.216 -4.164 -21.989 1.00 98.81 339 LEU A C 1
ATOM 2607 O O . LEU A 1 339 ? 0.926 -3.518 -22.997 1.00 98.81 339 LEU A O 1
ATOM 2611 N N . VAL A 1 340 ? 1.060 -3.674 -20.762 1.00 98.88 340 VAL A N 1
ATOM 2612 C CA . VAL A 1 340 ? 0.410 -2.388 -20.480 1.00 98.88 340 VAL A CA 1
ATOM 2613 C C . VAL A 1 340 ? 1.425 -1.385 -19.949 1.00 98.88 340 VAL A C 1
ATOM 2615 O O . VAL A 1 340 ? 2.065 -1.638 -18.935 1.00 98.88 340 VAL A O 1
ATOM 2618 N N . PHE A 1 341 ? 1.540 -0.229 -20.594 1.00 98.81 341 PHE A N 1
ATOM 2619 C CA . PHE A 1 341 ? 2.335 0.908 -20.137 1.00 98.81 341 PHE A CA 1
ATOM 2620 C C . PHE A 1 341 ? 1.428 1.955 -19.491 1.00 98.81 341 PHE A C 1
ATOM 2622 O O . PHE A 1 341 ? 0.467 2.412 -20.105 1.00 98.81 341 PHE A O 1
ATOM 2629 N N . ALA A 1 342 ? 1.741 2.350 -18.264 1.00 98.12 342 ALA A N 1
ATOM 2630 C CA . ALA A 1 342 ? 0.995 3.335 -17.491 1.00 98.12 342 ALA A CA 1
ATOM 2631 C C . ALA A 1 342 ? 1.942 4.244 -16.697 1.00 98.12 342 ALA A C 1
ATOM 2633 O O . ALA A 1 342 ? 3.152 4.003 -16.635 1.00 98.12 342 ALA A O 1
ATOM 2634 N N . GLY A 1 343 ? 1.391 5.278 -16.063 1.00 93.94 343 GLY A N 1
ATOM 2635 C CA . GLY A 1 343 ? 2.162 6.264 -15.312 1.00 93.94 343 GLY A CA 1
ATOM 2636 C C . GLY A 1 343 ? 2.818 7.290 -16.235 1.00 93.94 343 GLY A C 1
ATOM 2637 O O . GLY A 1 343 ? 2.956 7.075 -17.437 1.00 93.94 343 GLY A O 1
ATOM 2638 N N . GLY A 1 344 ? 3.237 8.431 -15.684 1.00 92.44 344 GLY A N 1
ATOM 2639 C CA . GLY A 1 344 ? 3.651 9.584 -16.493 1.00 92.44 344 GLY A CA 1
ATOM 2640 C C . GLY A 1 344 ? 4.740 9.295 -17.539 1.00 92.44 344 GLY A C 1
ATOM 2641 O O . GLY A 1 344 ? 4.679 9.849 -18.636 1.00 92.44 344 GLY A O 1
ATOM 2642 N N . ILE A 1 345 ? 5.699 8.413 -17.234 1.00 97.06 345 ILE A N 1
ATOM 2643 C CA . ILE A 1 345 ? 6.740 7.979 -18.179 1.00 97.06 345 ILE A CA 1
ATOM 2644 C C . ILE A 1 345 ? 6.173 6.952 -19.166 1.00 97.06 345 ILE A C 1
ATOM 2646 O O . ILE A 1 345 ? 6.432 7.054 -20.361 1.00 97.06 345 ILE A O 1
ATOM 2650 N N . GLY A 1 346 ? 5.381 5.983 -18.702 1.00 97.06 346 GLY A N 1
ATOM 2651 C CA . GLY A 1 346 ? 4.801 4.941 -19.556 1.00 97.06 346 GLY A CA 1
ATOM 2652 C C . GLY A 1 346 ? 3.784 5.484 -20.561 1.00 97.06 346 GLY A C 1
ATOM 2653 O O . GLY A 1 346 ? 3.729 5.010 -21.693 1.00 97.06 346 GLY A O 1
ATOM 2654 N N . GLU A 1 347 ? 3.035 6.518 -20.183 1.00 95.75 347 GLU A N 1
ATOM 2655 C CA . GLU A 1 347 ? 2.029 7.194 -21.009 1.00 95.75 347 GLU A CA 1
ATOM 2656 C C . GLU A 1 347 ? 2.664 8.093 -22.078 1.00 95.75 347 GLU A C 1
ATOM 2658 O O . GLU A 1 347 ? 2.262 8.059 -23.243 1.00 95.75 347 GLU A O 1
ATOM 2663 N N . LYS A 1 348 ? 3.706 8.856 -21.726 1.00 95.12 348 LYS A N 1
ATOM 2664 C CA . LYS A 1 348 ? 4.320 9.852 -22.627 1.00 95.12 348 LYS A CA 1
ATOM 2665 C C . LYS A 1 348 ? 5.552 9.343 -23.379 1.00 95.12 348 LYS A C 1
ATOM 2667 O O . LYS A 1 348 ? 5.884 9.872 -24.433 1.00 95.12 348 LYS A O 1
ATOM 2672 N N . GLY A 1 349 ? 6.235 8.325 -22.860 1.00 95.94 349 GLY A N 1
ATOM 2673 C CA . GLY A 1 349 ? 7.533 7.861 -23.351 1.00 95.94 349 GLY A CA 1
ATOM 2674 C C . GLY A 1 349 ? 7.456 6.933 -24.563 1.00 95.94 349 GLY A C 1
ATOM 2675 O O . GLY A 1 349 ? 7.769 5.750 -24.435 1.00 95.94 349 GLY A O 1
ATOM 2676 N N . ALA A 1 350 ? 7.102 7.459 -25.739 1.00 97.62 350 ALA A N 1
ATOM 2677 C CA . ALA A 1 350 ? 7.038 6.693 -26.992 1.00 97.62 350 ALA A CA 1
ATOM 2678 C C . ALA A 1 350 ? 8.349 5.945 -27.303 1.00 97.62 350 ALA A C 1
ATOM 2680 O O . ALA A 1 350 ? 8.320 4.731 -27.517 1.00 97.62 350 ALA A O 1
ATOM 2681 N N . ARG A 1 351 ? 9.494 6.634 -27.195 1.00 97.62 351 ARG A N 1
ATOM 2682 C CA . ARG A 1 351 ? 10.843 6.061 -27.373 1.00 97.62 351 ARG A CA 1
ATOM 2683 C C . ARG A 1 351 ? 11.133 4.903 -26.410 1.00 97.62 351 ARG A C 1
ATOM 2685 O O . ARG A 1 351 ? 11.738 3.905 -26.794 1.00 97.62 351 ARG A O 1
ATOM 2692 N N . LEU A 1 352 ? 10.705 5.015 -25.148 1.00 98.38 352 LEU A N 1
ATOM 2693 C CA . LEU A 1 352 ? 10.900 3.954 -24.155 1.00 98.38 352 LEU A CA 1
ATOM 2694 C C . LEU A 1 352 ? 10.043 2.727 -24.482 1.00 98.38 352 LEU A C 1
ATOM 2696 O O . LEU A 1 352 ? 10.548 1.605 -24.440 1.00 98.38 352 LEU A O 1
ATOM 2700 N N . ARG A 1 353 ? 8.767 2.933 -24.837 1.00 98.50 353 ARG A N 1
ATOM 2701 C CA . ARG A 1 353 ? 7.870 1.845 -25.255 1.00 98.50 353 ARG A CA 1
ATOM 2702 C C . ARG A 1 353 ? 8.436 1.101 -26.457 1.00 98.50 353 ARG A C 1
ATOM 2704 O O . ARG A 1 353 ? 8.520 -0.122 -26.418 1.00 98.50 353 ARG A O 1
ATOM 2711 N N . GLU A 1 354 ? 8.894 1.831 -27.470 1.00 98.31 354 GLU A N 1
ATOM 2712 C CA . GLU A 1 354 ? 9.545 1.258 -28.649 1.00 98.31 354 GLU A CA 1
ATOM 2713 C C . GLU A 1 354 ? 10.760 0.408 -28.267 1.00 98.31 354 GLU A C 1
ATOM 2715 O O . GLU A 1 354 ? 10.823 -0.770 -28.624 1.00 98.31 354 GLU A O 1
ATOM 2720 N N . ARG A 1 355 ? 11.677 0.949 -27.456 1.00 98.31 355 ARG A N 1
ATOM 2721 C CA . ARG A 1 355 ? 12.883 0.231 -27.016 1.00 98.31 355 ARG A CA 1
ATOM 2722 C C . ARG A 1 355 ? 12.573 -1.060 -26.253 1.00 98.31 355 ARG A C 1
ATOM 2724 O O . ARG A 1 355 ? 13.275 -2.061 -26.440 1.00 98.31 355 ARG A O 1
ATOM 2731 N N . VAL A 1 356 ? 11.570 -1.036 -25.373 1.00 98.56 356 VAL A N 1
ATOM 2732 C CA . VAL A 1 356 ? 11.149 -2.200 -24.574 1.00 98.56 356 VAL A CA 1
ATOM 2733 C C . VAL A 1 356 ? 10.488 -3.247 -25.465 1.00 98.56 356 VAL A C 1
ATOM 2735 O O . VAL A 1 356 ? 10.869 -4.416 -25.414 1.00 98.56 356 VAL A O 1
ATOM 2738 N N . VAL A 1 357 ? 9.545 -2.841 -26.318 1.00 98.25 357 VAL A N 1
ATOM 2739 C CA . VAL A 1 357 ? 8.827 -3.764 -27.210 1.00 98.25 357 VAL A CA 1
ATOM 2740 C C . VAL A 1 357 ? 9.768 -4.384 -28.237 1.00 98.25 357 VAL A C 1
ATOM 2742 O O . VAL A 1 357 ? 9.703 -5.588 -28.468 1.00 98.25 357 VAL A O 1
ATOM 2745 N N . GLN A 1 358 ? 10.702 -3.609 -28.793 1.00 97.94 358 GLN A N 1
ATOM 2746 C CA . GLN A 1 358 ? 11.731 -4.134 -29.689 1.00 97.94 358 GLN A CA 1
ATOM 2747 C C . GLN A 1 358 ? 12.566 -5.226 -29.004 1.00 97.94 358 GLN A C 1
ATOM 2749 O O . GLN A 1 358 ? 12.821 -6.269 -29.605 1.00 97.94 358 GLN A O 1
ATOM 2754 N N . GLY A 1 359 ? 12.954 -5.017 -27.740 1.00 97.81 359 GLY A N 1
ATOM 2755 C CA . GLY A 1 359 ? 13.676 -6.015 -26.946 1.00 97.81 359 GLY A CA 1
ATOM 2756 C C . GLY A 1 359 ? 12.847 -7.264 -26.631 1.00 97.81 359 GLY A C 1
ATOM 2757 O O . GLY A 1 359 ? 13.395 -8.360 -26.559 1.00 97.81 359 GLY A O 1
ATOM 2758 N N . ALA A 1 360 ? 11.529 -7.115 -26.491 1.00 97.75 360 ALA A N 1
ATOM 2759 C CA . ALA A 1 360 ? 10.598 -8.203 -26.198 1.00 97.75 360 ALA A CA 1
ATOM 2760 C C . ALA A 1 360 ? 9.999 -8.865 -27.458 1.00 97.75 360 ALA A C 1
ATOM 2762 O O . ALA A 1 360 ? 9.138 -9.739 -27.342 1.00 97.75 360 ALA A O 1
ATOM 2763 N N . ARG A 1 361 ? 10.454 -8.496 -28.667 1.00 97.19 361 ARG A N 1
ATOM 2764 C CA . ARG A 1 361 ? 9.903 -8.992 -29.942 1.00 97.19 361 ARG A CA 1
ATOM 2765 C C . ARG A 1 361 ? 9.920 -10.516 -30.058 1.00 97.19 361 ARG A C 1
ATOM 2767 O O . ARG A 1 361 ? 8.993 -11.096 -30.617 1.00 97.19 361 ARG A O 1
ATOM 2774 N N . CYS A 1 362 ? 10.940 -11.175 -29.508 1.00 97.00 362 CYS A N 1
ATOM 2775 C CA . CYS A 1 362 ? 11.044 -12.638 -29.510 1.00 97.00 362 CYS A CA 1
ATOM 2776 C C . CYS A 1 362 ? 9.908 -13.339 -28.742 1.00 97.00 362 CYS A C 1
ATOM 2778 O O . CYS A 1 362 ? 9.662 -14.517 -28.980 1.00 97.00 362 CYS A O 1
ATOM 2780 N N . LEU A 1 363 ? 9.197 -12.621 -27.866 1.00 97.69 363 LEU A N 1
ATOM 2781 C CA . LEU A 1 363 ? 8.043 -13.121 -27.116 1.00 97.69 363 LEU A CA 1
ATOM 2782 C C . LEU A 1 363 ? 6.711 -12.899 -27.860 1.00 97.69 363 LEU A C 1
ATOM 2784 O O . LEU A 1 363 ? 5.671 -13.340 -27.386 1.00 97.69 363 LEU A O 1
ATOM 2788 N N . GLY A 1 364 ? 6.725 -12.243 -29.028 1.00 96.94 364 GLY A N 1
ATOM 2789 C CA . GLY A 1 364 ? 5.533 -11.985 -29.848 1.00 96.94 364 GLY A CA 1
ATOM 2790 C C . GLY A 1 364 ? 4.910 -10.591 -29.685 1.00 96.94 364 GLY A C 1
ATOM 2791 O O . GLY A 1 364 ? 3.845 -10.332 -30.253 1.00 96.94 364 GLY A O 1
ATOM 2792 N N . PHE A 1 365 ? 5.559 -9.684 -28.948 1.00 98.06 365 PHE A N 1
ATOM 2793 C CA . PHE A 1 365 ? 5.165 -8.273 -28.887 1.00 98.06 365 PHE A CA 1
ATOM 2794 C C . PHE A 1 365 ? 5.657 -7.517 -30.129 1.00 98.06 365 PHE A C 1
ATOM 2796 O O . PHE A 1 365 ? 6.828 -7.605 -30.496 1.00 98.06 365 PHE A O 1
ATOM 2803 N N . ALA A 1 366 ? 4.776 -6.753 -30.766 1.00 97.69 366 ALA A N 1
ATOM 2804 C CA . ALA A 1 366 ? 5.103 -5.891 -31.893 1.00 97.69 366 ALA A CA 1
ATOM 2805 C C . ALA A 1 366 ? 4.304 -4.587 -31.811 1.00 97.69 366 ALA A C 1
ATOM 2807 O O . ALA A 1 366 ? 3.105 -4.589 -31.536 1.00 97.69 366 ALA A O 1
ATOM 2808 N N . LEU A 1 367 ? 4.991 -3.469 -32.029 1.00 96.56 367 LEU A N 1
ATOM 2809 C CA . LEU A 1 367 ? 4.458 -2.117 -31.890 1.00 96.56 367 LEU A CA 1
ATOM 2810 C C . LEU A 1 367 ? 4.105 -1.534 -33.262 1.00 96.56 367 LEU A C 1
ATOM 2812 O O . LEU A 1 367 ? 4.840 -1.738 -34.226 1.00 96.56 367 LEU A O 1
ATOM 2816 N N . ASP A 1 368 ? 3.027 -0.761 -33.329 1.00 98.06 368 ASP A N 1
ATOM 2817 C CA . ASP A 1 368 ? 2.736 0.134 -34.446 1.00 98.06 368 ASP A CA 1
ATOM 2818 C C . ASP A 1 368 ? 3.341 1.513 -34.146 1.00 98.06 368 ASP A C 1
ATOM 2820 O O . ASP A 1 368 ? 2.942 2.185 -33.189 1.00 98.06 368 ASP A O 1
ATOM 2824 N N . GLY A 1 369 ? 4.330 1.924 -34.945 1.00 96.31 369 GLY A N 1
ATOM 2825 C CA . GLY A 1 369 ? 5.072 3.165 -34.718 1.00 96.31 369 GLY A CA 1
ATOM 2826 C C . GLY A 1 369 ? 4.188 4.414 -34.751 1.00 96.31 369 GLY A C 1
ATOM 2827 O O . GLY A 1 369 ? 4.312 5.276 -33.883 1.00 96.31 369 GLY A O 1
ATOM 2828 N N . GLU A 1 370 ? 3.234 4.498 -35.683 1.00 96.06 370 GLU A N 1
ATOM 2829 C CA . GLU A 1 370 ? 2.354 5.666 -35.773 1.00 96.06 370 GLU A CA 1
ATOM 2830 C C . GLU A 1 370 ? 1.387 5.750 -34.594 1.00 96.06 370 GLU A C 1
ATOM 2832 O O . GLU A 1 370 ? 1.154 6.839 -34.056 1.00 96.06 370 GLU A O 1
ATOM 2837 N N . LYS A 1 371 ? 0.810 4.615 -34.180 1.00 97.12 371 LYS A N 1
ATOM 2838 C CA . LYS A 1 371 ? -0.062 4.581 -32.997 1.00 97.12 371 LYS A CA 1
ATOM 2839 C C . LYS A 1 371 ? 0.717 4.925 -31.735 1.00 97.12 371 LYS A C 1
ATOM 2841 O O . LYS A 1 371 ? 0.204 5.655 -30.888 1.00 97.12 371 LYS A O 1
ATOM 2846 N N . ASN A 1 372 ? 1.949 4.433 -31.614 1.00 97.56 372 ASN A N 1
ATOM 2847 C CA . ASN A 1 372 ? 2.803 4.696 -30.463 1.00 97.56 372 ASN A CA 1
ATOM 2848 C C . ASN A 1 372 ? 3.097 6.188 -30.275 1.00 97.56 372 ASN A C 1
ATOM 2850 O O . ASN A 1 372 ? 2.996 6.678 -29.149 1.00 97.56 372 ASN A O 1
ATOM 2854 N N . GLU A 1 373 ? 3.420 6.901 -31.355 1.00 94.88 373 GLU A N 1
ATOM 2855 C CA . GLU A 1 373 ? 3.679 8.347 -31.316 1.00 94.88 373 GLU A CA 1
ATOM 2856 C C . GLU A 1 373 ? 2.421 9.145 -30.943 1.00 94.88 373 GLU A C 1
ATOM 2858 O O . GLU A 1 373 ? 2.473 10.082 -30.145 1.00 94.88 373 GLU A O 1
ATOM 2863 N N . LYS A 1 374 ? 1.251 8.738 -31.451 1.00 93.94 374 LYS A N 1
ATOM 2864 C CA . LYS A 1 374 ? -0.028 9.422 -31.182 1.00 93.94 374 LYS A CA 1
ATOM 2865 C C . LYS A 1 374 ? -0.602 9.126 -29.790 1.00 93.94 374 LYS A C 1
ATOM 2867 O O . LYS A 1 374 ? -1.460 9.871 -29.320 1.00 93.94 374 LYS A O 1
ATOM 2872 N N . ALA A 1 375 ? -0.129 8.081 -29.108 1.00 90.62 375 ALA A N 1
ATOM 2873 C CA . ALA A 1 375 ? -0.715 7.603 -27.854 1.00 90.62 375 ALA A CA 1
ATOM 2874 C C . ALA A 1 375 ? -0.725 8.649 -26.727 1.00 90.62 375 ALA A C 1
ATOM 2876 O O . ALA A 1 375 ? -1.679 8.707 -25.957 1.00 90.62 375 ALA A O 1
ATOM 2877 N N . ALA A 1 376 ? 0.298 9.507 -26.645 1.00 84.25 376 ALA A N 1
ATOM 2878 C CA . ALA A 1 376 ? 0.384 10.535 -25.603 1.00 84.25 376 ALA A CA 1
ATOM 2879 C C . ALA A 1 376 ? -0.710 11.616 -25.722 1.00 84.25 376 ALA A C 1
ATOM 2881 O O . ALA A 1 376 ? -1.042 12.263 -24.729 1.00 84.25 376 ALA A O 1
ATOM 2882 N N . GLY A 1 377 ? -1.260 11.814 -26.926 1.00 82.81 377 GLY A N 1
ATOM 2883 C CA . GLY A 1 377 ? -2.335 12.769 -27.208 1.00 82.81 377 GLY A CA 1
ATOM 2884 C C . GLY A 1 377 ? -3.734 12.150 -27.236 1.00 82.81 377 GLY A C 1
ATOM 2885 O O . GLY A 1 377 ? -4.695 12.864 -27.509 1.00 82.81 377 GLY A O 1
ATOM 2886 N N . ALA A 1 378 ? -3.870 10.844 -26.988 1.00 85.38 378 ALA A N 1
ATOM 2887 C CA . ALA A 1 378 ? -5.157 10.164 -27.053 1.00 85.38 378 ALA A CA 1
ATOM 2888 C C . ALA A 1 378 ? -6.071 10.546 -25.873 1.00 85.38 378 ALA A C 1
ATOM 2890 O O . ALA A 1 378 ? -5.655 10.581 -24.710 1.00 85.38 378 ALA A O 1
ATOM 2891 N N . GLU A 1 379 ? -7.349 10.794 -26.169 1.00 85.69 379 GLU A N 1
ATOM 2892 C CA . GLU A 1 379 ? -8.370 11.074 -25.150 1.00 85.69 379 GLU A CA 1
ATOM 2893 C C . GLU A 1 379 ? -8.833 9.807 -24.417 1.00 85.69 379 GLU A C 1
ATOM 2895 O O . GLU A 1 379 ? -9.277 9.879 -23.272 1.00 85.69 379 GLU A O 1
ATOM 2900 N N . SER A 1 380 ? -8.692 8.636 -25.044 1.00 91.88 380 SER A N 1
ATOM 2901 C CA . SER A 1 380 ? -9.071 7.350 -24.462 1.00 91.88 380 SER A CA 1
ATOM 2902 C C . SER A 1 380 ? -8.217 6.979 -23.248 1.00 91.88 380 SER A C 1
ATOM 2904 O O . SER A 1 380 ? -6.995 7.132 -23.249 1.00 91.88 380 SER A O 1
ATOM 2906 N N . VAL A 1 381 ? -8.863 6.405 -22.224 1.00 95.06 381 VAL A N 1
ATOM 2907 C CA . VAL A 1 381 ? -8.188 5.882 -21.020 1.00 95.06 381 VAL A CA 1
ATOM 2908 C C . VAL A 1 381 ? -7.217 4.754 -21.375 1.00 95.06 381 VAL A C 1
ATOM 2910 O O . VAL A 1 381 ? -6.118 4.703 -20.830 1.00 95.06 381 VAL A O 1
ATOM 2913 N N . VAL A 1 382 ? -7.606 3.871 -22.300 1.00 97.75 382 VAL A N 1
ATOM 2914 C CA . VAL A 1 382 ? -6.771 2.776 -22.812 1.00 97.75 382 VAL A CA 1
ATOM 2915 C C . VAL A 1 382 ? -6.663 2.899 -24.327 1.00 97.75 382 VAL A C 1
ATOM 2917 O O . VAL A 1 382 ? -7.680 3.006 -25.012 1.00 97.75 382 VAL A O 1
ATOM 2920 N N . THR A 1 383 ? -5.436 2.868 -24.840 1.00 97.88 383 THR A N 1
ATOM 2921 C CA . THR A 1 383 ? -5.125 2.980 -26.271 1.00 97.88 383 THR A CA 1
ATOM 2922 C C . THR A 1 383 ? -4.286 1.783 -26.711 1.00 97.88 383 THR A C 1
ATOM 2924 O O . THR A 1 383 ? -3.232 1.537 -26.126 1.00 97.88 383 THR A O 1
ATOM 2927 N N . ASP A 1 384 ? -4.731 1.050 -27.735 1.00 97.88 384 ASP A N 1
ATOM 2928 C CA . ASP A 1 384 ? -3.957 -0.042 -28.341 1.00 97.88 384 ASP A CA 1
ATOM 2929 C C . ASP A 1 384 ? -2.942 0.516 -29.344 1.00 97.88 384 ASP A C 1
ATOM 2931 O O . ASP A 1 384 ? -3.304 1.152 -30.337 1.00 97.88 384 ASP A O 1
ATOM 2935 N N . VAL A 1 385 ? -1.664 0.276 -29.066 1.00 98.06 385 VAL A N 1
ATOM 2936 C CA . VAL A 1 385 ? -0.516 0.702 -29.875 1.00 98.06 385 VAL A CA 1
ATOM 2937 C C . VAL A 1 385 ? 0.198 -0.484 -30.529 1.00 98.06 385 VAL A C 1
ATOM 2939 O O . VAL A 1 385 ? 1.267 -0.316 -31.111 1.00 98.06 385 VAL A O 1
ATOM 2942 N N . GLY A 1 386 ? -0.366 -1.690 -30.441 1.00 97.06 386 GLY A N 1
ATOM 2943 C CA . GLY A 1 386 ? 0.181 -2.891 -31.059 1.00 97.06 386 GLY A CA 1
ATOM 2944 C C . GLY A 1 386 ? 0.058 -2.897 -32.586 1.00 97.06 386 GLY A C 1
ATOM 2945 O O . GLY A 1 386 ? -0.890 -2.350 -33.173 1.00 97.06 386 GLY A O 1
ATOM 2946 N N . ALA A 1 387 ? 1.020 -3.563 -33.225 1.00 96.56 387 ALA A N 1
ATOM 2947 C CA . ALA A 1 387 ? 0.947 -3.935 -34.632 1.00 96.56 387 ALA A CA 1
ATOM 2948 C C . ALA A 1 387 ? -0.174 -4.963 -34.854 1.00 96.56 387 ALA A C 1
ATOM 2950 O O . ALA A 1 387 ? -0.501 -5.750 -33.964 1.00 96.56 387 ALA A O 1
ATOM 2951 N N . ALA A 1 388 ? -0.766 -4.965 -36.050 1.00 91.94 388 ALA A N 1
ATOM 2952 C CA . ALA A 1 388 ? -1.915 -5.819 -36.364 1.00 91.94 388 ALA A CA 1
ATOM 2953 C C . ALA A 1 388 ? -1.606 -7.327 -36.284 1.00 91.94 388 ALA A C 1
ATOM 2955 O O . ALA A 1 388 ? -2.502 -8.119 -36.005 1.00 91.94 388 ALA A O 1
ATOM 2956 N N . ASP A 1 389 ? -0.353 -7.713 -36.519 1.00 89.69 389 ASP A N 1
ATOM 2957 C CA . ASP A 1 389 ? 0.157 -9.084 -36.480 1.00 89.69 389 ASP A CA 1
ATOM 2958 C C . ASP A 1 389 ? 0.795 -9.462 -35.130 1.00 89.69 389 ASP A C 1
ATOM 2960 O O . ASP A 1 389 ? 1.332 -10.563 -34.987 1.00 89.69 389 ASP A O 1
ATOM 2964 N N . SER A 1 390 ? 0.745 -8.580 -34.122 1.00 94.12 390 SER A N 1
ATOM 2965 C CA . SER A 1 390 ? 1.291 -8.890 -32.800 1.00 94.12 390 SER A CA 1
ATOM 2966 C C . SER A 1 390 ? 0.491 -10.002 -32.123 1.00 94.12 390 SER A C 1
ATOM 2968 O O . SER A 1 390 ? -0.738 -9.970 -32.074 1.00 94.12 390 SER A O 1
ATOM 2970 N N . ARG A 1 391 ? 1.202 -10.970 -31.530 1.00 95.81 391 ARG A N 1
ATOM 2971 C CA . ARG A 1 391 ? 0.586 -12.064 -30.768 1.00 95.81 391 ARG A CA 1
ATOM 2972 C C . ARG A 1 391 ? -0.137 -11.567 -29.512 1.00 95.81 391 ARG A C 1
ATOM 2974 O O . ARG A 1 391 ? -1.146 -12.148 -29.125 1.00 95.81 391 ARG A O 1
ATOM 2981 N N . HIS A 1 392 ? 0.395 -10.527 -28.877 1.00 97.94 392 HIS A N 1
ATOM 2982 C CA . HIS A 1 392 ? -0.093 -9.972 -27.617 1.00 97.94 392 HIS A CA 1
ATOM 2983 C C . HIS A 1 392 ? -0.399 -8.485 -27.796 1.00 97.94 392 HIS A C 1
ATOM 2985 O O . HIS A 1 392 ? 0.308 -7.792 -28.526 1.00 97.94 392 HIS A O 1
ATOM 2991 N N . ARG A 1 393 ? -1.422 -7.962 -27.116 1.00 98.31 393 ARG A N 1
ATOM 2992 C CA . ARG A 1 393 ? -1.751 -6.533 -27.209 1.00 98.31 393 ARG A CA 1
ATOM 2993 C C . ARG A 1 393 ? -0.680 -5.676 -26.538 1.00 98.31 393 ARG A C 1
ATOM 2995 O O . ARG A 1 393 ? -0.031 -6.101 -25.581 1.00 98.31 393 ARG A O 1
ATOM 3002 N N . ILE A 1 394 ? -0.534 -4.441 -27.009 1.00 98.62 394 ILE A N 1
ATOM 3003 C CA . ILE A 1 394 ? 0.332 -3.444 -26.378 1.00 98.62 394 ILE A CA 1
ATOM 3004 C C . ILE A 1 394 ? -0.521 -2.228 -26.092 1.00 98.62 394 ILE A C 1
ATOM 3006 O O . ILE A 1 394 ? -0.998 -1.572 -27.011 1.00 98.62 394 ILE A O 1
ATOM 3010 N N . LEU A 1 395 ? -0.741 -1.952 -24.814 1.00 98.62 395 LEU A N 1
ATOM 3011 C CA . LEU A 1 395 ? -1.704 -0.948 -24.388 1.00 98.62 395 LEU A CA 1
ATOM 3012 C C . LEU A 1 395 ? -0.994 0.186 -23.661 1.00 98.62 395 LEU A C 1
ATOM 3014 O O . LEU A 1 395 ? -0.107 -0.047 -22.843 1.00 98.62 395 LEU A O 1
ATOM 3018 N N . VAL A 1 396 ? -1.426 1.414 -23.915 1.00 98.69 396 VAL A N 1
ATOM 3019 C CA . VAL A 1 396 ? -1.110 2.575 -23.081 1.00 98.69 396 VAL A CA 1
ATOM 3020 C C . VAL A 1 396 ? -2.341 2.890 -22.242 1.00 98.69 396 VAL A C 1
ATOM 3022 O O . VAL A 1 396 ? -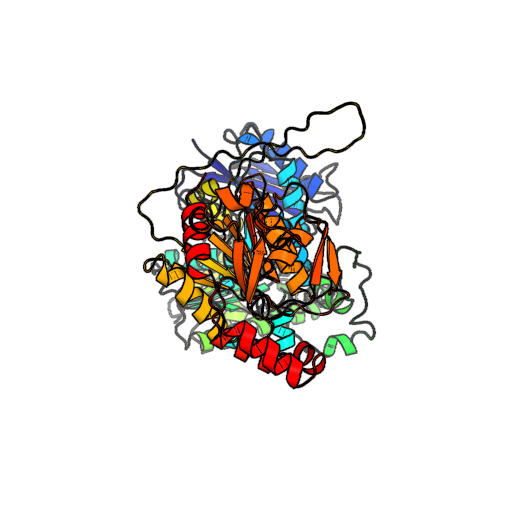3.420 3.099 -22.793 1.00 98.69 396 VAL A O 1
ATOM 3025 N N . CYS A 1 397 ? -2.192 2.895 -20.919 1.00 98.12 397 CYS A N 1
ATOM 3026 C CA . CYS A 1 397 ? -3.270 3.123 -19.962 1.00 98.12 397 CYS A CA 1
ATOM 3027 C C . CYS A 1 397 ? -2.991 4.378 -19.131 1.00 98.12 397 CYS A C 1
ATOM 3029 O O . CYS A 1 397 ? -2.030 4.418 -18.364 1.00 98.12 397 CYS A O 1
ATOM 3031 N N . ARG A 1 398 ? -3.872 5.375 -19.235 1.00 96.12 398 ARG A N 1
ATOM 3032 C CA . ARG A 1 398 ? -3.849 6.596 -18.421 1.00 96.12 398 ARG A CA 1
ATOM 3033 C C . ARG A 1 398 ? -4.422 6.292 -17.045 1.00 96.12 398 ARG A C 1
ATOM 3035 O O . ARG A 1 398 ? -5.632 6.138 -16.902 1.00 96.12 398 ARG A O 1
ATOM 3042 N N . THR A 1 399 ? -3.556 6.121 -16.051 1.00 92.94 399 THR A N 1
ATOM 3043 C CA . THR A 1 399 ? -3.990 5.678 -14.717 1.00 92.94 399 THR A CA 1
ATOM 3044 C C . THR A 1 399 ? -4.630 6.813 -13.921 1.00 92.94 399 THR A C 1
ATOM 3046 O O . THR A 1 399 ? -4.129 7.934 -13.920 1.00 92.94 399 THR A O 1
ATOM 3049 N N . ASP A 1 400 ? -5.685 6.500 -13.167 1.00 94.81 400 ASP A N 1
ATOM 3050 C CA . ASP A 1 400 ? -6.318 7.436 -12.234 1.00 94.81 400 ASP A CA 1
ATOM 3051 C C . ASP A 1 400 ? -6.530 6.769 -10.865 1.00 94.81 400 ASP A C 1
ATOM 3053 O O . ASP A 1 400 ? -7.497 6.040 -10.623 1.00 94.81 400 ASP A O 1
ATOM 3057 N N . GLU A 1 401 ? -5.563 6.979 -9.968 1.00 95.81 401 GLU A N 1
ATOM 3058 C CA . GLU A 1 401 ? -5.585 6.414 -8.615 1.00 95.81 401 GLU A CA 1
ATOM 3059 C C . GLU A 1 401 ? -6.690 7.042 -7.755 1.00 95.81 401 GLU A C 1
ATOM 3061 O O . GLU A 1 401 ? -7.336 6.342 -6.973 1.00 95.81 401 GLU A O 1
ATOM 3066 N N . GLN A 1 402 ? -6.932 8.348 -7.903 1.00 96.00 402 GLN A N 1
ATOM 3067 C CA . GLN A 1 402 ? -7.976 9.062 -7.170 1.00 96.00 402 GLN A CA 1
ATOM 3068 C C . GLN A 1 402 ? -9.365 8.561 -7.557 1.00 96.00 402 GLN A C 1
ATOM 3070 O O . GLN A 1 402 ? -10.169 8.259 -6.673 1.00 96.00 402 GLN A O 1
ATOM 3075 N N . LEU A 1 403 ? -9.628 8.392 -8.853 1.00 96.62 403 LEU A N 1
ATOM 3076 C CA . LEU A 1 403 ? -10.887 7.823 -9.324 1.00 96.62 403 LEU A CA 1
ATOM 3077 C C . LEU A 1 403 ? -11.053 6.388 -8.829 1.00 96.62 403 LEU A C 1
ATOM 3079 O O . LEU A 1 403 ? -12.145 6.021 -8.401 1.00 96.62 403 LEU A O 1
ATOM 3083 N N . GLN A 1 404 ? -9.988 5.581 -8.823 1.00 97.44 404 GLN A N 1
ATOM 3084 C CA . GLN A 1 404 ? -10.064 4.215 -8.303 1.00 97.44 404 GLN A CA 1
ATOM 3085 C C . GLN A 1 404 ? -10.421 4.172 -6.812 1.00 97.44 404 GLN A C 1
ATOM 3087 O O . GLN A 1 404 ? -11.234 3.335 -6.409 1.00 97.44 404 GLN A O 1
ATOM 3092 N N . MET A 1 405 ? -9.854 5.065 -5.993 1.00 97.75 405 MET A N 1
ATOM 3093 C CA . MET A 1 405 ? -10.222 5.185 -4.577 1.00 97.75 405 MET A CA 1
ATOM 3094 C C . MET A 1 405 ? -11.674 5.639 -4.409 1.00 97.75 405 MET A C 1
ATOM 3096 O O . MET A 1 405 ? -12.422 5.000 -3.673 1.00 97.75 405 MET A O 1
ATOM 3100 N N . ALA A 1 406 ? -12.106 6.686 -5.120 1.00 97.56 406 ALA A N 1
ATOM 3101 C CA . ALA A 1 406 ? -13.483 7.180 -5.052 1.00 97.56 406 ALA A CA 1
ATOM 3102 C C . ALA A 1 406 ? -14.508 6.127 -5.508 1.00 97.56 406 ALA A C 1
ATOM 3104 O O . ALA A 1 406 ? -15.567 5.967 -4.891 1.00 97.56 406 ALA A O 1
ATOM 3105 N N . ARG A 1 407 ? -14.170 5.365 -6.554 1.00 96.81 407 ARG A N 1
ATOM 3106 C CA . ARG A 1 407 ? -14.967 4.247 -7.068 1.00 96.81 407 ARG A CA 1
ATOM 3107 C C . ARG A 1 407 ? -15.101 3.141 -6.034 1.00 96.81 407 ARG A C 1
ATOM 3109 O O . ARG A 1 407 ? -16.220 2.788 -5.678 1.00 96.81 407 ARG A O 1
ATOM 3116 N N . SER A 1 408 ? -13.977 2.668 -5.500 1.00 96.50 408 SER A N 1
ATOM 3117 C CA . SER A 1 408 ? -13.960 1.649 -4.440 1.00 96.50 408 SER A CA 1
ATOM 3118 C C . SER A 1 408 ? -14.723 2.129 -3.196 1.00 96.50 408 SER A C 1
ATOM 3120 O O . SER A 1 408 ? -15.432 1.362 -2.553 1.00 96.50 408 SER A O 1
ATOM 3122 N N . CYS A 1 409 ? -14.649 3.428 -2.892 1.00 96.62 409 CYS A N 1
ATOM 3123 C CA . CYS A 1 409 ? -15.387 4.030 -1.788 1.00 96.62 409 CYS A CA 1
ATOM 3124 C C . CYS A 1 409 ? -16.892 4.038 -2.018 1.00 96.62 409 CYS A C 1
ATOM 3126 O O . CYS A 1 409 ? -17.652 3.890 -1.066 1.00 96.62 409 CYS A O 1
ATOM 3128 N N . THR A 1 410 ? -17.319 4.222 -3.265 1.00 95.88 410 THR A N 1
ATOM 3129 C CA . THR A 1 410 ? -18.730 4.149 -3.642 1.00 95.88 410 THR A CA 1
ATOM 3130 C C . THR A 1 410 ? -19.242 2.712 -3.546 1.00 95.88 410 THR A C 1
ATOM 3132 O O . THR A 1 410 ? -20.329 2.509 -3.015 1.00 95.88 410 THR A O 1
ATOM 3135 N N . GLU A 1 411 ? -18.444 1.722 -3.966 1.00 93.94 411 GLU A N 1
ATOM 3136 C CA . GLU A 1 411 ? -18.773 0.291 -3.835 1.00 93.94 411 GLU A CA 1
ATOM 3137 C C . GLU A 1 411 ? -18.968 -0.131 -2.371 1.00 93.94 411 GLU A C 1
ATOM 3139 O O . GLU A 1 411 ? -19.945 -0.800 -2.043 1.00 93.94 411 GLU A O 1
ATOM 3144 N N . ASP A 1 412 ? -18.076 0.305 -1.479 1.00 92.94 412 ASP A N 1
ATOM 3145 C CA . ASP A 1 412 ? -18.097 -0.051 -0.055 1.00 92.94 412 ASP A CA 1
ATOM 3146 C C . ASP A 1 412 ? -18.836 0.984 0.828 1.00 92.94 412 ASP A C 1
ATOM 3148 O O . ASP A 1 412 ? -18.772 0.926 2.061 1.00 92.94 412 ASP A O 1
ATOM 3152 N N . ALA A 1 413 ? -19.564 1.939 0.235 1.00 91.69 413 ALA A N 1
ATOM 3153 C CA . ALA A 1 413 ? -20.099 3.100 0.954 1.00 91.69 413 ALA A CA 1
ATOM 3154 C C . ALA A 1 413 ? -21.024 2.724 2.126 1.00 91.69 413 ALA A C 1
ATOM 3156 O O . ALA A 1 413 ? -20.921 3.307 3.206 1.00 91.69 413 ALA A O 1
ATOM 3157 N N . ASP A 1 414 ? -21.916 1.746 1.944 1.00 89.00 414 ASP A N 1
ATOM 3158 C CA . ASP A 1 414 ? -22.850 1.312 2.996 1.00 89.00 414 ASP A CA 1
ATOM 3159 C C . ASP A 1 414 ? -22.134 0.641 4.166 1.00 89.00 414 ASP A C 1
ATOM 3161 O O . ASP A 1 414 ? -22.439 0.902 5.334 1.00 89.00 414 ASP A O 1
ATOM 3165 N N . LYS A 1 415 ? -21.105 -0.151 3.859 1.00 86.88 415 LYS A N 1
ATOM 3166 C CA . LYS A 1 415 ? -20.229 -0.742 4.866 1.00 86.88 415 LYS A CA 1
ATOM 3167 C C . LYS A 1 415 ? -19.523 0.356 5.660 1.00 86.88 415 LYS A C 1
ATOM 3169 O O . LYS A 1 415 ? -19.564 0.330 6.887 1.00 86.88 415 LYS A O 1
ATOM 3174 N N . PHE A 1 416 ? -18.952 1.363 5.004 1.00 89.31 416 PHE A N 1
ATOM 3175 C CA . PHE A 1 416 ? -18.276 2.459 5.707 1.00 89.31 416 PHE A CA 1
ATOM 3176 C C . PHE A 1 416 ? -19.230 3.331 6.532 1.00 89.31 416 PHE A C 1
ATOM 3178 O O . PHE A 1 416 ? -18.854 3.792 7.608 1.00 89.31 416 PHE A O 1
ATOM 3185 N N . ARG A 1 417 ? -20.483 3.513 6.097 1.00 85.38 417 ARG A N 1
ATOM 3186 C CA . ARG A 1 417 ? -21.519 4.193 6.900 1.00 85.38 417 ARG A CA 1
ATOM 3187 C C . ARG A 1 417 ? -21.820 3.446 8.193 1.00 85.38 417 ARG A C 1
ATOM 3189 O O . ARG A 1 417 ? -21.903 4.083 9.236 1.00 85.38 417 ARG A O 1
ATOM 3196 N N . SER A 1 418 ? -21.938 2.118 8.138 1.00 76.19 418 SER A N 1
ATOM 3197 C CA . SER A 1 418 ? -22.185 1.302 9.339 1.00 76.19 418 SER A CA 1
ATOM 3198 C C . SER A 1 418 ? -21.027 1.308 10.342 1.00 76.19 418 SER A C 1
ATOM 3200 O O . SER A 1 418 ? -21.248 1.079 11.525 1.00 76.19 418 SER A O 1
ATOM 3202 N N . GLN A 1 419 ? -19.810 1.610 9.883 1.00 70.94 419 GLN A N 1
ATOM 3203 C CA . GLN A 1 419 ? -18.603 1.691 10.712 1.00 70.94 419 GLN A CA 1
ATOM 3204 C C . GLN A 1 419 ? -18.391 3.082 11.328 1.00 70.94 419 GLN A C 1
ATOM 3206 O O . GLN A 1 419 ? -17.491 3.268 12.143 1.00 70.94 419 GLN A O 1
ATOM 3211 N N . LYS A 1 420 ? -19.211 4.076 10.958 1.00 56.97 420 LYS A N 1
ATOM 3212 C CA . LYS A 1 420 ? -19.126 5.433 11.497 1.00 56.97 420 LYS A CA 1
ATOM 3213 C C . LYS A 1 420 ? -19.790 5.500 12.872 1.00 56.97 420 LYS A C 1
ATOM 3215 O O . LYS A 1 420 ? -20.969 5.832 12.992 1.00 56.97 420 LYS A O 1
ATOM 3220 N N . THR A 1 421 ? -19.029 5.236 13.925 1.00 41.88 421 THR A N 1
ATOM 3221 C CA . THR A 1 421 ? -19.462 5.532 15.294 1.00 41.88 421 THR A CA 1
ATOM 3222 C C . THR A 1 421 ? -19.413 7.046 15.503 1.00 41.88 421 THR A C 1
ATOM 3224 O O . THR A 1 421 ? -18.379 7.685 15.317 1.00 41.88 421 THR A O 1
ATOM 3227 N N . SER A 1 422 ? -20.542 7.662 15.845 1.00 29.91 422 SER A N 1
ATOM 3228 C CA . SER A 1 422 ? -20.647 9.107 16.063 1.00 29.91 422 SER A CA 1
ATOM 3229 C C . SER A 1 422 ? -19.861 9.543 17.305 1.00 29.91 422 SER A C 1
ATOM 3231 O O . SER A 1 422 ? -20.396 9.540 18.414 1.00 29.91 422 SER A O 1
ATOM 3233 N N . VAL A 1 423 ? -18.606 9.958 17.133 1.00 31.38 423 VAL A N 1
ATOM 3234 C CA . VAL A 1 423 ? -17.832 10.630 18.184 1.00 31.38 423 VAL A CA 1
ATOM 3235 C C . VAL A 1 423 ? -18.227 12.111 18.202 1.00 31.38 423 VAL A C 1
ATOM 3237 O O . VAL A 1 423 ? -17.646 12.942 17.511 1.00 31.38 423 VAL A O 1
ATOM 3240 N N . GLN A 1 424 ? -19.250 12.469 18.984 1.00 24.33 424 GLN A N 1
ATOM 3241 C CA . GLN A 1 424 ? -19.488 13.873 19.337 1.00 24.33 424 GLN A CA 1
ATOM 3242 C C . GLN A 1 424 ? -18.578 14.263 20.506 1.00 24.33 424 GLN A C 1
ATOM 3244 O O . GLN A 1 424 ? -18.923 14.064 21.670 1.00 24.33 424 GLN A O 1
ATOM 3249 N N . VAL A 1 425 ? -17.431 14.876 20.213 1.00 28.31 425 VAL A N 1
ATOM 3250 C CA . VAL A 1 425 ? -16.618 15.539 21.242 1.00 28.31 425 VAL A CA 1
ATOM 3251 C C . VAL A 1 425 ? -17.317 16.836 21.660 1.00 28.31 425 VAL A C 1
ATOM 3253 O O . VAL A 1 425 ? -17.112 17.899 21.076 1.00 28.31 425 VAL A O 1
ATOM 3256 N N . LYS A 1 426 ? -18.160 16.782 22.696 1.00 22.33 426 LYS A N 1
ATOM 3257 C CA . LYS A 1 426 ? -18.629 17.996 23.382 1.00 22.33 426 LYS A CA 1
ATOM 3258 C C . LYS A 1 426 ? -17.577 18.443 24.394 1.00 22.33 426 LYS A C 1
ATOM 3260 O O . LYS A 1 426 ? -17.592 18.025 25.548 1.00 22.33 426 LYS A O 1
ATOM 3265 N N . VAL A 1 427 ? -16.695 19.352 23.984 1.00 25.09 427 VAL A N 1
ATOM 3266 C CA . VAL A 1 427 ? -15.844 20.093 24.925 1.00 25.09 427 VAL A CA 1
ATOM 3267 C C . VAL A 1 427 ? -16.717 21.107 25.668 1.00 25.09 427 VAL A C 1
ATOM 3269 O O . VAL A 1 427 ? -17.038 22.171 25.141 1.00 25.09 427 VAL A O 1
ATOM 3272 N N . ARG A 1 428 ? -17.107 20.809 26.911 1.00 24.61 428 ARG A N 1
ATOM 3273 C CA . ARG A 1 428 ? -17.534 21.856 27.849 1.00 24.61 428 ARG A CA 1
ATOM 3274 C C . ARG A 1 428 ? -16.310 22.348 28.614 1.00 24.61 428 ARG A C 1
ATOM 3276 O O . ARG A 1 428 ? -15.710 21.597 29.374 1.00 24.61 428 ARG A O 1
ATOM 3283 N N . ARG A 1 429 ? -15.960 23.626 28.436 1.00 26.72 429 ARG A N 1
ATOM 3284 C CA . ARG A 1 429 ? -15.035 24.330 29.336 1.00 26.72 429 ARG A CA 1
ATOM 3285 C C . ARG A 1 429 ? -15.639 24.342 30.743 1.00 26.72 429 ARG A C 1
ATOM 3287 O O . ARG A 1 429 ? -16.713 24.906 30.928 1.00 26.72 429 ARG A O 1
ATOM 3294 N N . CYS A 1 430 ? -14.941 23.756 31.713 1.00 25.28 430 CYS A N 1
ATOM 3295 C CA . CYS A 1 430 ? -15.230 23.944 33.131 1.00 25.28 430 CYS A CA 1
ATOM 3296 C C . CYS A 1 430 ? -14.074 24.714 33.780 1.00 25.28 430 CYS A C 1
ATOM 3298 O O . CYS A 1 430 ? -12.911 24.323 33.676 1.00 25.28 430 CYS A O 1
ATOM 3300 N N . CYS A 1 431 ? -14.401 25.831 34.426 1.00 31.89 431 CYS A N 1
ATOM 3301 C CA . CYS A 1 431 ? -13.478 26.655 35.197 1.00 31.89 431 CYS A CA 1
ATOM 3302 C C . CYS A 1 431 ? -13.127 25.954 36.519 1.00 31.89 431 CYS A C 1
ATOM 3304 O O . CYS A 1 431 ? -13.719 26.249 37.548 1.00 31.89 431 CYS A O 1
ATOM 3306 N N . SER A 1 432 ? -12.221 24.980 36.498 1.00 36.22 432 SER A N 1
ATOM 3307 C CA . SER A 1 432 ? -11.368 24.582 37.636 1.00 36.22 432 SER A CA 1
ATOM 3308 C C . SER A 1 432 ? -10.539 23.365 37.223 1.00 36.22 432 SER A C 1
ATOM 3310 O O . SER A 1 432 ? -11.070 22.335 36.824 1.00 36.22 432 SER A O 1
ATOM 3312 N N . GLY A 1 433 ? -9.213 23.501 37.247 1.00 32.12 433 GLY A N 1
ATOM 3313 C CA . GLY A 1 433 ? -8.276 22.543 36.658 1.00 32.12 433 GLY A CA 1
ATOM 3314 C C . GLY A 1 433 ? -8.157 21.203 37.391 1.00 32.12 433 GLY A C 1
ATOM 3315 O O . GLY A 1 433 ? -7.151 20.966 38.055 1.00 32.12 433 GLY A O 1
ATOM 3316 N N . ARG A 1 434 ? -9.123 20.295 37.212 1.00 27.77 434 ARG A N 1
ATOM 3317 C CA . ARG A 1 434 ? -8.958 18.845 37.432 1.00 27.77 434 ARG A CA 1
ATOM 3318 C C . ARG A 1 434 ? -9.697 18.069 36.341 1.00 27.77 434 ARG A C 1
ATOM 3320 O O . ARG A 1 434 ? -10.894 18.253 36.148 1.00 27.77 434 ARG A O 1
ATOM 3327 N N . HIS A 1 435 ? -8.970 17.219 35.620 1.00 27.12 435 HIS A N 1
ATOM 3328 C CA . HIS A 1 435 ? -9.532 16.349 34.589 1.00 27.12 435 HIS A CA 1
ATOM 3329 C C . HIS A 1 435 ? -10.226 15.162 35.264 1.00 27.12 435 HIS A C 1
ATOM 3331 O O . HIS A 1 435 ? -9.574 14.372 35.940 1.00 27.12 435 HIS A O 1
ATOM 3337 N N . MET A 1 436 ? -11.539 15.044 35.081 1.00 24.23 436 MET A N 1
ATOM 3338 C CA . MET A 1 436 ? -12.316 13.862 35.447 1.00 24.23 436 MET A CA 1
ATOM 3339 C C . MET A 1 436 ? -13.062 13.410 34.189 1.00 24.23 436 MET A C 1
ATOM 3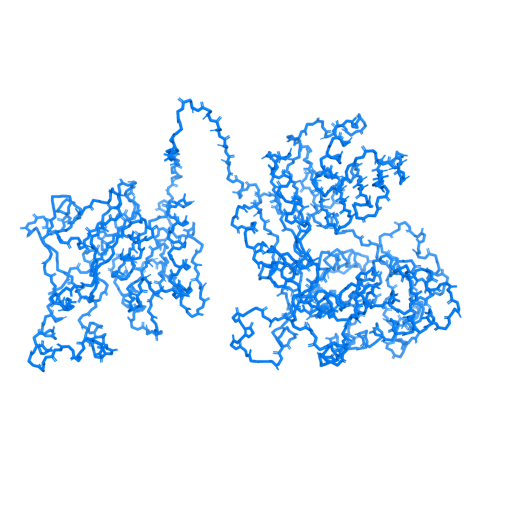341 O O . MET A 1 436 ? -13.908 14.140 33.672 1.00 24.23 436 MET A O 1
ATOM 3345 N N . VAL A 1 437 ? -12.696 12.245 33.655 1.00 27.09 437 VAL A N 1
ATOM 3346 C CA . VAL A 1 437 ? -13.384 11.616 32.521 1.00 27.09 437 VAL A CA 1
ATOM 3347 C C . VAL A 1 437 ? -14.646 10.955 33.069 1.00 27.09 437 VAL A C 1
ATOM 3349 O O . VAL A 1 437 ? -14.558 10.026 33.865 1.00 27.09 437 VAL A O 1
ATOM 3352 N N . VAL A 1 438 ? -15.821 11.449 32.678 1.00 24.84 438 VAL A N 1
ATOM 3353 C CA . VAL A 1 438 ? -17.108 10.814 32.993 1.00 24.84 438 VAL A CA 1
ATOM 3354 C C . VAL A 1 438 ? -17.649 10.188 31.712 1.00 24.84 438 VAL A C 1
ATOM 3356 O O . VAL A 1 438 ? -18.043 10.896 30.785 1.00 24.84 438 VAL A O 1
ATOM 3359 N N . VAL A 1 439 ? -17.653 8.856 31.661 1.00 27.77 439 VAL A N 1
ATOM 3360 C CA . VAL A 1 439 ? -18.257 8.059 30.584 1.00 27.77 439 VAL A CA 1
ATOM 3361 C C . VAL A 1 439 ? -19.779 8.145 30.714 1.00 27.77 439 VAL A C 1
ATOM 3363 O O . VAL A 1 439 ? -20.326 7.870 31.780 1.00 27.77 439 VAL A O 1
ATOM 3366 N N . THR A 1 440 ? -20.487 8.529 29.647 1.00 27.03 440 THR A N 1
ATOM 3367 C CA . THR A 1 440 ? -21.959 8.482 29.614 1.00 27.03 440 THR A CA 1
ATOM 3368 C C . THR A 1 440 ? -22.451 7.386 28.669 1.00 27.03 440 THR A C 1
ATOM 3370 O O . THR A 1 440 ? -22.203 7.414 27.472 1.00 27.03 440 THR A O 1
ATOM 3373 N N . LYS A 1 441 ? -23.133 6.417 29.292 1.00 27.58 441 LYS A N 1
ATOM 3374 C CA . LYS A 1 441 ? -24.074 5.390 28.808 1.00 27.58 441 LYS A CA 1
ATOM 3375 C C . LYS A 1 441 ? -24.230 5.224 27.281 1.00 27.58 441 LYS A C 1
ATOM 3377 O O . LYS A 1 441 ? -24.932 5.995 26.630 1.00 27.58 441 LYS A O 1
ATOM 3382 N N . VAL A 1 442 ? -23.687 4.122 26.756 1.00 29.77 442 VAL A N 1
ATOM 3383 C CA . VAL A 1 442 ? -24.073 3.526 25.465 1.00 29.77 442 VAL A CA 1
ATOM 3384 C C . VAL A 1 442 ? -25.407 2.794 25.656 1.00 29.77 442 VAL A C 1
ATOM 3386 O O . VAL A 1 442 ? -25.570 2.036 26.611 1.00 29.77 442 VAL A O 1
ATOM 3389 N N . VAL A 1 443 ? -26.388 3.042 24.786 1.00 24.86 443 VAL A N 1
ATOM 3390 C CA . VAL A 1 443 ? -27.683 2.342 24.813 1.00 24.86 443 VAL A CA 1
ATOM 3391 C C . VAL A 1 443 ? -27.514 0.968 24.143 1.00 24.86 443 VAL A C 1
ATOM 3393 O O . VAL A 1 443 ? -27.024 0.928 23.013 1.00 24.86 443 VAL A O 1
ATOM 3396 N N . PRO A 1 444 ? -27.899 -0.151 24.785 1.00 30.58 444 PRO A N 1
ATOM 3397 C CA . PRO A 1 444 ? -27.758 -1.477 24.189 1.00 30.58 444 PRO A CA 1
ATOM 3398 C C . PRO A 1 444 ? -28.764 -1.691 23.048 1.00 30.58 444 PRO A C 1
ATOM 3400 O O . PRO A 1 444 ? -29.944 -1.354 23.172 1.00 30.58 444 PRO A O 1
ATOM 3403 N N . MET A 1 445 ? -28.302 -2.287 21.942 1.00 27.58 445 MET A N 1
ATOM 3404 C CA . MET A 1 445 ? -29.188 -2.878 20.935 1.00 27.58 445 MET A CA 1
ATOM 3405 C C . MET A 1 445 ? -29.875 -4.129 21.516 1.00 27.58 445 MET A C 1
ATOM 3407 O O . MET A 1 445 ? -29.268 -4.839 22.318 1.00 27.58 445 MET A O 1
ATOM 3411 N N . PRO A 1 446 ? -31.130 -4.430 21.145 1.00 29.34 446 PRO A N 1
ATOM 3412 C CA . PRO A 1 446 ? -31.814 -5.626 21.624 1.00 29.34 446 PRO A CA 1
ATOM 3413 C C . PRO A 1 446 ? -31.216 -6.898 20.995 1.00 29.34 446 PRO A C 1
ATOM 3415 O O . PRO A 1 446 ? -31.142 -7.010 19.771 1.00 29.34 446 PRO A O 1
ATOM 3418 N N . HIS A 1 447 ? -30.833 -7.864 21.838 1.00 35.88 447 HIS A N 1
ATOM 3419 C CA . HIS A 1 447 ? -30.468 -9.221 21.421 1.00 35.88 447 HIS A CA 1
ATOM 3420 C C . HIS A 1 447 ? -31.629 -9.895 20.674 1.00 35.88 447 HIS A C 1
ATOM 3422 O O . HIS A 1 447 ? -32.781 -9.856 21.116 1.00 35.88 447 HIS A O 1
ATOM 3428 N N . LYS A 1 448 ? -31.313 -10.539 19.544 1.00 37.00 448 LYS A N 1
ATOM 3429 C CA . LYS A 1 448 ? -32.206 -11.472 18.848 1.00 37.00 448 LYS A CA 1
ATOM 3430 C C . LYS A 1 448 ? -32.139 -12.822 19.562 1.00 37.00 448 LYS A C 1
ATOM 3432 O O . LYS A 1 448 ? -31.093 -13.454 19.567 1.00 37.00 448 LYS A O 1
ATOM 3437 N N . ALA A 1 449 ? -33.258 -13.262 20.124 1.00 39.16 449 ALA A N 1
ATOM 3438 C CA . ALA A 1 449 ? -33.381 -14.460 20.956 1.00 39.16 449 ALA A CA 1
ATOM 3439 C C . ALA A 1 449 ? -33.292 -15.812 20.201 1.00 39.16 449 ALA A C 1
ATOM 3441 O O . ALA A 1 449 ? -33.818 -16.801 20.691 1.00 39.16 449 ALA A O 1
ATOM 3442 N N . ASP A 1 450 ? -32.669 -15.867 19.016 1.00 45.69 450 ASP A N 1
ATOM 3443 C CA . ASP A 1 450 ? -32.724 -17.051 18.132 1.00 45.69 450 ASP A CA 1
ATOM 3444 C C . ASP A 1 450 ? -31.384 -17.374 17.428 1.00 45.69 450 ASP A C 1
ATOM 3446 O O . ASP A 1 450 ? -31.332 -18.091 16.429 1.00 45.69 450 ASP A O 1
ATOM 3450 N N . SER A 1 451 ? -30.267 -16.823 17.918 1.00 60.56 451 SER A N 1
ATOM 3451 C CA . SER A 1 451 ? -28.917 -17.122 17.418 1.00 60.56 451 SER A CA 1
ATOM 3452 C C . SER A 1 451 ? -28.124 -17.954 18.424 1.00 60.56 451 SER A C 1
ATOM 3454 O O . SER A 1 451 ? -28.135 -17.654 19.612 1.00 60.56 451 SER A O 1
ATOM 3456 N N . LYS A 1 452 ? -27.408 -18.978 17.937 1.00 82.81 452 LYS A N 1
ATOM 3457 C CA . LYS A 1 452 ? -26.472 -19.787 18.738 1.00 82.81 452 LYS A CA 1
ATOM 3458 C C . LYS A 1 452 ? -25.489 -18.889 19.495 1.00 82.81 452 LYS A C 1
ATOM 3460 O O . LYS A 1 452 ? -24.909 -18.003 18.869 1.00 82.81 452 LYS A O 1
ATOM 3465 N N . LEU A 1 453 ? -25.269 -19.178 20.779 1.00 88.31 453 LEU A N 1
ATOM 3466 C CA . LEU A 1 453 ? -24.312 -18.463 21.624 1.00 88.31 453 LEU A CA 1
ATOM 3467 C C . LEU A 1 453 ? -22.892 -18.607 21.057 1.00 88.31 453 LEU A C 1
ATOM 3469 O O . LEU A 1 453 ? -22.416 -19.726 20.845 1.00 88.31 453 LEU A O 1
ATOM 3473 N N . ARG A 1 454 ? -22.216 -17.490 20.797 1.00 94.38 454 ARG A N 1
ATOM 3474 C CA . ARG A 1 454 ? -20.850 -17.446 20.265 1.00 94.38 454 ARG A CA 1
ATOM 3475 C C . ARG A 1 454 ? -19.878 -17.027 21.355 1.00 94.38 454 ARG A C 1
ATOM 3477 O O . ARG A 1 454 ? -19.976 -15.928 21.897 1.00 94.38 454 ARG A O 1
ATOM 3484 N N . ILE A 1 455 ? -18.893 -17.877 21.618 1.00 95.69 455 ILE A N 1
ATOM 3485 C CA . ILE A 1 455 ? -17.897 -17.683 22.669 1.00 95.69 455 ILE A CA 1
ATOM 3486 C C . ILE A 1 455 ? -16.502 -17.672 22.045 1.00 95.69 455 ILE A C 1
ATOM 3488 O O . ILE A 1 455 ? -16.136 -18.595 21.319 1.00 95.69 455 ILE A O 1
ATOM 3492 N N . ALA A 1 456 ? -15.717 -16.638 22.336 1.00 97.12 456 ALA A N 1
ATOM 3493 C CA . ALA A 1 456 ? -14.292 -16.612 22.022 1.00 97.12 456 ALA A CA 1
ATOM 3494 C C . ALA A 1 456 ? -13.488 -16.968 23.274 1.00 97.12 456 ALA A C 1
ATOM 3496 O O . ALA A 1 456 ? -13.742 -16.408 24.339 1.00 97.12 456 ALA A O 1
ATOM 3497 N N . VAL A 1 457 ? -12.502 -17.854 23.153 1.00 96.25 457 VAL A N 1
ATOM 3498 C CA . VAL A 1 457 ? -11.606 -18.227 24.257 1.00 96.25 457 VAL A CA 1
ATOM 3499 C C . VAL A 1 457 ? -10.165 -17.896 23.877 1.00 96.25 457 VAL A C 1
ATOM 3501 O O . VAL A 1 457 ? -9.617 -18.489 22.947 1.00 96.25 457 VAL A O 1
ATOM 3504 N N . LEU A 1 458 ? -9.554 -16.953 24.594 1.00 95.62 458 LEU A N 1
ATOM 3505 C CA . LEU A 1 458 ? -8.144 -16.584 24.467 1.00 95.62 458 LEU A CA 1
ATOM 3506 C C . LEU A 1 458 ? -7.308 -17.498 25.371 1.00 95.62 458 LEU A C 1
ATOM 3508 O O . LEU A 1 458 ? -7.488 -17.503 26.590 1.00 95.62 458 LEU A O 1
ATOM 3512 N N . ILE A 1 459 ? -6.422 -18.296 24.769 1.00 92.19 459 ILE A N 1
ATOM 3513 C CA . ILE A 1 459 ? -5.589 -19.292 25.456 1.00 92.19 459 ILE A CA 1
ATOM 3514 C C . ILE A 1 459 ? -4.251 -18.668 25.881 1.00 92.19 459 ILE A C 1
ATOM 3516 O O . ILE A 1 459 ? -3.307 -18.600 25.101 1.00 92.19 459 ILE A O 1
ATOM 3520 N N . ASN A 1 460 ? -4.150 -18.273 27.150 1.00 86.19 460 ASN A N 1
ATOM 3521 C CA . ASN A 1 460 ? -3.010 -17.563 27.752 1.00 86.19 460 ASN A CA 1
ATOM 3522 C C . ASN A 1 460 ? -1.930 -18.497 28.351 1.00 86.19 460 ASN A C 1
ATOM 3524 O O . ASN A 1 460 ? -1.310 -18.192 29.372 1.00 86.19 460 ASN A O 1
ATOM 3528 N N . MET A 1 461 ? -1.683 -19.657 27.731 1.00 80.06 461 MET A N 1
ATOM 3529 C CA . MET A 1 461 ? -0.774 -20.700 28.241 1.00 80.06 461 MET A CA 1
ATOM 3530 C C . MET A 1 461 ? 0.455 -20.890 27.340 1.00 80.06 461 MET A C 1
ATOM 3532 O O . MET A 1 461 ? 0.309 -21.223 26.171 1.00 80.06 461 MET A O 1
ATOM 3536 N N . LEU A 1 462 ? 1.669 -20.779 27.905 1.00 61.19 462 LEU A N 1
ATOM 3537 C CA . LEU A 1 462 ? 2.969 -20.767 27.194 1.00 61.19 462 LEU A CA 1
ATOM 3538 C C . LEU A 1 462 ? 3.357 -22.061 26.432 1.00 61.19 462 LEU A C 1
ATOM 3540 O O . LEU A 1 462 ? 4.494 -22.187 25.981 1.00 61.19 462 LEU A O 1
ATOM 3544 N N . ARG A 1 463 ? 2.455 -23.039 26.298 1.00 63.94 463 ARG A N 1
ATOM 3545 C CA . ARG A 1 463 ? 2.605 -24.253 25.477 1.00 63.94 463 ARG A CA 1
ATOM 3546 C C . ARG A 1 463 ? 1.218 -24.732 25.061 1.00 63.94 463 ARG A C 1
ATOM 3548 O O . ARG A 1 463 ? 0.394 -25.010 25.934 1.00 63.94 463 ARG A O 1
ATOM 3555 N N . HIS A 1 464 ? 0.974 -24.875 23.757 1.00 58.00 464 HIS A N 1
ATOM 3556 C CA . HIS A 1 464 ? -0.283 -25.436 23.249 1.00 58.00 464 HIS A CA 1
ATOM 3557 C C . HIS A 1 464 ? -0.507 -26.849 23.790 1.00 58.00 464 HIS A C 1
ATOM 3559 O O . HIS A 1 464 ? 0.238 -27.776 23.472 1.00 58.00 464 HIS A O 1
ATOM 3565 N N . LYS A 1 465 ? -1.555 -26.998 24.601 1.00 67.06 465 LYS A N 1
ATOM 3566 C CA . LYS A 1 465 ? -2.026 -28.267 25.152 1.00 67.06 465 LYS A CA 1
ATOM 3567 C C . LYS A 1 465 ? -3.478 -28.491 24.730 1.00 67.06 465 LYS A C 1
ATOM 3569 O O . LYS A 1 465 ? -4.330 -27.680 25.112 1.00 67.06 465 LYS A O 1
ATOM 3574 N N . PRO A 1 466 ? -3.777 -29.532 23.933 1.00 71.81 466 PRO A N 1
ATOM 3575 C CA . PRO A 1 466 ? -5.143 -29.848 23.518 1.00 71.81 466 PRO A CA 1
ATOM 3576 C C . PRO A 1 466 ? -6.121 -29.950 24.696 1.00 71.81 466 PRO A C 1
ATOM 3578 O O . PRO A 1 466 ? -7.249 -29.474 24.604 1.00 71.81 466 PRO A O 1
ATOM 3581 N N . GLU A 1 467 ? -5.653 -30.451 25.841 1.00 77.19 467 GLU A N 1
ATOM 3582 C CA . GLU A 1 467 ? -6.469 -30.715 27.026 1.00 77.19 467 GLU A CA 1
ATOM 3583 C C . GLU A 1 467 ? -7.107 -29.447 27.611 1.00 77.19 467 GLU A C 1
ATOM 3585 O O . GLU A 1 467 ? -8.208 -29.505 28.158 1.00 77.19 467 GLU A O 1
ATOM 3590 N N . THR A 1 468 ? -6.455 -28.287 27.474 1.00 78.12 468 THR A N 1
ATOM 3591 C CA . THR A 1 468 ? -7.023 -27.007 27.921 1.00 78.12 468 THR A CA 1
ATOM 3592 C C . THR A 1 468 ? -8.231 -26.625 27.068 1.00 78.12 468 THR A C 1
ATOM 3594 O O . THR A 1 468 ? -9.264 -26.237 27.609 1.00 78.12 468 THR A O 1
ATOM 3597 N N . ARG A 1 469 ? -8.136 -26.768 25.737 1.00 86.56 469 ARG A N 1
ATOM 3598 C CA . ARG A 1 469 ? -9.260 -26.497 24.822 1.00 86.56 469 ARG A CA 1
ATOM 3599 C C . ARG A 1 469 ? -10.410 -27.461 25.082 1.00 86.56 469 ARG A C 1
ATOM 3601 O O . ARG A 1 469 ? -11.556 -27.027 25.177 1.00 86.56 469 ARG A O 1
ATOM 3608 N N . ASP A 1 470 ? -10.086 -28.736 25.275 1.00 83.44 470 ASP A N 1
ATOM 3609 C CA . ASP A 1 470 ? -11.066 -29.776 25.581 1.00 83.44 470 ASP A CA 1
ATOM 3610 C C . ASP A 1 470 ? -11.810 -29.490 26.892 1.00 83.44 470 ASP A C 1
ATOM 3612 O O . ASP A 1 470 ? -13.010 -29.748 26.971 1.00 83.44 470 ASP A O 1
ATOM 3616 N N . SER A 1 471 ? -11.151 -28.896 27.896 1.00 85.50 471 SER A N 1
ATOM 3617 C CA . SER A 1 471 ? -11.798 -28.488 29.154 1.00 85.50 471 SER A CA 1
ATOM 3618 C C . SER A 1 471 ? -12.872 -27.421 28.939 1.00 85.50 471 SER A C 1
ATOM 3620 O O . SER A 1 471 ? -13.987 -27.557 29.451 1.00 85.50 471 SER A O 1
ATOM 3622 N N . TYR A 1 472 ? -12.573 -26.387 28.143 1.00 88.25 472 TYR A N 1
ATOM 3623 C CA . TYR A 1 472 ? -13.548 -25.346 27.800 1.00 88.25 472 TYR A CA 1
ATOM 3624 C C . TYR A 1 472 ? -14.695 -25.908 26.960 1.00 88.25 472 TYR A C 1
ATOM 3626 O O . TYR A 1 472 ? -15.854 -25.639 27.269 1.00 88.25 472 TYR A O 1
ATOM 3634 N N . ILE A 1 473 ? -14.394 -26.732 25.947 1.00 85.75 473 ILE A N 1
ATOM 3635 C CA . ILE A 1 473 ? -15.421 -27.389 25.124 1.00 85.75 473 ILE A CA 1
ATOM 3636 C C . ILE A 1 473 ? -16.328 -28.238 26.010 1.00 85.75 473 ILE A C 1
ATOM 3638 O O . ILE A 1 473 ? -17.539 -28.042 25.992 1.00 85.75 473 ILE A O 1
ATOM 3642 N N . THR A 1 474 ? -15.762 -29.139 26.814 1.00 83.00 474 THR A N 1
ATOM 3643 C CA . THR A 1 474 ? -16.522 -30.067 27.663 1.00 83.00 474 THR A CA 1
ATOM 3644 C C . THR A 1 474 ? -17.421 -29.314 28.638 1.00 83.00 474 THR A C 1
ATOM 3646 O O . THR A 1 474 ? -18.608 -29.611 28.726 1.00 83.00 474 THR A O 1
ATOM 3649 N N . THR A 1 475 ? -16.888 -28.307 29.332 1.00 82.06 475 THR A N 1
ATOM 3650 C CA . THR A 1 475 ? -17.638 -27.585 30.371 1.00 82.06 475 THR A CA 1
ATOM 3651 C C . THR A 1 475 ? -18.750 -26.722 29.777 1.00 82.06 475 THR A C 1
ATOM 3653 O O . THR A 1 475 ? -19.877 -26.747 30.264 1.00 82.06 475 THR A O 1
ATOM 3656 N N . ILE A 1 476 ? -18.475 -25.998 28.687 1.00 85.75 476 ILE A N 1
ATOM 3657 C CA . ILE A 1 476 ? -19.471 -25.134 28.037 1.00 85.75 476 ILE A CA 1
ATOM 3658 C C . ILE A 1 476 ? -20.555 -25.977 27.354 1.00 85.75 476 ILE A C 1
ATOM 3660 O O . ILE A 1 476 ? -21.744 -25.698 27.509 1.00 85.75 476 ILE A O 1
ATOM 3664 N N . THR A 1 477 ? -20.171 -27.025 26.618 1.00 82.94 477 THR A N 1
ATOM 3665 C CA . THR A 1 477 ? -21.132 -27.867 25.881 1.00 82.94 477 THR A CA 1
ATOM 3666 C C . THR A 1 477 ? -21.942 -28.789 26.786 1.00 82.94 477 THR A C 1
ATOM 3668 O O . THR A 1 477 ? -23.045 -29.164 26.402 1.00 82.94 477 THR A O 1
ATOM 3671 N N . ALA A 1 478 ? -21.471 -29.091 28.002 1.00 80.88 478 ALA A N 1
ATOM 3672 C CA . ALA A 1 478 ? -22.282 -29.768 29.016 1.00 80.88 478 ALA A CA 1
ATOM 3673 C C . ALA A 1 478 ? -23.516 -28.946 29.429 1.00 80.88 478 ALA A C 1
ATOM 3675 O O . ALA A 1 478 ? -24.530 -29.524 29.811 1.00 80.88 478 ALA A O 1
ATOM 3676 N N . VAL A 1 479 ? -23.444 -27.614 29.325 1.00 82.00 479 VAL A N 1
ATOM 3677 C CA . VAL A 1 479 ? -24.536 -26.698 29.686 1.00 82.00 479 VAL A CA 1
ATOM 3678 C C . VAL A 1 479 ? -25.320 -26.230 28.454 1.00 82.00 479 VAL A C 1
ATOM 3680 O O . VAL A 1 479 ? -26.550 -26.204 28.465 1.00 82.00 479 VAL A O 1
ATOM 3683 N N . ARG A 1 480 ? -24.617 -25.831 27.388 1.00 84.00 480 ARG A N 1
ATOM 3684 C CA . ARG A 1 480 ? -25.185 -25.287 26.140 1.00 84.00 480 ARG A CA 1
ATOM 3685 C C . ARG A 1 480 ? -24.554 -25.994 24.930 1.00 84.00 480 ARG A C 1
ATOM 3687 O O . ARG A 1 480 ? -23.629 -25.437 24.322 1.00 84.00 480 ARG A O 1
ATOM 3694 N N . PRO A 1 481 ? -25.011 -27.212 24.578 1.00 83.94 481 PRO A N 1
ATOM 3695 C CA . PRO A 1 481 ? -24.425 -28.034 23.511 1.00 83.94 481 PRO A CA 1
ATOM 3696 C C . PRO A 1 481 ? -24.344 -27.349 22.138 1.00 83.94 481 PRO A C 1
ATOM 3698 O O . PRO A 1 481 ? -23.495 -27.680 21.316 1.00 83.94 481 PRO A O 1
ATOM 3701 N N . GLU A 1 482 ? -25.231 -26.393 21.877 1.00 86.19 482 GLU A N 1
ATOM 3702 C CA . GLU A 1 482 ? -25.354 -25.644 20.625 1.00 86.19 482 GLU A CA 1
ATOM 3703 C C . GLU A 1 482 ? -24.403 -24.443 20.489 1.00 86.19 482 GLU A C 1
ATOM 3705 O O . GLU A 1 482 ? -24.420 -23.778 19.447 1.00 86.19 482 GLU A O 1
ATOM 3710 N N . SER A 1 483 ? -23.587 -24.163 21.511 1.00 87.56 483 SER A N 1
ATOM 3711 C CA . SER A 1 483 ? -22.643 -23.038 21.521 1.00 87.56 483 SER A CA 1
ATOM 3712 C C . SER A 1 483 ? -21.556 -23.188 20.455 1.00 87.56 483 SER A C 1
ATOM 3714 O O . SER A 1 483 ? -21.046 -24.279 20.202 1.00 87.56 483 SER A O 1
ATOM 3716 N N . VAL A 1 484 ? -21.151 -22.070 19.856 1.00 91.81 484 VAL A N 1
ATOM 3717 C CA . VAL A 1 484 ? -19.997 -21.995 18.952 1.00 91.81 484 VAL A CA 1
ATOM 3718 C C . VAL A 1 484 ? -18.811 -21.451 19.736 1.00 91.81 484 VAL A C 1
ATOM 3720 O O . VAL A 1 484 ? -18.878 -20.329 20.230 1.00 91.81 484 VAL A O 1
ATOM 3723 N N . ILE A 1 485 ? -17.738 -22.236 19.844 1.00 93.06 485 ILE A N 1
ATOM 3724 C CA . ILE A 1 485 ? -16.537 -21.877 20.607 1.00 93.06 485 ILE A CA 1
ATOM 3725 C C . ILE A 1 485 ? -15.368 -21.707 19.637 1.00 93.06 485 ILE A C 1
ATOM 3727 O O . ILE A 1 485 ? -14.939 -22.675 19.008 1.00 93.06 485 ILE A O 1
ATOM 3731 N N . ASP A 1 486 ? -14.850 -20.486 19.539 1.00 95.06 486 ASP A N 1
ATOM 3732 C CA . ASP A 1 486 ? -13.681 -20.152 18.726 1.00 95.06 486 ASP A CA 1
ATOM 3733 C C . ASP A 1 486 ? -12.468 -19.904 19.639 1.00 95.06 486 ASP A C 1
ATOM 3735 O O . ASP A 1 486 ? -12.545 -19.144 20.606 1.00 95.06 486 ASP A O 1
ATOM 3739 N N . PHE A 1 487 ? -11.334 -20.538 19.332 1.00 93.75 487 PHE A N 1
ATOM 3740 C CA . PHE A 1 487 ? -10.103 -20.407 20.116 1.00 93.75 487 PHE A CA 1
ATOM 3741 C C . PHE A 1 487 ? -9.125 -19.437 19.469 1.00 93.75 487 PHE A C 1
ATOM 3743 O O . PHE A 1 487 ? -8.838 -19.525 18.275 1.00 93.75 487 PHE A O 1
ATOM 3750 N N . TYR A 1 488 ? -8.560 -18.575 20.302 1.00 93.75 488 TYR A N 1
ATOM 3751 C CA . TYR A 1 488 ? -7.562 -17.584 19.947 1.00 93.75 488 TYR A CA 1
ATOM 3752 C C . TYR A 1 488 ? -6.299 -17.823 20.766 1.00 93.75 488 TYR A C 1
ATOM 3754 O O . TYR A 1 488 ? -6.358 -18.248 21.918 1.00 93.75 488 TYR A O 1
ATOM 3762 N N . ASP A 1 489 ? -5.152 -17.580 20.153 1.00 90.00 489 ASP A N 1
ATOM 3763 C CA . ASP A 1 489 ? -3.837 -17.725 20.759 1.00 90.00 489 ASP A CA 1
ATOM 3764 C C . ASP A 1 489 ? -3.107 -16.373 20.770 1.00 90.00 489 ASP A C 1
ATOM 3766 O O . ASP A 1 489 ? -2.520 -15.985 19.749 1.00 90.00 489 ASP A O 1
ATOM 3770 N N . PRO A 1 490 ? -3.161 -15.651 21.905 1.00 89.50 490 PRO A N 1
ATOM 3771 C CA . PRO A 1 490 ? -2.471 -14.378 22.091 1.00 89.50 490 PRO A CA 1
ATOM 3772 C C . PRO A 1 490 ? -0.947 -14.494 22.156 1.00 89.50 490 PRO A C 1
ATOM 3774 O O . PRO A 1 490 ? -0.265 -13.489 21.959 1.00 89.50 490 PRO A O 1
ATOM 3777 N N . ILE A 1 491 ? -0.408 -15.688 22.426 1.00 87.50 491 ILE A N 1
ATOM 3778 C CA . ILE A 1 491 ? 1.016 -15.893 22.705 1.00 87.50 491 ILE A CA 1
ATOM 3779 C C . ILE A 1 491 ? 1.790 -16.132 21.410 1.00 87.50 491 ILE A C 1
ATOM 3781 O O . ILE A 1 491 ? 2.622 -15.302 21.041 1.00 87.50 491 ILE A O 1
ATOM 3785 N N . ASP A 1 492 ? 1.525 -17.241 20.710 1.00 81.56 492 ASP A N 1
ATOM 3786 C CA . ASP A 1 492 ? 2.351 -17.631 19.558 1.00 81.56 492 ASP A CA 1
ATOM 3787 C C . ASP A 1 492 ? 1.860 -16.952 18.275 1.00 81.56 492 ASP A C 1
ATOM 3789 O O . ASP A 1 492 ? 2.650 -16.417 17.493 1.00 81.56 492 ASP A O 1
ATOM 3793 N N . SER A 1 493 ? 0.542 -16.958 18.050 1.00 81.81 493 SER A N 1
ATOM 3794 C CA . SER A 1 493 ? -0.062 -16.387 16.838 1.00 81.81 493 SER A CA 1
ATOM 3795 C C . SER A 1 493 ? -0.512 -14.927 16.971 1.00 81.81 493 SER A C 1
ATOM 3797 O O . SER A 1 493 ? -0.856 -14.313 15.959 1.00 81.81 493 SER A O 1
ATOM 3799 N N . GLN A 1 494 ? -0.526 -14.382 18.196 1.00 83.50 494 GLN A N 1
ATOM 3800 C CA . GLN A 1 494 ? -1.084 -13.062 18.536 1.00 83.50 494 GLN A CA 1
ATOM 3801 C C . GLN A 1 494 ? -2.462 -12.818 17.901 1.00 83.50 494 GLN A C 1
ATOM 3803 O O . GLN A 1 494 ? -2.772 -11.729 17.408 1.00 83.50 494 GLN A O 1
ATOM 3808 N N . SER A 1 495 ? -3.291 -13.858 17.863 1.00 89.12 495 SER A N 1
ATOM 3809 C CA . SER A 1 495 ? -4.633 -13.788 17.297 1.00 89.12 495 SER A CA 1
ATOM 3810 C C . SER A 1 495 ? -5.618 -13.314 18.362 1.00 89.12 495 SER A C 1
ATOM 3812 O O . SER A 1 495 ? -5.621 -13.861 19.462 1.00 89.12 495 SER A O 1
ATOM 3814 N N . TYR A 1 496 ? -6.498 -12.376 18.011 1.00 93.62 496 TYR A N 1
ATOM 3815 C CA . TYR A 1 496 ? -7.534 -11.846 18.900 1.00 93.62 496 TYR A CA 1
ATOM 3816 C C . TYR A 1 496 ? -8.903 -11.859 18.202 1.00 93.62 496 TYR A C 1
ATOM 3818 O O . TYR A 1 496 ? -8.966 -11.685 16.977 1.00 93.62 496 TYR A O 1
ATOM 3826 N N . PRO A 1 497 ? -10.010 -12.055 18.941 1.00 93.00 497 PRO A N 1
ATOM 3827 C CA . PRO A 1 497 ? -11.347 -12.028 18.366 1.00 93.00 497 PRO A CA 1
ATOM 3828 C C . PRO A 1 497 ? -11.770 -10.621 17.941 1.00 93.00 497 PRO A C 1
ATOM 3830 O O . PRO A 1 497 ? -11.510 -9.632 18.624 1.00 93.00 497 PRO A O 1
ATOM 3833 N N . ALA A 1 498 ? -12.537 -10.551 16.851 1.00 89.12 498 ALA A N 1
ATOM 3834 C CA . ALA A 1 498 ? -13.415 -9.412 16.595 1.00 89.12 498 ALA A CA 1
ATOM 3835 C C . ALA A 1 498 ? -14.595 -9.507 17.577 1.00 89.12 498 ALA A C 1
ATOM 3837 O O . ALA A 1 498 ? -15.540 -10.264 17.347 1.00 89.12 498 ALA A O 1
ATOM 3838 N N . VAL A 1 499 ? -14.466 -8.838 18.725 1.00 91.12 499 VAL A N 1
ATOM 3839 C CA . VAL A 1 499 ? -15.317 -9.047 19.911 1.00 91.12 499 VAL A CA 1
ATOM 3840 C C . VAL A 1 499 ? -16.802 -8.761 19.696 1.00 91.12 499 VAL A C 1
ATOM 3842 O O . VAL A 1 499 ? -17.631 -9.288 20.423 1.00 91.12 499 VAL A O 1
ATOM 3845 N N . ASP A 1 500 ? -17.147 -7.971 18.685 1.00 87.19 500 ASP A N 1
ATOM 3846 C CA . ASP A 1 500 ? -18.516 -7.671 18.256 1.00 87.19 500 ASP A CA 1
ATOM 3847 C C . ASP A 1 500 ? -19.256 -8.885 17.667 1.00 87.19 500 ASP A C 1
ATOM 3849 O O . ASP A 1 500 ? -20.478 -8.864 17.534 1.00 87.19 500 ASP A O 1
ATOM 3853 N N . LYS A 1 501 ? -18.530 -9.957 17.328 1.00 91.25 501 LYS A N 1
ATOM 3854 C CA . LYS A 1 501 ? -19.095 -11.217 16.817 1.00 91.25 501 LYS A CA 1
ATOM 3855 C C . LYS A 1 501 ? -19.412 -12.243 17.901 1.00 91.25 501 LYS A C 1
ATOM 3857 O O . LYS A 1 501 ? -19.874 -13.335 17.562 1.00 91.25 501 LYS A O 1
ATOM 3862 N N . TYR A 1 502 ? -19.098 -11.938 19.154 1.00 94.25 502 TYR A N 1
ATOM 3863 C CA . TYR A 1 502 ? -19.192 -12.871 20.267 1.00 94.25 502 TYR A CA 1
ATOM 3864 C C . TYR A 1 502 ? -20.112 -12.311 21.342 1.00 94.25 502 TYR A C 1
ATOM 3866 O O . TYR A 1 502 ? -20.131 -11.109 21.593 1.00 94.25 502 TYR A O 1
ATOM 3874 N N . ASP A 1 503 ? -20.854 -13.201 21.986 1.00 94.06 503 ASP A N 1
ATOM 3875 C CA . ASP A 1 503 ? -21.687 -12.870 23.140 1.00 94.06 503 ASP A CA 1
ATOM 3876 C C . ASP A 1 503 ? -20.834 -12.862 24.420 1.00 94.06 503 ASP A C 1
ATOM 3878 O O . ASP A 1 503 ? -21.057 -12.069 25.336 1.00 94.06 503 ASP A O 1
ATOM 3882 N N . LEU A 1 504 ? -19.801 -13.713 24.448 1.00 95.88 504 LEU A N 1
ATOM 3883 C CA . LEU A 1 504 ? -18.870 -13.872 25.559 1.00 95.88 504 LEU A CA 1
ATOM 3884 C C . LEU A 1 504 ? -17.429 -14.021 25.058 1.00 95.88 504 LEU A C 1
ATOM 3886 O O . LEU A 1 504 ? -17.144 -14.783 24.132 1.00 95.88 504 LEU A O 1
ATOM 3890 N N . VAL A 1 505 ? -16.506 -13.340 25.730 1.00 97.50 505 VAL A N 1
ATOM 3891 C CA . VAL A 1 505 ? -15.061 -13.516 25.561 1.00 97.50 505 VAL A CA 1
ATOM 3892 C C . VAL A 1 505 ? -14.468 -14.021 26.876 1.00 97.50 505 VAL A C 1
ATOM 3894 O O . VAL A 1 505 ? -14.651 -13.406 27.926 1.00 97.50 505 VAL A O 1
ATOM 3897 N N . VAL A 1 506 ? -13.755 -15.143 26.821 1.00 97.44 506 VAL A N 1
ATOM 3898 C CA . VAL A 1 506 ? -13.106 -15.785 27.968 1.00 97.44 506 VAL A CA 1
ATOM 3899 C C . VAL A 1 506 ? -11.594 -15.641 27.843 1.00 97.44 506 VAL A C 1
ATOM 3901 O O . VAL A 1 506 ? -11.014 -16.049 26.839 1.00 97.44 506 VAL A O 1
ATOM 3904 N N . LEU A 1 507 ? -10.952 -15.095 28.872 1.00 97.00 507 LEU A N 1
ATOM 3905 C CA . LEU A 1 507 ? -9.502 -15.063 29.022 1.00 97.00 507 LEU A CA 1
ATOM 3906 C C . LEU A 1 507 ? -9.094 -16.216 29.934 1.00 97.00 507 LEU A C 1
ATOM 3908 O O . LEU A 1 507 ? -9.433 -16.210 31.122 1.00 97.00 507 LEU A O 1
ATOM 3912 N N . SER A 1 508 ? -8.389 -17.206 29.385 1.00 93.94 508 SER A N 1
ATOM 3913 C CA . SER A 1 508 ? -8.016 -18.399 30.143 1.00 93.94 508 SER A CA 1
ATOM 3914 C C . SER A 1 508 ? -6.955 -18.109 31.205 1.00 93.94 508 SER A C 1
ATOM 3916 O O . SER A 1 508 ? -6.302 -17.059 31.205 1.00 93.94 508 SER A O 1
ATOM 3918 N N . GLY A 1 509 ? -6.710 -19.111 32.053 1.00 88.31 509 GLY A N 1
ATOM 3919 C CA . GLY A 1 509 ? -5.529 -19.142 32.910 1.00 88.31 509 GLY A CA 1
ATOM 3920 C C . GLY A 1 509 ? -4.216 -19.215 32.127 1.00 88.31 509 GLY A C 1
ATOM 3921 O O . GLY A 1 509 ? -4.207 -19.373 30.904 1.00 88.31 509 GLY A O 1
ATOM 3922 N N . GLY A 1 510 ? -3.110 -19.090 32.858 1.00 86.75 510 GLY A N 1
ATOM 3923 C CA . GLY A 1 510 ? -1.778 -18.885 32.303 1.00 86.75 510 GLY A CA 1
ATOM 3924 C C . GLY A 1 510 ? -0.693 -18.947 33.374 1.00 86.75 510 GLY A C 1
ATOM 3925 O O . GLY A 1 510 ? -0.947 -18.718 34.556 1.00 86.75 510 GLY A O 1
ATOM 3926 N N . THR A 1 511 ? 0.539 -19.258 32.970 1.00 81.44 511 THR A N 1
ATOM 3927 C CA . THR A 1 511 ? 1.688 -19.376 33.890 1.00 81.44 511 THR A CA 1
ATOM 3928 C C . THR A 1 511 ? 2.627 -18.172 33.858 1.00 81.44 511 THR A C 1
ATOM 3930 O O . THR A 1 511 ? 3.570 -18.113 34.650 1.00 81.44 511 THR A O 1
ATOM 3933 N N . ALA A 1 512 ? 2.412 -17.237 32.933 1.00 82.75 512 ALA A N 1
ATOM 3934 C CA . ALA A 1 512 ? 3.273 -16.075 32.761 1.00 82.75 512 ALA A CA 1
ATOM 3935 C C . ALA A 1 512 ? 3.118 -15.058 33.894 1.00 82.75 512 ALA A C 1
ATOM 3937 O O . ALA A 1 512 ? 2.102 -15.013 34.591 1.00 82.75 512 ALA A O 1
ATOM 3938 N N . ASP A 1 513 ? 4.142 -14.232 34.088 1.00 84.38 513 ASP A N 1
ATOM 3939 C CA . ASP A 1 513 ? 4.055 -13.104 35.008 1.00 84.38 513 ASP A CA 1
ATOM 3940 C C . ASP A 1 513 ? 3.406 -11.911 34.301 1.00 84.38 513 ASP A C 1
ATOM 3942 O O . ASP A 1 513 ? 3.941 -11.412 33.320 1.00 84.38 513 ASP A O 1
ATOM 3946 N N . ILE A 1 514 ? 2.271 -11.432 34.811 1.00 87.56 514 ILE A N 1
ATOM 3947 C CA . ILE A 1 514 ? 1.560 -10.272 34.244 1.00 87.56 514 ILE A CA 1
ATOM 3948 C C . ILE A 1 514 ? 2.391 -8.991 34.331 1.00 87.56 514 ILE A C 1
ATOM 3950 O O . ILE A 1 514 ? 2.217 -8.082 33.524 1.00 87.56 514 ILE A O 1
ATOM 3954 N N . ASN A 1 515 ? 3.300 -8.908 35.304 1.00 81.06 515 ASN A N 1
ATOM 3955 C CA . ASN A 1 515 ? 4.179 -7.755 35.452 1.00 81.06 515 ASN A CA 1
ATOM 3956 C C . ASN A 1 515 ? 5.467 -7.883 34.626 1.00 81.06 515 ASN A C 1
ATOM 3958 O O . ASN A 1 515 ? 6.268 -6.946 34.617 1.00 81.06 515 ASN A O 1
ATOM 3962 N N . ALA A 1 516 ? 5.706 -9.023 33.964 1.00 75.75 516 ALA A N 1
ATOM 3963 C CA . ALA A 1 516 ? 6.837 -9.136 33.056 1.00 75.75 516 ALA A CA 1
ATOM 3964 C C . ALA A 1 516 ? 6.600 -8.252 31.820 1.00 75.75 516 ALA A C 1
ATOM 3966 O O . ALA A 1 516 ? 5.474 -8.164 31.329 1.00 75.75 516 ALA A O 1
ATOM 3967 N N . PRO A 1 517 ? 7.651 -7.619 31.272 1.00 77.81 517 PRO A N 1
ATOM 3968 C CA . PRO A 1 517 ? 7.558 -6.801 30.065 1.00 77.81 517 PRO A CA 1
ATOM 3969 C C . PRO A 1 517 ? 7.448 -7.659 28.790 1.00 77.81 517 PRO A C 1
ATOM 3971 O O . PRO A 1 517 ? 7.988 -7.294 27.746 1.00 77.81 517 PRO A O 1
ATOM 3974 N N . ASP A 1 518 ? 6.785 -8.814 28.871 1.00 83.50 518 ASP A N 1
ATOM 3975 C CA . ASP A 1 518 ? 6.580 -9.704 27.736 1.00 83.50 518 ASP A CA 1
ATOM 3976 C C . ASP A 1 518 ? 5.607 -9.034 26.746 1.00 83.50 518 ASP A C 1
ATOM 3978 O O . ASP A 1 518 ? 4.501 -8.648 27.140 1.00 83.50 518 ASP A O 1
ATOM 3982 N N . PRO A 1 519 ? 5.966 -8.885 25.455 1.00 83.75 519 PRO A N 1
ATOM 3983 C CA . PRO A 1 519 ? 5.155 -8.125 24.501 1.00 83.75 519 PRO A CA 1
ATOM 3984 C C . PRO A 1 519 ? 3.705 -8.606 24.378 1.00 83.75 519 PRO A C 1
ATOM 3986 O O . PRO A 1 519 ? 2.796 -7.782 24.285 1.00 83.75 519 PRO A O 1
ATOM 3989 N N . TRP A 1 520 ? 3.478 -9.922 24.425 1.00 90.00 520 TRP A N 1
ATOM 3990 C CA . TRP A 1 520 ? 2.133 -10.494 24.340 1.00 90.00 520 TRP A CA 1
ATOM 3991 C C . TRP A 1 520 ? 1.289 -10.168 25.580 1.00 90.00 520 TRP A C 1
ATOM 3993 O O . TRP A 1 520 ? 0.097 -9.917 25.450 1.00 90.00 520 TRP A O 1
ATOM 4003 N N . VAL A 1 521 ? 1.903 -10.085 26.768 1.00 91.44 521 VAL A N 1
ATOM 4004 C CA . VAL A 1 521 ? 1.217 -9.689 28.007 1.00 91.44 521 VAL A CA 1
ATOM 4005 C C . VAL A 1 521 ? 0.767 -8.237 27.904 1.00 91.44 521 VAL A C 1
ATOM 4007 O O . VAL A 1 521 ? -0.384 -7.924 28.194 1.00 91.44 521 VAL A O 1
ATOM 4010 N N . LEU A 1 522 ? 1.643 -7.343 27.433 1.00 90.50 522 LEU A N 1
ATOM 4011 C CA . LEU A 1 522 ? 1.294 -5.934 27.219 1.00 90.50 522 LEU A CA 1
ATOM 4012 C C . LEU A 1 522 ? 0.162 -5.777 26.196 1.00 90.50 522 LEU A C 1
ATOM 4014 O O . LEU A 1 522 ? -0.726 -4.945 26.381 1.00 90.50 522 LEU A O 1
ATOM 4018 N N . GLN A 1 523 ? 0.178 -6.586 25.138 1.00 90.88 523 GLN A N 1
ATOM 4019 C CA . GLN A 1 523 ? -0.859 -6.590 24.113 1.00 90.88 523 GLN A CA 1
ATOM 4020 C C . GLN A 1 523 ? -2.198 -7.122 24.637 1.00 90.88 523 GLN A C 1
ATOM 4022 O O . GLN A 1 523 ? -3.229 -6.519 24.354 1.00 90.88 523 GLN A O 1
ATOM 4027 N N . GLU A 1 524 ? -2.188 -8.187 25.437 1.00 93.81 524 GLU A N 1
ATOM 4028 C CA . GLU A 1 524 ? -3.383 -8.749 26.073 1.00 93.81 524 GLU A CA 1
ATOM 4029 C C . GLU A 1 524 ? -4.000 -7.741 27.059 1.00 93.81 524 GLU A C 1
ATOM 4031 O O . GLU A 1 524 ? -5.208 -7.504 27.049 1.00 93.81 524 GLU A O 1
ATOM 4036 N N . LEU A 1 525 ? -3.171 -7.055 27.857 1.00 95.25 525 LEU A N 1
ATOM 4037 C CA . LEU A 1 525 ? -3.629 -5.979 28.743 1.00 95.25 525 LEU A CA 1
ATOM 4038 C C . LEU A 1 525 ? -4.258 -4.818 27.958 1.00 95.25 525 LEU A C 1
ATOM 4040 O O . LEU A 1 525 ? -5.272 -4.267 28.390 1.00 95.25 525 LEU A O 1
ATOM 4044 N N . GLU A 1 526 ? -3.689 -4.447 26.811 1.00 93.44 526 GLU A N 1
ATOM 4045 C CA . GLU A 1 526 ? -4.250 -3.405 25.945 1.00 93.44 526 GLU A CA 1
ATOM 4046 C C . GLU A 1 526 ? -5.544 -3.855 25.256 1.00 93.44 526 GLU A C 1
ATOM 4048 O O . GLU A 1 526 ? -6.497 -3.077 25.160 1.00 93.44 526 GLU A O 1
ATOM 4053 N N . PHE A 1 527 ? -5.626 -5.122 24.841 1.00 96.06 527 PHE A N 1
ATOM 4054 C CA . PHE A 1 527 ? -6.856 -5.725 24.337 1.00 96.06 527 PHE A CA 1
ATOM 4055 C C . PHE A 1 527 ? -7.969 -5.620 25.382 1.00 96.06 527 PHE A C 1
ATOM 4057 O O . PHE A 1 527 ? -9.042 -5.107 25.070 1.00 96.06 527 PHE A O 1
ATOM 4064 N N . ILE A 1 528 ? -7.708 -5.989 26.640 1.00 96.56 528 ILE A N 1
ATOM 4065 C CA . ILE A 1 528 ? -8.690 -5.854 27.726 1.00 96.56 528 ILE A CA 1
ATOM 4066 C C . ILE A 1 528 ? -9.132 -4.396 27.889 1.00 96.56 528 ILE A C 1
ATOM 4068 O O . ILE A 1 528 ? -10.335 -4.126 27.905 1.00 96.56 528 ILE A O 1
ATOM 4072 N N . ARG A 1 529 ? -8.190 -3.442 27.973 1.00 96.38 529 ARG A N 1
ATOM 4073 C CA . ARG A 1 529 ? -8.515 -2.004 28.092 1.00 96.38 529 ARG A CA 1
ATOM 4074 C C . ARG A 1 529 ? -9.410 -1.546 26.945 1.00 96.38 529 ARG A C 1
ATOM 4076 O O . ARG A 1 529 ? -10.416 -0.876 27.178 1.00 96.38 529 ARG A O 1
ATOM 4083 N N . THR A 1 530 ? -9.079 -1.962 25.728 1.00 90.50 530 THR A N 1
ATOM 4084 C CA . THR A 1 530 ? -9.827 -1.630 24.516 1.00 90.50 530 THR A CA 1
ATOM 4085 C C . THR A 1 530 ? -11.232 -2.218 24.554 1.00 90.50 530 THR A C 1
ATOM 4087 O O . THR A 1 530 ? -12.200 -1.493 24.327 1.00 90.50 530 THR A O 1
ATOM 4090 N N . VAL A 1 531 ? -11.386 -3.503 24.879 1.00 92.62 531 VAL A N 1
ATOM 4091 C CA . VAL A 1 531 ? -12.695 -4.177 24.909 1.00 92.62 531 VAL A CA 1
ATOM 4092 C C . VAL A 1 531 ? -13.607 -3.574 25.975 1.00 92.62 531 VAL A C 1
ATOM 4094 O O . VAL A 1 531 ? -14.785 -3.325 25.707 1.00 92.62 531 VAL A O 1
ATOM 4097 N N . VAL A 1 532 ? -13.064 -3.280 27.158 1.00 91.81 532 VAL A N 1
ATOM 4098 C CA . VAL A 1 532 ? -13.814 -2.628 28.240 1.00 91.81 532 VAL A CA 1
ATOM 4099 C C . VAL A 1 532 ? -14.249 -1.216 27.833 1.00 91.81 532 VAL A C 1
ATOM 4101 O O . VAL A 1 532 ? -15.380 -0.826 28.115 1.00 91.81 532 VAL A O 1
ATOM 4104 N N . ALA A 1 533 ? -13.399 -0.470 27.123 1.00 88.00 533 ALA A N 1
ATOM 4105 C CA . ALA A 1 533 ? -13.696 0.900 26.707 1.00 88.00 533 ALA A CA 1
ATOM 4106 C C . ALA A 1 533 ? -14.637 1.012 25.491 1.00 88.00 533 ALA A C 1
ATOM 4108 O O . ALA A 1 533 ? -15.378 1.990 25.393 1.00 88.00 533 ALA A O 1
ATOM 4109 N N . SER A 1 534 ? -14.592 0.060 24.553 1.00 83.56 534 SER A N 1
ATOM 4110 C CA . SER A 1 534 ? -15.158 0.235 23.199 1.00 83.56 534 SER A CA 1
ATOM 4111 C C . SER A 1 534 ? -16.219 -0.785 22.778 1.00 83.56 534 SER A C 1
ATOM 4113 O O . SER A 1 534 ? -16.919 -0.555 21.794 1.00 83.56 534 SER A O 1
ATOM 4115 N N . SER A 1 535 ? -16.376 -1.892 23.505 1.00 88.12 535 SER A N 1
ATOM 4116 C CA . SER A 1 535 ? -17.385 -2.923 23.223 1.00 88.12 535 SER A CA 1
ATOM 4117 C C . SER A 1 535 ? -18.413 -2.996 24.350 1.00 88.12 535 SER A C 1
ATOM 4119 O O . SER A 1 535 ? -18.192 -2.412 25.404 1.00 88.12 535 SER A O 1
ATOM 4121 N N . ASN A 1 536 ? -19.519 -3.716 24.135 1.00 88.06 536 ASN A N 1
ATOM 4122 C CA . ASN A 1 536 ? -20.477 -4.136 25.169 1.00 88.06 536 ASN A CA 1
ATOM 4123 C C . ASN A 1 536 ? -20.421 -5.647 25.459 1.00 88.06 536 ASN A C 1
ATOM 4125 O O . ASN A 1 536 ? -21.220 -6.138 26.252 1.00 88.06 536 ASN A O 1
ATOM 4129 N N . VAL A 1 537 ? -19.486 -6.377 24.838 1.00 93.62 537 VAL A N 1
ATOM 4130 C CA . VAL A 1 537 ? -19.332 -7.824 25.040 1.00 93.62 537 VAL A CA 1
ATOM 4131 C C . VAL A 1 537 ? -19.098 -8.161 26.516 1.00 93.62 537 VAL A C 1
ATOM 4133 O O . VAL A 1 537 ? -18.478 -7.376 27.253 1.00 93.62 537 VAL A O 1
ATOM 4136 N N . LYS A 1 538 ? -19.590 -9.330 26.934 1.00 96.62 538 LYS A N 1
ATOM 4137 C CA . LYS A 1 538 ? -19.334 -9.893 28.259 1.00 96.62 538 LYS A CA 1
ATOM 4138 C C . LYS A 1 538 ? -17.922 -10.474 28.309 1.00 96.62 538 LYS A C 1
ATOM 4140 O O . LYS A 1 538 ? -17.478 -11.120 27.360 1.00 96.62 538 LYS A O 1
ATOM 4145 N N . LEU A 1 539 ? -17.224 -10.260 29.420 1.00 97.69 539 LEU A N 1
ATOM 4146 C CA . LEU A 1 539 ? -15.876 -10.781 29.653 1.00 97.69 539 LEU A CA 1
ATOM 4147 C C . LEU A 1 539 ? -15.853 -11.722 30.854 1.00 97.69 539 LEU A C 1
ATOM 4149 O O . LEU A 1 539 ? -16.402 -11.399 31.907 1.00 97.69 539 LEU A O 1
ATOM 4153 N N . VAL A 1 540 ? -15.164 -12.852 30.713 1.00 98.06 540 VAL A N 1
ATOM 4154 C CA . VAL A 1 540 ? -14.822 -13.748 31.823 1.00 98.06 540 VAL A CA 1
ATOM 4155 C C . VAL A 1 540 ? -13.307 -13.898 31.896 1.00 98.06 540 VAL A C 1
ATOM 4157 O O . VAL A 1 540 ? -12.685 -14.303 30.921 1.00 98.06 540 VAL A O 1
ATOM 4160 N N . GLY A 1 541 ? -12.702 -13.580 33.039 1.00 97.62 541 GLY A N 1
ATOM 4161 C CA . GLY A 1 541 ? -11.282 -13.840 33.295 1.00 97.62 541 GLY A CA 1
ATOM 4162 C C . GLY A 1 541 ? -11.091 -15.000 34.262 1.00 97.62 541 GLY A C 1
ATOM 4163 O O . GLY A 1 541 ? -11.679 -14.979 35.339 1.00 97.62 541 GLY A O 1
ATOM 4164 N N . ILE A 1 542 ? -10.257 -15.977 33.907 1.00 96.31 542 ILE A N 1
ATOM 4165 C CA . ILE A 1 542 ? -9.974 -17.163 34.731 1.00 96.31 542 ILE A CA 1
ATOM 4166 C C . ILE A 1 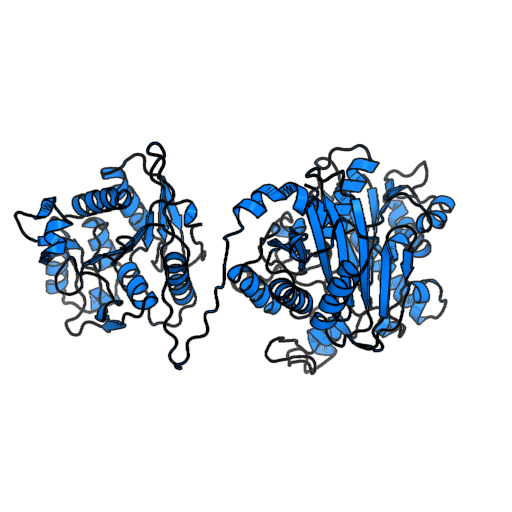542 ? -8.494 -17.191 35.111 1.00 96.31 542 ILE A C 1
ATOM 4168 O O . ILE A 1 542 ? -7.635 -17.074 34.239 1.00 96.31 542 ILE A O 1
ATOM 4172 N N . CYS A 1 543 ? -8.186 -17.352 36.399 1.00 94.75 543 CYS A N 1
ATOM 4173 C CA . CYS A 1 543 ? -6.841 -17.377 36.974 1.00 94.75 543 CYS A CA 1
ATOM 4174 C C . CYS A 1 543 ? -5.960 -16.220 36.474 1.00 94.75 543 CYS A C 1
ATOM 4176 O O . CYS A 1 543 ? -6.118 -15.078 36.906 1.00 94.75 543 CYS A O 1
ATOM 4178 N N . TRP A 1 544 ? -5.067 -16.467 35.516 1.00 94.56 544 TRP A N 1
ATOM 4179 C CA . TRP A 1 544 ? -4.276 -15.416 34.875 1.00 94.56 544 TRP A CA 1
ATOM 4180 C C . TRP A 1 544 ? -5.154 -14.352 34.199 1.00 94.56 544 TRP A C 1
ATOM 4182 O O . TRP A 1 544 ? -4.892 -13.165 34.359 1.00 94.56 544 TRP A O 1
ATOM 4192 N N . GLY A 1 545 ? -6.245 -14.734 33.528 1.00 96.56 545 GLY A N 1
ATOM 4193 C CA . GLY A 1 545 ? -7.208 -13.793 32.948 1.00 96.56 545 GLY A CA 1
ATOM 4194 C C . GLY A 1 545 ? -7.909 -12.919 33.997 1.00 96.56 545 GLY A C 1
ATOM 4195 O O . GLY A 1 545 ? -8.129 -11.733 33.758 1.00 96.56 545 GLY A O 1
ATOM 4196 N N . HIS A 1 546 ? -8.204 -13.462 35.186 1.00 97.06 546 HIS A N 1
ATOM 4197 C CA . HIS A 1 546 ? -8.717 -12.677 36.318 1.00 97.06 546 HIS A CA 1
ATOM 4198 C C . HIS A 1 546 ? -7.706 -11.600 36.723 1.00 97.06 546 HIS A C 1
ATOM 4200 O O . HIS A 1 546 ? -8.034 -10.413 36.789 1.00 97.06 546 HIS A O 1
ATOM 4206 N N . GLN A 1 547 ? -6.453 -12.003 36.917 1.00 96.31 547 GLN A N 1
ATOM 4207 C CA . GLN A 1 547 ? -5.374 -11.098 37.295 1.00 96.31 547 GLN A CA 1
ATOM 4208 C C . GLN A 1 547 ? -5.132 -10.033 36.208 1.00 96.31 547 GLN A C 1
ATOM 4210 O O . GLN A 1 547 ? -4.998 -8.850 36.526 1.00 96.31 547 GLN A O 1
ATOM 4215 N N . ALA A 1 548 ? -5.138 -10.426 34.930 1.00 96.75 548 ALA A N 1
ATOM 4216 C CA . ALA A 1 548 ? -4.900 -9.543 33.793 1.00 96.75 548 ALA A CA 1
ATOM 4217 C C . ALA A 1 548 ? -5.991 -8.477 33.665 1.00 96.75 548 ALA A C 1
ATOM 4219 O O . ALA A 1 548 ? -5.672 -7.303 33.486 1.00 96.75 548 ALA A O 1
ATOM 4220 N N . ILE A 1 549 ? -7.264 -8.846 33.843 1.00 97.81 549 ILE A N 1
ATOM 4221 C CA . ILE A 1 549 ? -8.373 -7.883 33.835 1.00 97.81 549 ILE A CA 1
ATOM 4222 C C . ILE A 1 549 ? -8.201 -6.841 34.931 1.00 97.81 549 ILE A C 1
ATOM 4224 O O . ILE A 1 549 ? -8.311 -5.642 34.672 1.00 97.81 549 ILE A O 1
ATOM 4228 N N . HIS A 1 550 ? -7.905 -7.272 36.156 1.00 97.69 550 HIS A N 1
ATOM 4229 C CA . HIS A 1 550 ? -7.738 -6.322 37.245 1.00 97.69 550 HIS A CA 1
ATOM 4230 C C . HIS A 1 550 ? -6.518 -5.423 37.025 1.00 97.69 550 HIS A C 1
ATOM 4232 O O . HIS A 1 550 ? -6.657 -4.214 37.181 1.00 97.69 550 HIS A O 1
ATOM 4238 N N . VAL A 1 551 ? -5.369 -5.946 36.586 1.00 96.19 551 VAL A N 1
ATOM 4239 C CA . VAL A 1 551 ? -4.179 -5.127 36.274 1.00 96.19 551 VAL A CA 1
ATOM 4240 C C . VAL A 1 551 ? -4.439 -4.156 35.117 1.00 96.19 551 VAL A C 1
ATOM 4242 O O . VAL A 1 551 ? -4.092 -2.973 35.201 1.00 96.19 551 VAL A O 1
ATOM 4245 N N . ALA A 1 552 ? -5.121 -4.604 34.061 1.00 96.12 552 ALA A N 1
ATOM 4246 C CA . ALA A 1 552 ? -5.546 -3.756 32.950 1.00 96.12 552 ALA A CA 1
ATOM 4247 C C . ALA A 1 552 ? -6.455 -2.606 33.416 1.00 96.12 552 ALA A C 1
ATOM 4249 O O . ALA A 1 552 ? -6.447 -1.530 32.826 1.00 96.12 552 ALA A O 1
ATOM 4250 N N . LEU A 1 553 ? -7.193 -2.784 34.510 1.00 95.94 553 LEU A N 1
ATOM 4251 C CA . LEU A 1 553 ? -8.108 -1.785 35.065 1.00 95.94 553 LEU A CA 1
ATOM 4252 C C . LEU A 1 553 ? -7.581 -1.120 36.352 1.00 95.94 553 LEU A C 1
ATOM 4254 O O . LEU A 1 553 ? -8.344 -0.496 37.088 1.00 95.94 553 LEU A O 1
ATOM 4258 N N . GLY A 1 554 ? -6.270 -1.205 36.605 1.00 93.94 554 GLY A N 1
ATOM 4259 C CA . GLY A 1 554 ? -5.580 -0.459 37.666 1.00 93.94 554 GLY A CA 1
ATOM 4260 C C . GLY A 1 554 ? -5.438 -1.177 39.013 1.00 93.94 554 GLY A C 1
ATOM 4261 O O . GLY A 1 554 ? -4.973 -0.567 39.972 1.00 93.94 554 GLY A O 1
ATOM 4262 N N . GLY A 1 555 ? -5.812 -2.452 39.093 1.00 95.06 555 GLY A N 1
ATOM 4263 C CA . GLY A 1 555 ? -5.513 -3.332 40.222 1.00 95.06 555 GLY A CA 1
ATOM 4264 C C . GLY A 1 555 ? -4.025 -3.688 40.322 1.00 95.06 555 GLY A C 1
ATOM 4265 O O . GLY A 1 555 ? -3.237 -3.448 39.406 1.00 95.06 555 GLY A O 1
ATOM 4266 N N . LYS A 1 556 ? -3.634 -4.275 41.455 1.00 93.12 556 LYS A N 1
ATOM 4267 C CA . LYS A 1 556 ? -2.248 -4.648 41.772 1.00 93.12 556 LYS A CA 1
ATOM 4268 C C . LYS A 1 556 ? -2.173 -6.086 42.250 1.00 93.12 556 LYS A C 1
ATOM 4270 O O . LYS A 1 556 ? -3.019 -6.527 43.025 1.00 93.12 556 LYS A O 1
ATOM 4275 N N . LEU A 1 557 ? -1.116 -6.778 41.841 1.00 93.06 557 LEU A N 1
ATOM 4276 C CA . LEU A 1 557 ? -0.831 -8.154 42.238 1.00 93.06 557 LEU A CA 1
ATOM 4277 C C . LEU A 1 557 ? 0.278 -8.212 43.288 1.00 93.06 557 LEU A C 1
ATOM 4279 O O . LEU A 1 557 ? 1.212 -7.411 43.256 1.00 93.06 557 LEU A O 1
ATOM 4283 N N . ILE A 1 558 ? 0.199 -9.209 44.162 1.00 89.25 558 ILE A N 1
ATOM 4284 C CA . ILE A 1 558 ? 1.279 -9.638 45.056 1.00 89.25 558 ILE A CA 1
ATOM 4285 C C . ILE A 1 558 ? 1.559 -11.125 44.862 1.00 89.25 558 ILE A C 1
ATOM 4287 O O . ILE A 1 558 ? 0.705 -11.891 44.413 1.00 89.25 558 ILE A O 1
ATOM 4291 N N . VAL A 1 559 ? 2.781 -11.535 45.193 1.00 87.94 559 VAL A N 1
ATOM 4292 C CA . VAL A 1 559 ? 3.130 -12.951 45.335 1.00 87.94 559 VAL A CA 1
ATOM 4293 C C . VAL A 1 559 ? 2.702 -13.398 46.727 1.00 87.94 559 VAL A C 1
ATOM 4295 O O . VAL A 1 559 ? 2.979 -12.708 47.705 1.00 87.94 559 VAL A O 1
ATOM 4298 N N . MET A 1 560 ? 2.043 -14.548 46.815 1.00 85.12 560 MET A N 1
ATOM 4299 C CA . MET A 1 560 ? 1.507 -15.054 48.077 1.00 85.12 560 MET A CA 1
ATOM 4300 C C . MET A 1 560 ? 2.640 -15.505 49.006 1.00 85.12 560 MET A C 1
ATOM 4302 O O . MET A 1 560 ? 3.419 -16.394 48.655 1.00 85.12 560 MET A O 1
ATOM 4306 N N . GLU A 1 561 ? 2.722 -14.929 50.208 1.00 81.19 561 GLU A N 1
ATOM 4307 C CA . GLU A 1 561 ? 3.777 -15.253 51.186 1.00 81.19 561 GLU A CA 1
ATOM 4308 C C . GLU A 1 561 ? 3.712 -16.709 51.668 1.00 81.19 561 GLU A C 1
ATOM 4310 O O . GLU A 1 561 ? 4.739 -17.332 51.931 1.00 81.19 561 GLU A O 1
ATOM 4315 N N . LYS A 1 562 ? 2.502 -17.275 51.752 1.00 81.19 562 LYS A N 1
ATOM 4316 C CA . LYS A 1 562 ? 2.255 -18.647 52.228 1.00 81.19 562 LYS A CA 1
ATOM 4317 C C . LYS A 1 562 ? 2.522 -19.727 51.171 1.00 81.19 562 LYS A C 1
ATOM 4319 O O . LYS A 1 562 ? 2.354 -20.909 51.464 1.00 81.19 562 LYS A O 1
ATOM 4324 N N . GLY A 1 563 ? 2.953 -19.341 49.971 1.00 82.62 563 GLY A N 1
ATOM 4325 C CA . GLY A 1 563 ? 3.108 -20.242 48.831 1.00 82.62 563 GLY A CA 1
ATOM 4326 C C . GLY A 1 563 ? 1.830 -20.374 47.991 1.00 82.62 563 GLY A C 1
ATOM 4327 O O . GLY A 1 563 ? 0.847 -19.682 48.252 1.00 82.62 563 GLY A O 1
ATOM 4328 N N . PRO A 1 564 ? 1.861 -21.211 46.940 1.00 86.44 564 PRO A N 1
ATOM 4329 C CA . PRO A 1 564 ? 0.764 -21.323 45.987 1.00 86.44 564 PRO A CA 1
ATOM 4330 C C . PRO A 1 564 ? -0.447 -22.079 46.541 1.00 86.44 564 PRO A C 1
ATOM 4332 O O . PRO A 1 564 ? -0.302 -23.043 47.299 1.00 86.44 564 PRO A O 1
ATOM 4335 N N . GLU A 1 565 ? -1.634 -21.694 46.081 1.00 88.25 565 GLU A N 1
ATOM 4336 C CA . GLU A 1 565 ? -2.880 -22.420 46.322 1.00 88.25 565 GLU A CA 1
ATOM 4337 C C . GLU A 1 565 ? -3.096 -23.452 45.212 1.00 88.25 565 GLU A C 1
ATOM 4339 O O . GLU A 1 565 ? -3.036 -23.138 44.022 1.00 88.25 565 GLU A O 1
ATOM 4344 N N . LEU A 1 566 ? -3.266 -24.715 45.625 1.00 90.50 566 LEU A N 1
ATOM 4345 C CA . LEU A 1 566 ? -3.325 -25.879 44.740 1.00 90.50 566 LEU A CA 1
ATOM 4346 C C . LEU A 1 566 ? -4.396 -26.880 45.198 1.00 90.50 566 LEU A C 1
ATOM 4348 O O . LEU A 1 566 ? -4.322 -27.406 46.318 1.00 90.50 566 LEU A O 1
ATOM 4352 N N . GLY A 1 567 ? -5.314 -27.225 44.295 1.00 91.62 567 GLY A N 1
ATOM 4353 C CA . GLY A 1 567 ? -6.383 -28.211 44.507 1.00 91.62 567 GLY A CA 1
ATOM 4354 C C . GLY A 1 567 ? -7.747 -27.572 44.758 1.00 91.62 567 GLY A C 1
ATOM 4355 O O . GLY A 1 567 ? -7.877 -26.356 44.695 1.00 91.62 567 GLY A O 1
ATOM 4356 N N . VAL A 1 568 ? -8.777 -28.387 45.006 1.00 94.00 568 VAL A N 1
ATOM 4357 C CA . VAL A 1 568 ? -10.130 -27.858 45.229 1.00 94.00 568 VAL A CA 1
ATOM 4358 C C . VAL A 1 568 ? -10.231 -27.163 46.586 1.00 94.00 568 VAL A C 1
ATOM 4360 O O . VAL A 1 568 ? -9.933 -27.767 47.628 1.00 94.00 568 VAL A O 1
ATOM 4363 N N . THR A 1 569 ? -10.710 -25.921 46.560 1.00 93.00 569 THR A N 1
ATOM 4364 C CA . THR A 1 569 ? -10.936 -25.066 47.728 1.00 93.00 569 THR A CA 1
ATOM 4365 C C . THR A 1 569 ? -12.399 -24.638 47.780 1.00 93.00 569 THR A C 1
ATOM 4367 O O . THR A 1 569 ? -12.967 -24.252 46.762 1.00 93.00 569 THR A O 1
ATOM 4370 N N . ALA A 1 570 ? -12.999 -24.699 48.972 1.00 93.56 570 ALA A N 1
ATOM 4371 C CA . ALA A 1 570 ? -14.326 -24.150 49.230 1.00 93.56 570 ALA A CA 1
ATOM 4372 C C . ALA A 1 570 ? -14.208 -22.652 49.542 1.00 93.56 570 ALA A C 1
ATOM 4374 O O . ALA A 1 570 ? -13.540 -22.260 50.502 1.00 93.56 570 ALA A O 1
ATOM 4375 N N . LEU A 1 571 ? -14.844 -21.828 48.720 1.00 94.12 571 LEU A N 1
ATOM 4376 C CA . LEU A 1 571 ? -14.834 -20.376 48.804 1.00 94.12 571 LEU A CA 1
ATOM 4377 C C . LEU A 1 571 ? -16.115 -19.886 49.468 1.00 94.12 571 LEU A C 1
ATOM 4379 O O . LEU A 1 571 ? -17.198 -20.122 48.940 1.00 94.12 571 LEU A O 1
ATOM 4383 N N . SER A 1 572 ? -15.995 -19.170 50.586 1.00 95.00 572 SER A N 1
ATOM 4384 C CA . SER A 1 572 ? -17.120 -18.466 51.208 1.00 95.00 572 SER A CA 1
ATOM 4385 C C . SER A 1 572 ? -17.643 -17.369 50.287 1.00 95.00 572 SER A C 1
ATOM 4387 O O . SER A 1 572 ? -16.881 -16.512 49.835 1.00 95.00 572 SER A O 1
ATOM 4389 N N . LEU A 1 573 ? -18.942 -17.396 50.006 1.00 95.69 573 LEU A N 1
ATOM 4390 C CA . LEU A 1 573 ? -19.614 -16.387 49.198 1.00 95.69 573 LEU A CA 1
ATOM 4391 C C . LEU A 1 573 ? -19.944 -15.151 50.037 1.00 95.69 573 LEU A C 1
ATOM 4393 O O . LEU A 1 573 ? -20.288 -15.253 51.214 1.00 95.69 573 LEU A O 1
ATOM 4397 N N . THR A 1 574 ? -19.896 -13.980 49.407 1.00 94.69 574 THR A N 1
ATOM 4398 C CA . THR A 1 574 ? -20.486 -12.756 49.972 1.00 94.69 574 THR A CA 1
ATOM 4399 C C . THR A 1 574 ? -22.018 -12.817 49.894 1.00 94.69 574 THR A C 1
ATOM 4401 O O . THR A 1 574 ? -22.587 -13.777 49.362 1.00 94.69 574 THR A O 1
ATOM 4404 N N . GLU A 1 575 ? -22.716 -11.797 50.398 1.00 90.81 575 GLU A N 1
ATOM 4405 C CA . GLU A 1 575 ? -24.168 -11.675 50.203 1.00 90.81 575 GLU A CA 1
ATOM 4406 C C . GLU A 1 575 ? -24.497 -11.586 48.703 1.00 90.81 575 GLU A C 1
ATOM 4408 O O . GLU A 1 575 ? -25.277 -12.389 48.186 1.00 90.81 575 GLU A O 1
ATOM 4413 N N . GLU A 1 576 ? -23.791 -10.719 47.970 1.00 92.12 576 GLU A N 1
ATOM 4414 C CA . GLU A 1 576 ? -23.913 -10.598 46.516 1.00 92.12 576 GLU A CA 1
ATOM 4415 C C . GLU A 1 576 ? -23.535 -11.893 45.793 1.00 92.12 576 GLU A C 1
ATOM 4417 O O . GLU A 1 576 ? -24.143 -12.244 44.781 1.00 92.12 576 GLU A O 1
ATOM 4422 N N . GLY A 1 577 ? -22.544 -12.618 46.311 1.00 94.12 577 GLY A N 1
ATOM 4423 C CA . GLY A 1 577 ? -22.150 -13.932 45.824 1.00 94.12 577 GLY A CA 1
ATOM 4424 C C . GLY A 1 577 ? -23.230 -14.985 45.983 1.00 94.12 577 GLY A C 1
ATOM 4425 O O . GLY A 1 577 ? -23.518 -15.714 45.038 1.00 94.12 577 GLY A O 1
ATOM 4426 N N . SER A 1 578 ? -23.848 -15.045 47.159 1.00 92.31 578 SER A N 1
ATOM 4427 C CA . SER A 1 578 ? -24.925 -15.988 47.474 1.00 92.31 578 SER A CA 1
ATOM 4428 C C . SER A 1 578 ? -26.171 -15.711 46.635 1.00 92.31 578 SER A C 1
ATOM 4430 O O . SER A 1 578 ? -26.880 -16.637 46.241 1.00 92.31 578 SER A O 1
ATOM 4432 N N . ASP A 1 579 ? -26.428 -14.445 46.309 1.00 90.56 579 ASP A N 1
ATOM 4433 C CA . ASP A 1 579 ? -27.479 -14.072 45.367 1.00 90.56 579 ASP A CA 1
ATOM 4434 C C . ASP A 1 579 ? -27.126 -14.382 43.917 1.00 90.56 579 ASP A C 1
ATOM 4436 O O . ASP A 1 579 ? -27.995 -14.808 43.152 1.00 90.56 579 ASP A O 1
ATOM 4440 N N . PHE A 1 580 ? -25.863 -14.198 43.535 1.00 93.25 580 PHE A N 1
ATOM 4441 C CA . PHE A 1 580 ? -25.403 -14.512 42.192 1.00 93.25 580 PHE A CA 1
ATOM 4442 C C . PHE A 1 580 ? -25.403 -16.025 41.938 1.00 93.25 580 PHE A C 1
ATOM 4444 O O . PHE A 1 580 ? -25.958 -16.464 40.936 1.00 93.25 580 PHE A O 1
ATOM 4451 N N . PHE A 1 581 ? -24.833 -16.834 42.828 1.00 93.69 581 PHE A N 1
ATOM 4452 C CA . PHE A 1 581 ? -24.785 -18.294 42.716 1.00 93.69 581 PHE A CA 1
ATOM 4453 C C . PHE A 1 581 ? -25.986 -18.929 43.426 1.00 93.69 581 PHE A C 1
ATOM 4455 O O . PHE A 1 581 ? -25.871 -19.493 44.512 1.00 93.69 581 PHE A O 1
ATOM 4462 N N . ASP A 1 582 ? -27.157 -18.845 42.791 1.00 85.62 582 ASP A N 1
ATOM 4463 C CA . ASP A 1 582 ? -28.434 -19.332 43.331 1.00 85.62 582 ASP A CA 1
ATOM 4464 C C . ASP A 1 582 ? -28.414 -20.807 43.781 1.00 85.62 582 ASP A C 1
ATOM 4466 O O . ASP A 1 582 ? -29.052 -21.153 44.778 1.00 85.62 582 ASP A O 1
ATOM 4470 N N . PHE A 1 583 ? -27.628 -21.655 43.115 1.00 88.19 583 PHE A N 1
ATOM 4471 C CA . PHE A 1 583 ? -27.426 -23.058 43.490 1.00 88.19 583 PHE A CA 1
ATOM 4472 C C . PHE A 1 583 ? -26.701 -23.247 44.837 1.00 88.19 583 PHE A C 1
ATOM 4474 O O . PHE A 1 583 ? -26.839 -24.296 45.462 1.00 88.19 583 PHE A O 1
ATOM 4481 N N . ALA A 1 584 ? -25.967 -22.236 45.312 1.00 83.25 584 ALA A N 1
ATOM 4482 C CA . ALA A 1 584 ? -25.181 -22.274 46.544 1.00 83.25 584 ALA A CA 1
ATOM 4483 C C . ALA A 1 584 ? -25.889 -21.621 47.751 1.00 83.25 584 ALA A C 1
ATOM 4485 O O . ALA A 1 584 ? -25.335 -21.611 48.854 1.00 83.25 584 ALA A O 1
ATOM 4486 N N . LYS A 1 585 ? -27.129 -21.122 47.594 1.00 62.75 585 LYS A N 1
ATOM 4487 C CA . LYS A 1 585 ? -27.868 -20.370 48.636 1.00 62.75 585 LYS A CA 1
ATOM 4488 C C . LYS A 1 585 ? -28.034 -21.096 49.979 1.00 62.75 585 LYS A C 1
ATOM 4490 O O . LYS A 1 585 ? -28.187 -20.436 51.000 1.00 62.75 585 LYS A O 1
ATOM 4495 N N . GLY A 1 586 ? -28.001 -22.430 50.000 1.00 60.22 586 GLY A N 1
ATOM 4496 C CA . GLY A 1 586 ? -28.099 -23.229 51.231 1.00 60.22 586 GLY A CA 1
ATOM 4497 C C . GLY A 1 586 ? -26.765 -23.516 51.936 1.00 60.22 586 GLY A C 1
ATOM 4498 O O . GLY A 1 586 ? -26.780 -23.888 53.106 1.00 60.22 586 GLY A O 1
ATOM 4499 N N . GLY A 1 587 ? -25.631 -23.361 51.239 1.00 67.25 587 GLY A N 1
ATOM 4500 C CA . GLY A 1 587 ? -24.286 -23.670 51.748 1.00 67.25 587 GLY A CA 1
ATOM 4501 C C . GLY A 1 587 ? -23.361 -22.456 51.892 1.00 67.25 587 GLY A C 1
ATOM 4502 O O . GLY A 1 587 ? -22.356 -22.557 52.588 1.00 67.25 587 GLY A O 1
ATOM 4503 N N . ALA A 1 588 ? -23.700 -21.323 51.258 1.00 83.44 588 ALA A N 1
ATOM 4504 C CA . ALA A 1 588 ? -22.910 -20.085 51.208 1.00 83.44 588 ALA A CA 1
ATOM 4505 C C . ALA A 1 588 ? -21.451 -20.284 50.748 1.00 83.44 588 ALA A C 1
ATOM 4507 O O . ALA A 1 588 ? -20.571 -19.494 51.090 1.00 83.44 588 ALA A O 1
ATOM 4508 N N . GLN A 1 589 ? -21.185 -21.349 49.983 1.00 93.19 589 GLN A N 1
ATOM 4509 C CA . GLN A 1 589 ? -19.856 -21.689 49.485 1.00 93.19 589 GLN A CA 1
ATOM 4510 C C . GLN A 1 589 ? -19.917 -22.266 48.071 1.00 93.19 589 GLN A C 1
ATOM 4512 O O . GLN A 1 589 ? -20.893 -22.927 47.718 1.00 93.19 589 GLN A O 1
ATOM 4517 N N . VAL A 1 590 ? -18.856 -22.046 47.293 1.00 93.81 590 VAL A N 1
ATOM 4518 C CA . VAL A 1 590 ? -18.598 -22.729 46.012 1.00 93.81 590 VAL A CA 1
ATOM 4519 C C . VAL A 1 590 ? -17.215 -23.363 46.036 1.00 93.81 590 VAL A C 1
ATOM 4521 O O . VAL A 1 590 ? -16.266 -22.765 46.536 1.00 93.81 590 VAL A O 1
ATOM 4524 N N . SER A 1 591 ? -17.083 -24.570 45.505 1.00 94.62 591 SER A N 1
ATOM 4525 C CA . SER A 1 591 ? -15.824 -25.311 45.450 1.00 94.62 591 SER A CA 1
ATOM 4526 C C . SER A 1 591 ? -15.214 -25.224 44.057 1.00 94.62 591 SER A C 1
ATOM 4528 O O . SER A 1 591 ? -15.837 -25.660 43.093 1.00 94.62 591 SER A O 1
ATOM 4530 N N . ILE A 1 592 ? -13.995 -24.696 43.932 1.00 94.06 592 ILE A N 1
ATOM 4531 C CA . ILE A 1 592 ? -13.286 -24.588 42.643 1.00 94.06 592 ILE A CA 1
ATOM 4532 C C . ILE A 1 592 ? -11.834 -25.039 42.757 1.00 94.06 592 ILE A C 1
ATOM 4534 O O . ILE A 1 592 ? -11.258 -25.053 43.844 1.00 94.06 592 ILE A O 1
ATOM 4538 N N . HIS A 1 593 ? -11.231 -25.415 41.628 1.00 93.56 593 HIS A N 1
ATOM 4539 C CA . HIS A 1 593 ? -9.803 -25.712 41.573 1.00 93.56 593 HIS A CA 1
ATOM 4540 C C . HIS A 1 593 ? -8.968 -24.439 41.683 1.00 93.56 593 HIS A C 1
ATOM 4542 O O . HIS A 1 593 ? -9.017 -23.600 40.793 1.00 93.56 593 HIS A O 1
ATOM 4548 N N . GLU A 1 594 ? -8.119 -24.342 42.700 1.00 92.06 594 GLU A N 1
ATOM 4549 C CA . GLU A 1 594 ? -7.082 -23.316 42.756 1.00 92.06 594 GLU A CA 1
ATOM 4550 C C . GLU A 1 594 ? -5.787 -23.821 42.118 1.00 92.06 594 GLU A C 1
ATOM 4552 O O . GLU A 1 594 ? -5.363 -24.965 42.338 1.00 92.06 594 GLU A O 1
ATOM 4557 N N . PHE A 1 595 ? -5.168 -22.967 41.300 1.00 89.44 595 PHE A N 1
ATOM 4558 C CA . PHE A 1 595 ? -3.857 -23.218 40.701 1.00 89.44 595 PHE A CA 1
ATOM 4559 C C . PHE A 1 595 ? -3.104 -21.905 40.441 1.00 89.44 595 PHE A C 1
ATOM 4561 O O . PHE A 1 595 ? -2.901 -21.487 39.300 1.00 89.44 595 PHE A O 1
ATOM 4568 N N . HIS A 1 596 ? -2.692 -21.214 41.506 1.00 87.94 596 HIS A N 1
ATOM 4569 C CA . HIS A 1 596 ? -2.016 -19.919 41.385 1.00 87.94 596 HIS A CA 1
ATOM 4570 C C . HIS A 1 596 ? -1.025 -19.643 42.522 1.00 87.94 596 HIS A C 1
ATOM 4572 O O . HIS A 1 596 ? -1.041 -20.265 43.579 1.00 87.94 596 HIS A O 1
ATOM 4578 N N . ARG A 1 597 ? -0.127 -18.678 42.290 1.00 87.25 597 ARG A N 1
ATOM 4579 C CA . ARG A 1 597 ? 0.879 -18.202 43.267 1.00 87.25 597 ARG A CA 1
ATOM 4580 C C . ARG A 1 597 ? 0.892 -16.685 43.465 1.00 87.25 597 ARG A C 1
ATOM 4582 O O . ARG A 1 597 ? 1.748 -16.151 44.173 1.00 87.25 597 ARG A O 1
ATOM 4589 N N . ARG A 1 598 ? 0.017 -15.992 42.741 1.00 89.31 598 ARG A N 1
ATOM 4590 C CA . ARG A 1 598 ? -0.194 -14.548 42.804 1.00 89.31 598 ARG A CA 1
ATOM 4591 C C . ARG A 1 598 ? -1.668 -14.308 43.076 1.00 89.31 598 ARG A C 1
ATOM 4593 O O . ARG A 1 598 ? -2.504 -15.092 42.626 1.00 89.31 598 ARG A O 1
ATOM 4600 N N . GLU A 1 599 ? -1.946 -13.233 43.787 1.00 90.81 599 GLU A N 1
ATOM 4601 C CA . GLU A 1 599 ? -3.293 -12.785 44.126 1.00 90.81 599 GLU A CA 1
ATOM 4602 C C . GLU A 1 599 ? -3.367 -11.260 44.027 1.00 90.81 599 GLU A C 1
ATOM 4604 O O . GLU A 1 599 ? -2.344 -10.569 43.942 1.00 90.81 599 GLU A O 1
ATOM 4609 N N . LEU A 1 600 ? -4.581 -10.719 44.046 1.00 92.44 600 LEU A N 1
ATOM 4610 C CA . LEU A 1 600 ? -4.784 -9.277 44.060 1.00 92.44 600 LEU A CA 1
ATOM 4611 C C . LEU A 1 600 ? -4.444 -8.694 45.432 1.00 92.44 600 LEU A C 1
ATOM 4613 O O . LEU A 1 600 ? -5.111 -8.973 46.426 1.00 92.44 600 LEU A O 1
ATOM 4617 N N . ALA A 1 601 ? -3.473 -7.785 45.462 1.00 91.50 601 ALA A N 1
ATOM 4618 C CA . ALA A 1 601 ? -3.252 -6.862 46.574 1.00 91.50 601 ALA A CA 1
ATOM 4619 C C . ALA A 1 601 ? -4.286 -5.732 46.589 1.00 91.50 601 ALA A C 1
ATOM 4621 O O . ALA A 1 601 ? -4.644 -5.217 47.650 1.00 91.50 601 ALA A O 1
ATOM 4622 N N . GLU A 1 602 ? -4.775 -5.366 45.408 1.00 93.12 602 GLU A N 1
ATOM 4623 C CA . GLU A 1 602 ? -5.807 -4.361 45.195 1.00 93.12 602 GLU A CA 1
ATOM 4624 C C . GLU A 1 602 ? -6.579 -4.746 43.930 1.00 93.12 602 GLU A C 1
ATOM 4626 O O . GLU A 1 602 ? -5.982 -4.920 42.868 1.00 93.12 602 GLU A O 1
ATOM 4631 N N . ASN A 1 603 ? -7.896 -4.920 44.026 1.00 93.75 603 ASN A N 1
ATOM 4632 C CA . ASN A 1 603 ? -8.728 -5.140 42.847 1.00 93.75 603 ASN A CA 1
ATOM 4633 C C . ASN A 1 603 ? -8.997 -3.813 42.126 1.00 93.75 603 ASN A C 1
ATOM 4635 O O . ASN A 1 603 ? -9.013 -2.747 42.736 1.00 93.75 603 ASN A O 1
ATOM 4639 N N . ALA A 1 604 ? -9.250 -3.889 40.820 1.00 93.81 604 ALA A N 1
ATOM 4640 C CA . ALA A 1 604 ? -9.717 -2.744 40.041 1.00 93.81 604 ALA A CA 1
ATOM 4641 C C . ALA A 1 604 ? -10.946 -2.067 40.683 1.00 93.81 604 ALA A C 1
ATOM 4643 O O . ALA A 1 604 ? -11.833 -2.737 41.228 1.00 93.81 604 ALA A O 1
ATOM 4644 N N . ALA A 1 605 ? -10.991 -0.735 40.605 1.00 91.69 605 ALA A N 1
ATOM 4645 C CA . ALA A 1 605 ? -11.991 0.075 41.288 1.00 91.69 605 ALA A CA 1
ATOM 4646 C C . ALA A 1 605 ? -13.426 -0.290 40.867 1.00 91.69 605 ALA A C 1
ATOM 4648 O O . ALA A 1 605 ? -13.731 -0.436 39.685 1.00 91.69 605 ALA A O 1
ATOM 4649 N N . GLY A 1 606 ? -14.316 -0.406 41.855 1.00 91.81 606 GLY A N 1
ATOM 4650 C CA . GLY A 1 606 ? -15.746 -0.645 41.648 1.00 91.81 606 GLY A CA 1
ATOM 4651 C C . GLY A 1 606 ? -16.154 -2.106 41.437 1.00 91.81 606 GLY A C 1
ATOM 4652 O O . GLY A 1 606 ? -17.350 -2.381 41.434 1.00 91.81 606 GLY A O 1
ATOM 4653 N N . PHE A 1 607 ? -15.212 -3.045 41.294 1.00 95.88 607 PHE A N 1
ATOM 4654 C CA . PHE A 1 607 ? -15.548 -4.471 41.242 1.00 95.88 607 PHE A CA 1
ATOM 4655 C C . PHE A 1 607 ? -16.148 -4.943 42.572 1.00 95.88 607 PHE A C 1
ATOM 4657 O O . PHE A 1 607 ? -15.600 -4.675 43.642 1.00 95.88 607 PHE A O 1
ATOM 4664 N N . VAL A 1 608 ? -17.263 -5.664 42.479 1.00 95.75 608 VAL A N 1
ATOM 4665 C CA . VAL A 1 608 ? -18.022 -6.212 43.605 1.00 95.75 608 VAL A CA 1
ATOM 4666 C C . VAL A 1 608 ? -17.542 -7.640 43.873 1.00 95.75 608 VAL A C 1
ATOM 4668 O O . VAL A 1 608 ? -17.580 -8.457 42.947 1.00 95.75 608 VAL A O 1
ATOM 4671 N N . PRO A 1 609 ? -17.071 -7.965 45.089 1.00 96.38 609 PRO A N 1
ATOM 4672 C CA . PRO A 1 609 ? -16.661 -9.322 45.429 1.00 96.38 609 PRO A CA 1
ATOM 4673 C C . PRO A 1 609 ? -17.883 -10.243 45.531 1.00 96.38 609 PRO A C 1
ATOM 4675 O O . PRO A 1 609 ? -18.845 -9.926 46.225 1.00 96.38 609 PRO A O 1
ATOM 4678 N N . LEU A 1 610 ? -17.826 -11.390 44.856 1.00 96.38 610 LEU A N 1
ATOM 4679 C CA . LEU A 1 610 ? -18.801 -12.483 44.976 1.00 96.38 610 LEU A CA 1
ATOM 4680 C C . LEU A 1 610 ? -18.306 -13.592 45.919 1.00 96.38 610 LEU A C 1
ATOM 4682 O O . LEU A 1 610 ? -19.084 -14.418 46.376 1.00 96.38 610 LEU A O 1
ATOM 4686 N N . ALA A 1 611 ? -17.013 -13.618 46.228 1.00 95.62 611 ALA A N 1
ATOM 4687 C CA . ALA A 1 611 ? -16.434 -14.514 47.218 1.00 95.62 611 ALA A CA 1
ATOM 4688 C C . ALA A 1 611 ? -15.435 -13.757 48.096 1.00 95.62 611 ALA A C 1
ATOM 4690 O O . ALA A 1 611 ? -14.854 -12.748 47.679 1.00 95.62 611 ALA A O 1
ATOM 4691 N N . GLU A 1 612 ? -15.233 -14.250 49.314 1.00 90.81 612 GLU A N 1
ATOM 4692 C CA . GLU A 1 612 ? -14.212 -13.751 50.229 1.00 90.81 612 GLU A CA 1
ATOM 4693 C C . GLU A 1 612 ? -12.799 -13.905 49.638 1.00 90.81 612 GLU A C 1
ATOM 4695 O O . GLU A 1 612 ? -12.576 -14.585 48.635 1.00 90.81 612 GLU A O 1
ATOM 4700 N N . ASN A 1 613 ? -11.817 -13.243 50.257 1.00 87.88 613 ASN A N 1
ATOM 4701 C CA . ASN A 1 613 ? -10.397 -13.339 49.890 1.00 87.88 613 ASN A CA 1
ATOM 4702 C C . ASN A 1 613 ? -10.082 -12.996 48.424 1.00 87.88 613 ASN A C 1
ATOM 4704 O O . ASN A 1 613 ? -9.068 -13.432 47.894 1.00 87.88 613 ASN A O 1
ATOM 4708 N N . ARG A 1 614 ? -10.920 -12.167 47.782 1.00 87.88 614 ARG A N 1
ATOM 4709 C CA . ARG A 1 614 ? -10.695 -11.647 46.420 1.00 87.88 614 ARG A CA 1
ATOM 4710 C C . ARG A 1 614 ? -10.650 -12.739 45.345 1.00 87.88 614 ARG A C 1
ATOM 4712 O O . ARG A 1 614 ? -9.932 -12.609 44.360 1.00 87.88 614 ARG A O 1
ATOM 4719 N N . GLN A 1 615 ? -11.447 -13.785 45.528 1.00 93.31 615 GLN A N 1
ATOM 4720 C CA . GLN A 1 615 ? -11.433 -14.955 44.653 1.00 93.31 615 GLN A CA 1
ATOM 4721 C C . GLN A 1 615 ? -12.359 -14.812 43.438 1.00 93.31 615 GLN A C 1
ATOM 4723 O O . GLN A 1 615 ? -12.044 -15.285 42.347 1.00 93.31 615 GLN A O 1
ATOM 4728 N N . ILE A 1 616 ? -13.500 -14.133 43.596 1.00 97.31 616 ILE A N 1
ATOM 4729 C CA . ILE A 1 616 ? -14.483 -13.953 42.522 1.00 97.31 616 ILE A CA 1
ATOM 4730 C C . ILE A 1 616 ? -15.002 -12.520 42.549 1.00 97.31 616 ILE A C 1
ATOM 4732 O O . ILE A 1 616 ? -15.385 -12.027 43.612 1.00 97.31 616 ILE A O 1
ATOM 4736 N N . PHE A 1 617 ? -15.060 -11.863 41.389 1.00 97.69 617 PHE A N 1
ATOM 4737 C CA . PHE A 1 617 ? -15.636 -10.525 41.270 1.00 97.69 617 PHE A CA 1
ATOM 4738 C C . PHE A 1 617 ? -16.569 -10.373 40.080 1.00 97.69 617 PHE A C 1
ATOM 4740 O O . PHE A 1 617 ? -16.457 -11.065 39.069 1.00 97.69 617 PHE A O 1
ATOM 4747 N N . LYS A 1 618 ? -17.433 -9.365 40.192 1.00 96.81 618 LYS A N 1
ATOM 4748 C CA . LYS A 1 618 ? -18.264 -8.846 39.112 1.00 96.81 618 LYS A CA 1
ATOM 4749 C C . LYS A 1 618 ? -18.038 -7.348 38.934 1.00 96.81 618 LYS A C 1
ATOM 4751 O O . LYS A 1 618 ? -17.930 -6.620 39.921 1.00 96.81 618 LYS A O 1
ATOM 4756 N N . SER A 1 619 ? -17.985 -6.860 37.698 1.00 95.75 619 SER A N 1
ATOM 4757 C CA . SER A 1 619 ? -17.911 -5.418 37.443 1.00 95.75 619 SER A CA 1
ATOM 4758 C C . SER A 1 619 ? -19.232 -4.708 37.784 1.00 95.75 619 SER A C 1
ATOM 4760 O O . SER A 1 619 ? -20.305 -5.320 37.709 1.00 95.75 619 SER A O 1
ATOM 4762 N N . PRO A 1 620 ? -19.189 -3.405 38.128 1.00 88.44 620 PRO A N 1
ATOM 4763 C CA . PRO A 1 620 ? -20.389 -2.653 38.503 1.00 88.44 620 PRO A CA 1
ATOM 4764 C C . PRO A 1 620 ? -21.426 -2.544 37.378 1.00 88.44 620 PRO A C 1
ATOM 4766 O O . PRO A 1 620 ? -22.619 -2.449 37.643 1.00 88.44 620 PRO A O 1
ATOM 4769 N N . ASP A 1 621 ? -20.983 -2.571 36.122 1.00 90.25 621 ASP A N 1
ATOM 4770 C CA . ASP A 1 621 ? -21.840 -2.556 34.934 1.00 90.25 621 ASP A CA 1
ATOM 4771 C C . ASP A 1 621 ? -22.332 -3.952 34.519 1.00 90.25 621 ASP A C 1
ATOM 4773 O O . ASP A 1 621 ? -22.927 -4.095 33.456 1.00 90.25 621 ASP A O 1
ATOM 4777 N N . ASN A 1 622 ? -22.098 -4.979 35.346 1.00 92.56 622 ASN A N 1
ATOM 4778 C CA . ASN A 1 622 ? -22.520 -6.359 35.107 1.00 92.56 622 ASN A CA 1
ATOM 4779 C C . ASN A 1 622 ? -21.953 -6.966 33.806 1.00 92.56 622 ASN A C 1
ATOM 4781 O O . ASN A 1 622 ? -22.545 -7.895 33.254 1.00 92.56 622 ASN A O 1
ATOM 4785 N N . ARG A 1 623 ? -20.822 -6.455 33.300 1.00 94.94 623 ARG A N 1
ATOM 4786 C CA . ARG A 1 623 ? -20.214 -6.902 32.035 1.00 94.94 623 ARG A CA 1
ATOM 4787 C C . ARG A 1 623 ? -19.019 -7.833 32.174 1.00 94.94 623 ARG A C 1
ATOM 4789 O O . ARG A 1 623 ? -18.673 -8.508 31.208 1.00 94.94 623 ARG A O 1
ATOM 4796 N N . ILE A 1 624 ? -18.388 -7.868 33.338 1.00 97.81 624 ILE A N 1
ATOM 4797 C CA . ILE A 1 624 ? -17.155 -8.614 33.567 1.00 97.81 624 ILE A CA 1
ATOM 4798 C C . ILE A 1 624 ? -17.335 -9.500 34.795 1.00 97.81 624 ILE A C 1
ATOM 4800 O O . ILE A 1 624 ? -17.745 -9.014 35.849 1.00 97.81 624 ILE A O 1
ATOM 4804 N N . LEU A 1 625 ? -16.993 -10.777 34.660 1.00 98.12 625 LEU A N 1
ATOM 4805 C CA . LEU A 1 625 ? -16.840 -11.729 35.758 1.00 98.12 625 LEU A CA 1
ATOM 4806 C C . LEU A 1 625 ? -15.391 -12.203 35.807 1.00 98.12 625 LEU A C 1
ATOM 4808 O O . LEU A 1 625 ? -14.777 -12.451 34.772 1.00 98.12 625 LEU A O 1
ATOM 4812 N N . THR A 1 626 ? -14.822 -12.342 36.996 1.00 97.88 626 THR A N 1
ATOM 4813 C CA . THR A 1 626 ? -13.456 -12.850 37.147 1.00 97.88 626 THR A CA 1
ATOM 4814 C C . THR A 1 626 ? -13.395 -13.910 38.237 1.00 97.88 626 THR A C 1
ATOM 4816 O O . THR A 1 626 ? -14.029 -13.760 39.277 1.00 97.88 626 THR A O 1
ATOM 4819 N N . PHE A 1 627 ? -12.618 -14.964 37.999 1.00 97.56 627 PHE A N 1
ATOM 4820 C CA . PHE A 1 627 ? -12.395 -16.097 38.896 1.00 97.56 627 PHE A CA 1
ATOM 4821 C C . PHE A 1 627 ? -10.892 -16.303 39.048 1.00 97.56 627 PHE A C 1
ATOM 4823 O O . PHE A 1 627 ? -10.198 -16.487 38.052 1.00 97.56 627 PHE A O 1
ATOM 4830 N N . GLN A 1 628 ? -10.376 -16.247 40.268 1.00 95.88 628 GLN A N 1
ATOM 4831 C CA . GLN A 1 628 ? -8.967 -16.512 40.551 1.00 95.88 628 GLN A CA 1
ATOM 4832 C C . GLN A 1 628 ? -8.649 -18.018 40.439 1.00 95.88 628 GLN A C 1
ATOM 4834 O O . GLN A 1 628 ? -7.578 -18.371 39.942 1.00 95.88 628 GLN A O 1
ATOM 4839 N N . GLY A 1 629 ? -9.603 -18.885 40.784 1.00 94.06 629 GLY A N 1
ATOM 4840 C CA . GLY A 1 629 ? -9.545 -20.317 40.498 1.00 94.06 629 GLY A CA 1
ATOM 4841 C C . GLY A 1 629 ? -10.080 -20.703 39.114 1.00 94.06 629 GLY A C 1
ATOM 4842 O O . GLY A 1 629 ? -10.439 -19.864 38.286 1.00 94.06 629 GLY A O 1
ATOM 4843 N N . HIS A 1 630 ? -10.136 -22.009 38.874 1.00 93.94 630 HIS A N 1
ATOM 4844 C CA . HIS A 1 630 ? -10.404 -22.656 37.595 1.00 93.94 630 HIS A CA 1
ATOM 4845 C C . HIS A 1 630 ? -11.694 -23.493 37.627 1.00 93.94 630 HIS A C 1
ATOM 4847 O O . HIS A 1 630 ? -11.643 -24.708 37.864 1.00 93.94 630 HIS A O 1
ATOM 4853 N N . PRO A 1 631 ? -12.867 -22.888 37.370 1.00 92.38 631 PRO A N 1
ATOM 4854 C CA . PRO A 1 631 ? -14.117 -23.640 37.265 1.00 92.38 631 PRO A CA 1
ATOM 4855 C C . PRO A 1 631 ? -14.113 -24.624 36.081 1.00 92.38 631 PRO A C 1
ATOM 4857 O O . PRO A 1 631 ? -14.835 -25.617 36.089 1.00 92.38 631 PRO A O 1
ATOM 4860 N N . GLU A 1 632 ? -13.283 -24.393 35.064 1.00 90.88 632 GLU A N 1
ATOM 4861 C CA . GLU A 1 632 ? -13.182 -25.236 33.873 1.00 90.88 632 GLU A CA 1
ATOM 4862 C C . GLU A 1 632 ? -12.337 -26.498 34.083 1.00 90.88 632 GLU A C 1
ATOM 4864 O O . GLU A 1 632 ? -12.385 -27.395 33.244 1.00 90.88 632 GLU A O 1
ATOM 4869 N N . MET A 1 633 ? -11.519 -26.579 35.139 1.00 88.69 633 MET A N 1
ATOM 4870 C CA . MET A 1 633 ? -10.546 -27.665 35.299 1.00 88.69 633 MET A CA 1
ATOM 4871 C C . MET A 1 633 ? -11.171 -28.939 35.876 1.00 88.69 633 MET A C 1
ATOM 4873 O O . MET A 1 633 ? -11.747 -28.942 36.962 1.00 88.69 633 MET A O 1
ATOM 4877 N N . SER A 1 634 ? -10.959 -30.070 35.197 1.00 87.19 634 SER A N 1
ATOM 4878 C CA . SER A 1 634 ? -11.223 -31.404 35.756 1.00 87.19 634 SER A CA 1
ATOM 4879 C C . SER A 1 634 ? -10.097 -31.867 36.689 1.00 87.19 634 SER A C 1
ATOM 4881 O O . SER A 1 634 ? -8.962 -31.407 36.569 1.00 87.19 634 SER A O 1
ATOM 4883 N N . ALA A 1 635 ? -10.373 -32.848 37.559 1.00 86.88 635 ALA A N 1
ATOM 4884 C CA . ALA A 1 635 ? -9.353 -33.480 38.405 1.00 86.88 635 ALA A CA 1
ATOM 4885 C C . ALA A 1 635 ? -8.164 -34.011 37.579 1.00 86.88 635 ALA A C 1
ATOM 4887 O O . ALA A 1 635 ? -7.002 -33.784 37.913 1.00 86.88 635 ALA A O 1
ATOM 4888 N N . LYS A 1 636 ? -8.454 -34.645 36.433 1.00 85.81 636 LYS A N 1
ATOM 4889 C CA . LYS A 1 636 ? -7.438 -35.146 35.497 1.00 85.81 636 LYS A CA 1
ATOM 4890 C C . LYS A 1 636 ? -6.565 -34.016 34.942 1.00 85.81 636 LYS A C 1
ATOM 4892 O O . LYS A 1 636 ? -5.345 -34.161 34.891 1.00 85.81 636 LYS A O 1
ATOM 4897 N N . LEU A 1 637 ? -7.175 -32.899 34.539 1.00 85.25 637 LEU A N 1
ATOM 4898 C CA . LEU A 1 637 ? -6.435 -31.743 34.029 1.00 85.25 637 LEU A CA 1
ATOM 4899 C C . LEU A 1 637 ? -5.598 -31.081 35.133 1.00 85.25 637 LEU A C 1
ATOM 4901 O O . LEU A 1 637 ? -4.454 -30.718 34.878 1.00 85.25 637 LEU A O 1
ATOM 4905 N N . ALA A 1 638 ? -6.118 -30.985 36.359 1.00 86.94 638 ALA A N 1
ATOM 4906 C CA . ALA A 1 638 ? -5.391 -30.449 37.511 1.00 86.94 638 ALA A CA 1
ATOM 4907 C C . ALA A 1 638 ? -4.156 -31.281 37.869 1.00 86.94 638 ALA A C 1
ATOM 4909 O O . ALA A 1 638 ? -3.072 -30.723 38.053 1.00 86.94 638 ALA A O 1
ATOM 4910 N N . GLN A 1 639 ? -4.279 -32.609 37.874 1.00 87.19 639 GLN A N 1
ATOM 4911 C CA . GLN A 1 639 ? -3.141 -33.501 38.102 1.00 87.19 639 GLN A CA 1
ATOM 4912 C C . GLN A 1 639 ? -2.087 -33.386 36.991 1.00 87.19 639 GLN A C 1
ATOM 4914 O O . GLN A 1 639 ? -0.893 -33.299 37.284 1.00 87.19 639 GLN A O 1
ATOM 4919 N N . ALA A 1 640 ? -2.511 -33.320 35.723 1.00 83.81 640 ALA A N 1
ATOM 4920 C CA . ALA A 1 640 ? -1.600 -33.127 34.594 1.00 83.81 640 ALA A CA 1
ATOM 4921 C C . ALA A 1 640 ? -0.895 -31.758 34.643 1.00 83.81 640 ALA A C 1
ATOM 4923 O O . ALA A 1 640 ? 0.309 -31.667 34.404 1.00 83.81 640 ALA A O 1
ATOM 4924 N N . ALA A 1 641 ? -1.621 -30.694 34.998 1.00 82.88 641 ALA A N 1
ATOM 4925 C CA . ALA A 1 641 ? -1.061 -29.356 35.163 1.00 82.88 641 ALA A CA 1
ATOM 4926 C C . ALA A 1 641 ? -0.022 -29.307 36.291 1.00 82.88 641 ALA A C 1
ATOM 4928 O O . ALA A 1 641 ? 1.035 -28.704 36.114 1.00 82.88 641 ALA A O 1
ATOM 4929 N N . LEU A 1 642 ? -0.282 -29.981 37.418 1.00 84.19 642 LEU A N 1
ATOM 4930 C CA . LEU A 1 642 ? 0.670 -30.077 38.524 1.00 84.19 642 LEU A CA 1
ATOM 4931 C C . LEU A 1 642 ? 1.948 -30.814 38.112 1.00 84.19 642 LEU A C 1
ATOM 4933 O O . LEU A 1 642 ? 3.041 -30.325 38.388 1.00 84.19 642 LEU A O 1
ATOM 4937 N N . ALA A 1 643 ? 1.822 -31.957 37.434 1.00 81.81 643 ALA A N 1
ATOM 4938 C CA . ALA A 1 643 ? 2.968 -32.746 36.980 1.00 81.81 643 ALA A CA 1
ATOM 4939 C C . ALA A 1 643 ? 3.907 -31.942 36.061 1.00 81.81 643 ALA A C 1
ATOM 4941 O O . ALA A 1 643 ? 5.128 -32.053 36.168 1.00 81.81 643 ALA A O 1
ATOM 4942 N N . ASP A 1 644 ? 3.337 -31.072 35.227 1.00 74.50 644 ASP A N 1
ATOM 4943 C CA . ASP A 1 644 ? 4.066 -30.255 34.254 1.00 74.50 644 ASP A CA 1
ATOM 4944 C C . ASP A 1 644 ? 4.487 -28.874 34.773 1.00 74.50 644 ASP A C 1
ATOM 4946 O O . ASP A 1 644 ? 4.960 -28.033 34.000 1.00 74.50 644 ASP A O 1
ATOM 4950 N N . ALA A 1 645 ? 4.366 -28.628 36.079 1.00 74.94 645 ALA A N 1
ATOM 4951 C CA . ALA A 1 645 ? 4.735 -27.363 36.696 1.00 74.94 645 ALA A CA 1
ATOM 4952 C C . ALA A 1 645 ? 5.861 -27.547 37.739 1.00 74.94 645 ALA A C 1
ATOM 4954 O O . ALA A 1 645 ? 5.606 -27.462 38.944 1.00 74.94 645 ALA A O 1
ATOM 4955 N N . PRO A 1 646 ? 7.133 -27.731 37.307 1.00 72.62 646 PRO A N 1
ATOM 4956 C CA . PRO A 1 646 ? 8.286 -27.904 38.201 1.00 72.62 646 PRO A CA 1
ATOM 4957 C C . PRO A 1 646 ? 8.419 -26.794 39.244 1.00 72.62 646 PRO A C 1
ATOM 4959 O O . PRO A 1 646 ? 8.800 -27.045 40.382 1.00 72.62 646 PRO A O 1
ATOM 4962 N N . ALA A 1 647 ? 8.046 -25.568 38.863 1.00 68.94 647 ALA A N 1
ATOM 4963 C CA . ALA A 1 647 ? 8.047 -24.408 39.747 1.00 68.94 647 ALA A CA 1
ATOM 4964 C C . ALA A 1 647 ? 7.109 -24.557 40.956 1.00 68.94 647 ALA A C 1
ATOM 4966 O O . ALA A 1 647 ? 7.315 -23.870 41.946 1.00 68.94 647 ALA A O 1
ATOM 4967 N N . TYR A 1 648 ? 6.099 -25.427 40.876 1.00 73.94 648 TYR A N 1
ATOM 4968 C CA . TYR A 1 648 ? 5.199 -25.753 41.978 1.00 73.94 648 TYR A CA 1
ATOM 4969 C C . TYR A 1 648 ? 5.617 -27.063 42.647 1.00 73.94 648 TYR A C 1
ATOM 4971 O O . TYR A 1 648 ? 5.705 -27.116 43.868 1.00 7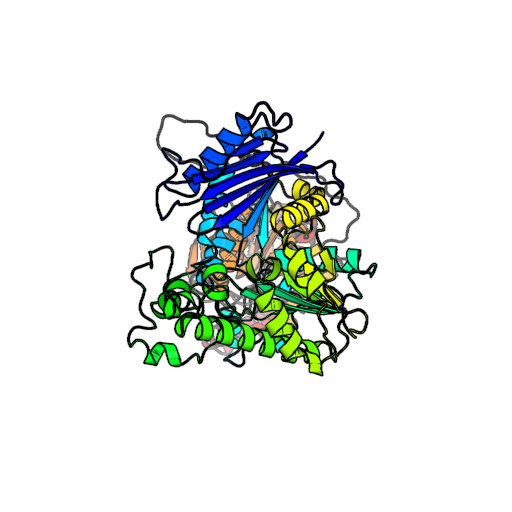3.94 648 TYR A O 1
ATOM 4979 N N . THR A 1 649 ? 5.939 -28.111 41.882 1.00 75.38 649 THR A N 1
ATOM 4980 C CA . THR A 1 649 ? 6.261 -29.426 42.467 1.00 75.38 649 THR A CA 1
ATOM 4981 C C . THR A 1 649 ? 7.549 -29.432 43.283 1.00 75.38 649 THR A C 1
ATOM 4983 O O . THR A 1 649 ? 7.628 -30.147 44.275 1.00 75.38 649 THR A O 1
ATOM 4986 N N . GLN A 1 650 ? 8.528 -28.590 42.943 1.00 82.25 650 GLN A N 1
ATOM 4987 C CA . GLN A 1 650 ? 9.768 -28.441 43.716 1.00 82.25 650 GLN A CA 1
ATOM 4988 C C . GLN A 1 650 ? 9.585 -27.667 45.034 1.00 82.25 650 GLN A C 1
ATOM 4990 O O . GLN A 1 650 ? 10.497 -27.660 45.857 1.00 82.25 650 GLN A O 1
ATOM 4995 N N . MET A 1 651 ? 8.432 -27.020 45.252 1.00 81.19 651 MET A N 1
ATOM 4996 C CA . MET A 1 651 ? 8.146 -26.255 46.476 1.00 81.19 651 MET A CA 1
ATOM 4997 C C . MET A 1 651 ? 7.585 -27.115 47.618 1.00 81.19 651 MET A C 1
ATOM 4999 O O . MET A 1 651 ? 7.479 -26.626 48.741 1.00 81.19 651 MET A O 1
ATOM 5003 N N . PHE A 1 652 ? 7.216 -28.370 47.350 1.00 85.19 652 PHE A N 1
ATOM 5004 C CA . PHE A 1 652 ? 6.506 -29.235 48.292 1.00 85.19 652 PHE A CA 1
ATOM 5005 C C . PHE A 1 652 ? 7.232 -30.565 48.508 1.00 85.19 652 PHE A C 1
ATOM 5007 O O . PHE A 1 652 ? 7.848 -31.117 47.597 1.00 85.19 652 PHE A O 1
ATOM 5014 N N . SER A 1 653 ? 7.125 -31.118 49.717 1.00 86.88 653 SER A N 1
ATOM 5015 C CA . SER A 1 653 ? 7.551 -32.490 49.999 1.00 86.88 653 SER A CA 1
ATOM 5016 C C . SER A 1 653 ? 6.651 -33.508 49.286 1.00 86.88 653 SER A C 1
ATOM 5018 O O . SER A 1 653 ? 5.513 -33.210 48.920 1.00 86.88 653 SER A O 1
ATOM 5020 N N . ALA A 1 654 ? 7.120 -34.750 49.137 1.00 85.25 654 ALA A N 1
ATOM 5021 C CA . ALA A 1 654 ? 6.319 -35.825 48.543 1.00 85.25 654 ALA A CA 1
ATOM 5022 C C . ALA A 1 654 ? 4.983 -36.060 49.283 1.00 85.25 654 ALA A C 1
ATOM 5024 O O . ALA A 1 654 ? 3.962 -36.346 48.658 1.00 85.25 654 ALA A O 1
ATOM 5025 N N . GLU A 1 655 ? 4.968 -35.891 50.609 1.00 87.50 655 GLU A N 1
ATOM 5026 C CA . GLU A 1 655 ? 3.754 -35.997 51.425 1.00 87.50 655 GLU A CA 1
ATOM 5027 C C . GLU A 1 655 ? 2.780 -34.841 51.151 1.00 87.50 655 GLU A C 1
ATOM 5029 O O . GLU A 1 655 ? 1.583 -35.067 50.965 1.00 87.50 655 GLU A O 1
ATOM 5034 N N . GLN A 1 656 ? 3.290 -33.611 51.033 1.00 87.31 656 GLN A N 1
ATOM 5035 C CA . GLN A 1 656 ? 2.485 -32.442 50.669 1.00 87.31 656 GLN A CA 1
ATOM 5036 C C . GLN A 1 656 ? 1.906 -32.570 49.252 1.00 87.31 656 GLN A C 1
ATOM 5038 O O . GLN A 1 656 ? 0.726 -32.281 49.055 1.00 87.31 656 GLN A O 1
ATOM 5043 N N . LEU A 1 657 ? 2.684 -33.068 48.284 1.00 86.44 657 LEU A N 1
ATOM 5044 C CA . LEU A 1 657 ? 2.210 -33.338 46.920 1.00 86.44 657 LEU A CA 1
ATOM 5045 C C . LEU A 1 657 ? 1.113 -34.408 46.887 1.00 86.44 657 LEU A C 1
ATOM 5047 O O . LEU A 1 657 ? 0.124 -34.240 46.178 1.00 86.44 657 LEU A O 1
ATOM 5051 N N . SER A 1 658 ? 1.237 -35.465 47.696 1.00 87.62 658 SER A N 1
ATOM 5052 C CA . SER A 1 658 ? 0.178 -36.472 47.866 1.00 87.62 658 SER A CA 1
ATOM 5053 C C . SER A 1 658 ? -1.101 -35.856 48.447 1.00 87.62 658 SER A C 1
ATOM 5055 O O . SER A 1 658 ? -2.202 -36.113 47.957 1.00 87.62 658 SER A O 1
ATOM 5057 N N . GLY A 1 659 ? -0.970 -34.973 49.443 1.00 89.88 659 GLY A N 1
ATOM 5058 C CA . GLY A 1 659 ? -2.090 -34.208 49.994 1.00 89.88 659 GLY A CA 1
ATOM 5059 C C . GLY A 1 659 ? -2.768 -33.304 48.959 1.00 89.88 659 GLY A C 1
ATOM 5060 O O . GLY A 1 659 ? -3.995 -33.297 48.864 1.00 89.88 659 GLY A O 1
ATOM 5061 N N . ILE A 1 660 ? -1.989 -32.584 48.146 1.00 89.62 660 ILE A N 1
ATOM 5062 C CA . ILE A 1 660 ? -2.494 -31.730 47.059 1.00 89.62 660 ILE A CA 1
ATOM 5063 C C . ILE A 1 660 ? -3.220 -32.569 46.004 1.00 89.62 660 ILE A C 1
ATOM 5065 O O . ILE A 1 660 ? -4.335 -32.222 45.621 1.00 89.62 660 ILE A O 1
ATOM 5069 N N . SER A 1 661 ? -2.639 -33.696 45.590 1.00 88.94 661 SER A N 1
ATOM 5070 C CA . SER A 1 661 ? -3.248 -34.613 44.621 1.00 88.94 661 SER A CA 1
ATOM 5071 C C . SER A 1 661 ? -4.604 -35.133 45.108 1.00 88.94 661 SER A C 1
ATOM 5073 O O . SER A 1 661 ? -5.569 -35.072 44.352 1.00 88.94 661 SER A O 1
ATOM 5075 N N . LYS A 1 662 ? -4.731 -35.511 46.389 1.00 90.81 662 LYS A N 1
ATOM 5076 C CA . LYS A 1 662 ? -6.029 -35.881 46.989 1.00 90.81 662 LYS A CA 1
ATOM 5077 C C . LYS A 1 662 ? -7.034 -34.728 47.011 1.00 90.81 662 LYS A C 1
ATOM 5079 O O . LYS A 1 662 ? -8.232 -34.962 46.906 1.00 90.81 662 LYS A O 1
ATOM 5084 N N . ARG A 1 663 ? -6.583 -33.478 47.177 1.00 92.38 663 ARG A N 1
ATOM 5085 C CA . ARG A 1 663 ? -7.476 -32.305 47.105 1.00 92.38 663 ARG A CA 1
ATOM 5086 C C . ARG A 1 663 ? -7.954 -32.018 45.685 1.00 92.38 663 ARG A C 1
ATOM 5088 O O . ARG A 1 663 ? -9.059 -31.516 45.546 1.00 92.38 663 ARG A O 1
ATOM 5095 N N . MET A 1 664 ? -7.157 -32.319 44.660 1.00 92.56 664 MET A N 1
ATOM 5096 C CA . MET A 1 664 ? -7.546 -32.178 43.246 1.00 92.56 664 MET A CA 1
ATOM 5097 C C . MET A 1 664 ? -8.601 -33.203 42.804 1.00 92.56 664 MET A C 1
ATOM 5099 O O . MET A 1 664 ? -9.218 -33.032 41.763 1.00 92.56 664 MET A O 1
ATOM 5103 N N . GLU A 1 665 ? -8.802 -34.277 43.570 1.00 91.25 665 GLU A N 1
ATOM 5104 C CA . GLU A 1 665 ? -9.820 -35.302 43.289 1.00 91.25 665 GLU A CA 1
ATOM 5105 C C . GLU A 1 665 ? -11.169 -35.026 43.959 1.00 91.25 665 GLU A C 1
ATOM 5107 O O . GLU A 1 665 ? -12.107 -35.798 43.780 1.00 91.25 665 GLU A O 1
ATOM 5112 N N . ARG A 1 666 ? -11.275 -33.957 44.754 1.00 92.50 666 ARG A N 1
ATOM 5113 C CA . ARG A 1 666 ? -12.540 -33.583 45.392 1.00 92.50 666 ARG A CA 1
ATOM 5114 C C . ARG A 1 666 ? -13.532 -33.071 44.351 1.00 92.50 666 ARG A C 1
ATOM 5116 O O . ARG A 1 666 ? -13.139 -32.541 43.314 1.00 92.50 666 ARG A O 1
ATOM 5123 N N . ASP A 1 667 ? -14.813 -33.184 44.678 1.00 87.69 667 ASP A N 1
ATOM 5124 C CA . ASP A 1 667 ? -15.879 -32.607 43.867 1.00 87.69 667 ASP A CA 1
ATOM 5125 C C . ASP A 1 667 ? -15.762 -31.078 43.821 1.00 87.69 667 ASP A C 1
ATOM 5127 O O . ASP A 1 667 ? -15.374 -30.442 44.804 1.00 87.69 667 ASP A O 1
ATOM 5131 N N . GLN A 1 668 ? -16.090 -30.498 42.667 1.00 90.38 668 GLN A N 1
ATOM 5132 C CA . GLN A 1 668 ? -16.018 -29.062 42.406 1.00 90.38 668 GLN A CA 1
ATOM 5133 C C . GLN A 1 668 ? -17.244 -28.600 41.608 1.00 90.38 668 GLN A C 1
ATOM 5135 O O . GLN A 1 668 ? -17.821 -29.372 40.841 1.00 90.38 668 GLN A O 1
ATOM 5140 N N . ASP A 1 669 ? -17.625 -27.337 41.766 1.00 91.94 669 ASP A N 1
ATOM 5141 C CA . ASP A 1 669 ? -18.887 -26.770 41.279 1.00 91.94 669 ASP A CA 1
ATOM 5142 C C . ASP A 1 669 ? -18.789 -26.179 39.861 1.00 91.94 669 ASP A C 1
ATOM 5144 O O . ASP A 1 669 ? -19.674 -25.453 39.415 1.00 91.94 669 ASP A O 1
ATOM 5148 N N . GLY A 1 670 ? -17.724 -26.485 39.120 1.00 88.12 670 GLY A N 1
ATOM 5149 C CA . GLY A 1 670 ? -17.396 -25.894 37.822 1.00 88.12 670 GLY A CA 1
ATOM 5150 C C . GLY A 1 670 ? -18.528 -25.889 36.796 1.00 88.12 670 GLY A C 1
ATOM 5151 O O . GLY A 1 670 ? -18.772 -24.867 36.156 1.00 88.12 670 GLY A O 1
ATOM 5152 N N . VAL A 1 671 ? -19.273 -26.994 36.675 1.00 86.12 671 VAL A N 1
ATOM 5153 C CA . VAL A 1 671 ? -20.432 -27.080 35.766 1.00 86.12 671 VAL A CA 1
ATOM 5154 C C . VAL A 1 671 ? -21.555 -26.139 36.213 1.00 86.12 671 VAL A C 1
ATOM 5156 O O . VAL A 1 671 ? -22.077 -25.393 35.389 1.00 86.12 671 VAL A O 1
ATOM 5159 N N . ALA A 1 672 ? -21.881 -26.111 37.509 1.00 90.00 672 ALA A N 1
ATOM 5160 C CA . ALA A 1 672 ? -22.907 -25.222 38.060 1.00 90.00 672 ALA A CA 1
ATOM 5161 C C . ALA A 1 672 ? -22.501 -23.740 37.950 1.00 90.00 672 ALA A C 1
ATOM 5163 O O . ALA A 1 672 ? -23.324 -22.873 37.640 1.00 90.00 672 ALA A O 1
ATOM 5164 N N . ILE A 1 673 ? -21.209 -23.442 38.124 1.00 92.81 673 ILE A N 1
ATOM 5165 C CA . ILE A 1 673 ? -20.641 -22.106 37.910 1.00 92.81 673 ILE A CA 1
ATOM 5166 C C . ILE A 1 673 ? -20.795 -21.697 36.449 1.00 92.81 673 ILE A C 1
ATOM 5168 O O . ILE A 1 673 ? -21.317 -20.615 36.182 1.00 92.81 673 ILE A O 1
ATOM 5172 N N . PHE A 1 674 ? -20.390 -22.540 35.496 1.00 88.44 674 PHE A N 1
ATOM 5173 C CA . PHE A 1 674 ? -20.539 -22.219 34.077 1.00 88.44 674 PHE A CA 1
ATOM 5174 C C . PHE A 1 674 ? -22.006 -22.114 33.661 1.00 88.44 674 PHE A C 1
ATOM 5176 O O . PHE A 1 674 ? -22.344 -21.214 32.899 1.00 88.44 674 PHE A O 1
ATOM 5183 N N . GLU A 1 675 ? -22.906 -22.928 34.213 1.00 89.75 675 GLU A N 1
ATOM 5184 C CA . GLU A 1 675 ? -24.348 -22.770 34.005 1.00 89.75 675 GLU A CA 1
ATOM 5185 C C . GLU A 1 675 ? -24.842 -21.393 34.444 1.00 89.75 675 GLU A C 1
ATOM 5187 O O . GLU A 1 675 ? -25.574 -20.712 33.715 1.00 89.75 675 GLU A O 1
ATOM 5192 N N . ARG A 1 676 ? -24.386 -20.924 35.606 1.00 93.25 676 ARG A N 1
ATOM 5193 C CA . ARG A 1 676 ? -24.703 -19.577 36.071 1.00 93.25 676 ARG A CA 1
ATOM 5194 C C . ARG A 1 676 ? -24.077 -18.490 35.193 1.00 93.25 676 ARG A C 1
ATOM 5196 O O . ARG A 1 676 ? -24.761 -17.508 34.900 1.00 93.25 676 ARG A O 1
ATOM 5203 N N . VAL A 1 677 ? -22.824 -18.657 34.765 1.00 93.94 677 VAL A N 1
ATOM 5204 C CA . VAL A 1 677 ? -22.120 -17.719 33.870 1.00 93.94 677 VAL A CA 1
ATOM 5205 C C . VAL A 1 677 ? -22.847 -17.600 32.535 1.00 93.94 677 VAL A C 1
ATOM 5207 O O . VAL A 1 677 ? -23.077 -16.487 32.075 1.00 93.94 677 VAL A O 1
ATOM 5210 N N . LEU A 1 678 ? -23.272 -18.710 31.929 1.00 90.25 678 LEU A N 1
ATOM 5211 C CA . LEU A 1 678 ? -23.986 -18.673 30.652 1.00 90.25 678 LEU A CA 1
ATOM 5212 C C . LEU A 1 678 ? -25.368 -18.020 30.792 1.00 90.25 678 LEU A C 1
ATOM 5214 O O . LEU A 1 678 ? -25.745 -17.248 29.918 1.00 90.25 678 LEU A O 1
ATOM 5218 N N . ARG A 1 679 ? -26.082 -18.219 31.913 1.00 90.25 679 ARG A N 1
ATOM 5219 C CA . ARG A 1 679 ? -27.299 -17.434 32.219 1.00 90.25 679 ARG A CA 1
ATOM 5220 C C . ARG A 1 679 ? -27.005 -15.935 32.362 1.00 90.25 679 ARG A C 1
ATOM 5222 O O . ARG A 1 679 ? -27.794 -15.113 31.918 1.00 90.25 679 ARG A O 1
ATOM 5229 N N . TRP A 1 680 ? -25.866 -15.576 32.955 1.00 94.12 680 TRP A N 1
ATOM 5230 C CA . TRP A 1 680 ? -25.449 -14.181 33.141 1.00 94.12 680 TRP A CA 1
ATOM 5231 C C . TRP A 1 680 ? -25.107 -13.459 31.830 1.00 94.12 680 TRP A C 1
ATOM 5233 O O . TRP A 1 680 ? -25.243 -12.233 31.752 1.00 94.12 680 TRP A O 1
ATOM 5243 N N . VAL A 1 681 ? -24.682 -14.186 30.793 1.00 91.62 681 VAL A N 1
ATOM 5244 C CA . VAL A 1 681 ? -24.424 -13.585 29.475 1.00 91.62 681 VAL A CA 1
ATOM 5245 C C . VAL A 1 681 ? -25.694 -12.935 28.917 1.00 91.62 681 VAL A C 1
ATOM 5247 O O . VAL A 1 681 ? -25.620 -11.834 28.375 1.00 91.62 681 VAL A O 1
ATOM 5250 N N . ASP A 1 682 ? -26.854 -13.550 29.158 1.00 84.50 682 ASP A N 1
ATOM 5251 C CA . ASP A 1 682 ? -28.164 -13.062 28.712 1.00 84.50 682 ASP A CA 1
ATOM 5252 C C . ASP A 1 682 ? -28.729 -11.921 29.595 1.00 84.50 682 ASP A C 1
ATOM 5254 O O . ASP A 1 682 ? -29.733 -11.287 29.250 1.00 84.50 682 ASP A O 1
ATOM 5258 N N . GLU A 1 683 ? -28.105 -11.634 30.744 1.00 86.56 683 GLU A N 1
ATOM 5259 C CA . GLU A 1 683 ? -28.548 -10.600 31.684 1.00 86.56 683 GLU A CA 1
ATOM 5260 C C . GLU A 1 683 ? -28.074 -9.201 31.266 1.00 86.56 683 GLU A C 1
ATOM 5262 O O . GLU A 1 683 ? -26.905 -8.987 30.927 1.00 86.56 683 GLU A O 1
ATOM 5267 N N . LYS A 1 684 ? -28.993 -8.230 31.334 1.00 61.25 684 LYS A N 1
ATOM 5268 C CA . LYS A 1 684 ? -28.749 -6.830 30.957 1.00 61.25 684 LYS A CA 1
ATOM 5269 C C . LYS A 1 684 ? -27.919 -6.043 31.964 1.00 61.25 684 LYS A C 1
ATOM 5271 O O . LYS A 1 684 ? -27.927 -6.385 33.170 1.00 61.25 684 LYS A O 1
#

Radius of gyration: 30.93 Å; chains: 1; bounding box: 64×70×89 Å

Secondary structure (DSSP, 8-state):
--EEEEEEEEETTEEEEEEEEE-S-GGGPEEEEEEEEE-TTSSSEEEEEEETTEEEEEEEES---SHHHHHHHHHHHHHT-TT-TT-SSGGGEEEEEEEES--TT--S-EE--HHHHHHHHHHTTTSHHHHHHHHHHHHHHHHH-TTSEEEEEETTGGGGG--HHHH--SS-HHHHHHTT-S---S-HHHHHHHHHHHHHHTT--GGG--EEEEEESSSEEEEEEETTEEEEES--SSTTSSS--SS---S--TTHHHHH-TTTTSBPTT-BTTB--BHHHHHHHHS-HHHHHHS-S-HHHHHH---HHHHHHHHHHHHHHHHHHHHHHHHTTT--SEEEEEHHHHHH-HHHHHHHHHHTGGGT--B-HHHHHHGGG--SSEEE-B-TT-SSEEEEE---HHHHHHHHHHHTHHHHHHT-----------SS---------PPPPPPPTTS--EEEEE---SS--HHHHHHHHHHHHHH-TT-EEEEE-SSSS-----GGG-SEEEE---SS-TTS--HHHHHHHHHHHHHHHH---EEEEETHHHHHHHHHTT-EEEE-TT--EEEEEEEEB-HHHHHH-GGGTTTSEEEEEEEESEEEEEPPTTPEESBGGG-EEE-TTS-EEEESSBTT--HHHHHHHHHT-HHHHTTS-HHHHHHHHHHHTS---HHHHHHHHHHHHT--

pLDDT: mean 88.68, std 14.8, range [22.33, 98.88]

Sequence (684 aa):
MTKIILSANAGSSSVKVSVYASNGNPDELKQLAEVSVSGLTAPPAKLTYERGDQKIKNKELDGAKSQEEAFRYIIEHLLKDEGLSELKHREDVEFVCHRVVHGGDYPKAQVIDDNIYHHIEKLSDLAPLHNAGALTIIRTVGKELPGSTNVAYFDSAFHSTIPEHIRTYPIDQGIAKHNKLRKYGFHGISYHFISRVVAQHLSKPLSSLNIIALHLGSGASACVIRDGRSWDTTMGLTPLAGLPGATRSGSIDPSLVFHYTHEAGMPSRSSTKEMHITQAEEILNKRSGWAALTGTTDFGDISASDAPECRLAFDIFADRILGYVGSYYLKLEGDVDALVFAGGIGEKGARLRERVVQGARCLGFALDGEKNEKAAGAESVVTDVGAADSRHRILVCRTDEQLQMARSCTEDADKFRSQKTSVQVKVRRCCSGRHMVVVTKVVPMPHKADSKLRIAVLINMLRHKPETRDSYITTITAVRPESVIDFYDPIDSQSYPAVDKYDLVVLSGGTADINAPDPWVLQELEFIRTVVASSNVKLVGICWGHQAIHVALGGKLIVMEKGPELGVTALSLTEEGSDFFDFAKGGAQVSIHEFHRRELAENAAGFVPLAENRQIFKSPDNRILTFQGHPEMSAKLAQAALADAPAYTQMFSAEQLSGISKRMERDQDGVAIFERVLRWVDEK

Foldseek 3Di:
DWAWEWEWEFAPFKIKIWIWTDPLALVPIDTQKIWMWGCLVNDDIFIWIDGPPDTDGRHGDPDDNDLLGRVVVVLVVLLPPPSNVQRPDLLSHAAYEFEAADQQLALFKDFDDPVSLVVSLVCCVLVVNTGPRRSSVQVSCCVSRVNYTYIYDYQLNLVNPADPVQFDDPDPVVVCVVVVFTFRHGPSLQLLQCLVVVCVVVVHDSQQAWAWEWADDLQTKIFTQHRNGTHHMQGISYSQAAFFGLQAAHDDDPCVQCVVDVQQQPADPPADPSHGDGPVNCCRRHVHALCVQPVDRDLVVLLVDPDPSSVVNLCSRLVSLLVVVVVSCVVSVLPHQEYEFEHPCSQQVLVSLVSNQVSCVVSQWAFASVQSNCRNVDPDQKGFGTDPRGPHTYIYGYTDSSSSSVSVCSVCVVVSVVVDDDPDPDDDDDPDDDDDDDDDDDDDDDDDPPDAAEEEEEDAEPDDDVVVVVLVLVLLCVQRVRHHYHYDYLQPPNGDDPQQVHLEYEYEAYDDDLPDPRVSSVVVLVVLLCCVVPHLHAYEYEQVGLVSNQVSQPWDKDFDPVFFQFFKDWWQFDPVLCVLLVVCVVPNTFIFGGDDGMATPGGRPQWDGGTPPRAWTAHPVLRYIYGNGDLSDALVNRVVVCVPCCVRVVVDDPVVVVVRNVRSNDDGCSSSVSNSVVVSSNPD